Protein AF-A0A2P6U390-F1 (afdb_monomer_lite)

Secondary structure (DSSP, 8-state):
---------------------------------------------------------------------------------------------PPPPP-PPPPPPP-S-EE-TTSEEEETTTEEEE--TT----SSEEEE-SBTTTEE-TT--SS-SSTT--EESSTTHHHHHHHHHHTTPEEEEEEE-TTSTT-SSSHHHHHHHHHHHHHHHHHTSSSS---EEEEEE-SSSTTSTTSSHHHHHHHHHTSTTPPP-TTT-EEE-S-S--TT--STTTTHHHHHHHHHT-EEE-HHHHH-S--TT-SSTTTTT---TTHHHHHHHHHHHHHTTT-HHHHHHHHHHHHHHHT-SS----GGGGTTSTT--HHHHHHHHHHHHHSS-HHHHHTT---PPPPP---------------------------------STTHHHHHHHHTTSS---

Radius of gyration: 35.54 Å; chains: 1; bounding box: 91×115×116 Å

Organism: Chlorella sorokiniana (NCBI:txid3076)

Structure (mmCIF, N/CA/C/O backbone):
data_AF-A0A2P6U390-F1
#
_entry.id   AF-A0A2P6U390-F1
#
loop_
_atom_site.group_PDB
_atom_site.id
_atom_site.type_symbol
_atom_site.label_atom_id
_atom_site.label_alt_id
_atom_site.label_comp_id
_atom_site.label_asym_id
_atom_site.label_entity_id
_atom_site.label_seq_id
_atom_site.pdbx_PDB_ins_code
_atom_site.Cartn_x
_atom_site.Cartn_y
_atom_site.Cartn_z
_atom_site.occupancy
_atom_site.B_iso_or_equiv
_atom_site.auth_seq_id
_atom_site.auth_comp_id
_atom_site.auth_asym_id
_atom_site.auth_atom_id
_atom_site.pdbx_PDB_model_num
ATOM 1 N N . MET A 1 1 ? 6.407 29.123 63.792 1.00 40.81 1 MET A N 1
ATOM 2 C CA . MET A 1 1 ? 7.876 28.975 63.740 1.00 40.81 1 MET A CA 1
ATOM 3 C C . MET A 1 1 ? 8.265 28.489 62.350 1.00 40.81 1 MET A C 1
ATOM 5 O O . MET A 1 1 ? 7.838 27.414 61.963 1.00 40.81 1 MET A O 1
ATOM 9 N N . ALA A 1 2 ? 8.987 29.310 61.585 1.00 42.31 2 ALA A N 1
ATOM 10 C CA . ALA A 1 2 ? 9.775 28.872 60.423 1.00 42.31 2 ALA A CA 1
ATOM 11 C C . ALA A 1 2 ? 11.168 28.410 60.917 1.00 42.31 2 ALA A C 1
ATOM 13 O O . ALA A 1 2 ? 11.515 28.763 62.048 1.00 42.31 2 ALA A O 1
ATOM 14 N N . PRO A 1 3 ? 11.956 27.641 60.136 1.00 54.16 3 PRO A N 1
ATOM 15 C CA . PRO A 1 3 ? 12.738 28.158 58.987 1.00 54.16 3 PRO A CA 1
ATOM 16 C C . PRO A 1 3 ? 12.681 27.206 57.759 1.00 54.16 3 PRO A C 1
ATOM 18 O O . PRO A 1 3 ? 12.307 26.055 57.904 1.00 54.16 3 PRO A O 1
ATOM 21 N N . LYS A 1 4 ? 12.865 27.561 56.475 1.00 42.72 4 LYS A N 1
ATOM 22 C CA . LYS A 1 4 ? 13.804 28.395 55.684 1.00 42.72 4 LYS A CA 1
ATOM 23 C C . LYS A 1 4 ? 15.236 27.832 55.467 1.00 42.72 4 LYS A C 1
ATOM 25 O O . LYS A 1 4 ? 16.095 28.027 56.316 1.00 42.72 4 LYS A O 1
ATOM 30 N N . ARG A 1 5 ? 15.482 27.440 54.192 1.00 40.75 5 ARG A N 1
ATOM 31 C CA . ARG A 1 5 ? 16.731 27.505 53.367 1.00 40.75 5 ARG A CA 1
ATOM 32 C C . ARG A 1 5 ? 17.769 26.364 53.576 1.00 40.75 5 ARG A C 1
ATOM 34 O O . ARG A 1 5 ? 17.826 25.828 54.664 1.00 40.75 5 ARG A O 1
ATOM 41 N N . LYS A 1 6 ? 18.634 25.933 52.633 1.00 37.72 6 LYS A N 1
ATOM 42 C CA . LYS A 1 6 ? 19.255 26.505 51.409 1.00 37.72 6 LYS A CA 1
ATOM 43 C C . LYS A 1 6 ? 19.644 25.401 50.395 1.00 37.72 6 LYS A C 1
ATOM 45 O O . LYS A 1 6 ? 19.924 24.277 50.788 1.00 37.72 6 LYS A O 1
ATOM 50 N N . ALA A 1 7 ? 19.768 25.798 49.127 1.00 43.41 7 ALA A N 1
ATOM 51 C CA . ALA A 1 7 ? 20.468 25.100 48.045 1.00 43.41 7 ALA A CA 1
ATOM 52 C C . ALA A 1 7 ? 22.007 25.198 48.155 1.00 43.41 7 ALA A C 1
ATOM 54 O O . ALA A 1 7 ? 22.513 26.149 48.760 1.00 43.41 7 ALA A O 1
ATOM 55 N N . LYS A 1 8 ? 22.738 24.305 47.464 1.00 36.03 8 LYS A N 1
ATOM 56 C CA . LYS A 1 8 ? 24.082 24.590 46.924 1.00 36.03 8 LYS A CA 1
ATOM 57 C C . LYS A 1 8 ? 24.431 23.679 45.730 1.00 36.03 8 LYS A C 1
ATOM 59 O O . LYS A 1 8 ? 24.298 22.466 45.826 1.00 36.03 8 LYS A O 1
ATOM 64 N N . ARG A 1 9 ? 24.857 24.318 44.633 1.00 35.41 9 ARG A N 1
ATOM 65 C CA . ARG A 1 9 ? 25.557 23.764 43.459 1.00 35.41 9 ARG A CA 1
ATOM 66 C C . ARG A 1 9 ? 26.953 23.244 43.835 1.00 35.41 9 ARG A C 1
ATOM 68 O O . ARG A 1 9 ? 27.563 23.807 44.747 1.00 35.41 9 ARG A O 1
ATOM 75 N N . ALA A 1 10 ? 27.471 22.309 43.041 1.00 38.00 10 ALA A N 1
ATOM 76 C CA . ALA A 1 10 ? 28.898 22.153 42.765 1.00 38.00 10 ALA A CA 1
ATOM 77 C C . ALA A 1 10 ? 29.073 21.711 41.298 1.00 38.00 10 ALA A C 1
ATOM 79 O O . ALA A 1 10 ? 28.544 20.674 40.907 1.00 38.00 10 ALA A O 1
ATOM 80 N N . ASP A 1 11 ? 29.746 22.561 40.520 1.00 38.00 11 ASP A N 1
ATOM 81 C CA . ASP A 1 11 ? 30.426 22.243 39.261 1.00 38.00 11 ASP A CA 1
ATOM 82 C C . ASP A 1 11 ? 31.773 21.579 39.593 1.00 38.00 11 ASP A C 1
ATOM 84 O O . ASP A 1 11 ? 32.412 21.986 40.568 1.00 38.00 11 ASP A O 1
ATOM 88 N N . SER A 1 12 ? 32.231 20.637 38.766 1.00 39.59 12 SER A N 1
ATOM 89 C CA . SER A 1 12 ? 33.664 20.423 38.520 1.00 39.59 12 SER A CA 1
ATOM 90 C C . SER A 1 12 ? 33.890 19.641 37.225 1.00 39.59 12 SER A C 1
ATOM 92 O O . SER A 1 12 ? 33.262 18.609 36.993 1.00 39.59 12 SER A O 1
ATOM 94 N N . GLU A 1 13 ? 34.782 20.206 36.418 1.00 40.22 13 GLU A N 1
ATOM 95 C CA . GLU A 1 13 ? 35.361 19.757 35.152 1.00 40.22 13 GLU A CA 1
ATOM 96 C C . GLU A 1 13 ? 36.143 18.436 35.266 1.00 40.22 13 GLU A C 1
ATOM 98 O O . GLU A 1 13 ? 36.827 18.234 36.263 1.00 40.22 13 GLU A O 1
ATOM 103 N N . GLU A 1 14 ? 36.125 17.618 34.207 1.00 42.41 14 GLU A N 1
ATOM 104 C CA . GLU A 1 14 ? 37.197 16.681 33.803 1.00 42.41 14 GLU A CA 1
ATOM 105 C C . GLU A 1 14 ? 37.157 16.631 32.261 1.00 42.41 14 GLU A C 1
ATOM 107 O O . GLU A 1 14 ? 36.132 16.287 31.673 1.00 42.41 14 GLU A O 1
ATOM 112 N N . ASP A 1 15 ? 38.036 17.358 31.576 1.00 40.06 15 ASP A N 1
ATOM 113 C CA . ASP A 1 15 ? 39.428 17.050 31.201 1.00 40.06 15 ASP A CA 1
ATOM 114 C C . ASP A 1 15 ? 39.521 16.186 29.929 1.00 40.06 15 ASP A C 1
ATOM 116 O O . ASP A 1 15 ? 39.099 15.030 29.873 1.00 40.06 15 ASP A O 1
ATOM 120 N N . ALA A 1 16 ? 40.029 16.822 28.875 1.00 36.22 16 ALA A N 1
ATOM 121 C CA . ALA A 1 16 ? 40.179 16.294 27.531 1.00 36.22 16 ALA A CA 1
ATOM 122 C C . ALA A 1 16 ? 41.651 15.923 27.320 1.00 36.22 16 ALA A C 1
ATOM 124 O O . ALA A 1 16 ? 42.507 16.792 27.180 1.00 36.22 16 ALA A O 1
ATOM 125 N N . GLY A 1 17 ? 41.932 14.620 27.280 1.00 33.81 17 GLY A N 1
ATOM 126 C CA . GLY A 1 17 ? 43.225 14.075 26.878 1.00 33.81 17 GLY A CA 1
ATOM 127 C C . GLY A 1 17 ? 43.259 13.815 25.375 1.00 33.81 17 GLY A C 1
ATOM 128 O O . GLY A 1 17 ? 42.727 12.814 24.900 1.00 33.81 17 GLY A O 1
ATOM 129 N N . GLU A 1 18 ? 43.885 14.730 24.645 1.00 37.31 18 GLU A N 1
ATOM 130 C CA . GLU A 1 18 ? 44.241 14.631 23.231 1.00 37.31 18 GLU A CA 1
ATOM 131 C C . GLU A 1 18 ? 45.590 13.894 23.115 1.00 37.31 18 GLU A C 1
ATOM 133 O O . GLU A 1 18 ? 46.584 14.319 23.703 1.00 37.31 18 GLU A O 1
ATOM 138 N N . LEU A 1 19 ? 45.633 12.769 22.391 1.00 37.59 19 LEU A N 1
ATOM 139 C CA . LEU A 1 19 ? 46.875 12.092 22.005 1.00 37.59 19 LEU A CA 1
ATOM 140 C C . LEU A 1 19 ? 46.804 11.711 20.524 1.00 37.59 19 LEU A C 1
ATOM 142 O O . LEU A 1 19 ? 46.057 10.826 20.110 1.00 37.59 19 LEU A O 1
ATOM 146 N 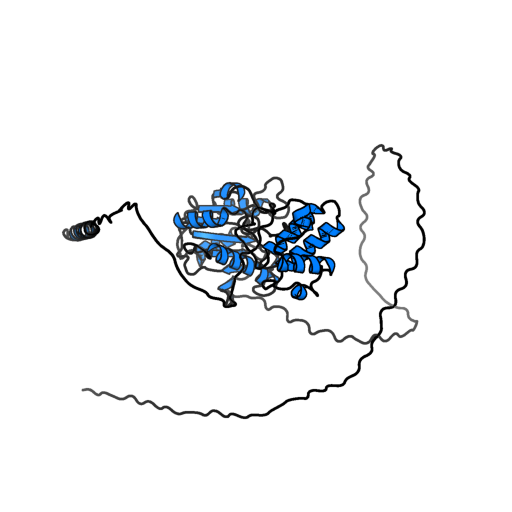N . SER A 1 20 ? 47.593 12.457 19.760 1.00 39.22 20 SER A N 1
ATOM 147 C CA . SER A 1 20 ? 48.039 12.227 18.392 1.00 39.22 20 SER A CA 1
ATOM 148 C C . SER A 1 20 ? 48.826 10.926 18.258 1.00 39.22 20 SER A C 1
ATOM 150 O O . SER A 1 20 ? 49.675 10.660 19.106 1.00 39.22 20 SER A O 1
ATOM 152 N N . GLU A 1 21 ? 48.661 10.212 17.145 1.00 43.34 21 GLU A N 1
ATOM 153 C CA . GLU A 1 21 ? 49.792 9.557 16.482 1.00 43.34 21 GLU A CA 1
ATOM 154 C C . GLU A 1 21 ? 49.472 9.278 15.008 1.00 43.34 21 GLU A C 1
ATOM 156 O O . GLU A 1 21 ? 48.440 8.706 14.649 1.00 43.34 21 GLU A O 1
ATOM 161 N N . ASP A 1 22 ? 50.385 9.769 14.179 1.00 38.44 22 ASP A N 1
ATOM 162 C CA . ASP A 1 22 ? 50.423 9.732 12.729 1.00 38.44 22 ASP A CA 1
ATOM 163 C C . ASP A 1 22 ? 50.649 8.313 12.189 1.00 38.44 22 ASP A C 1
ATOM 165 O O . ASP A 1 22 ? 51.475 7.557 12.703 1.00 38.44 22 ASP A O 1
ATOM 169 N N . TYR A 1 23 ? 49.986 7.972 11.080 1.00 36.19 23 TYR A N 1
ATOM 170 C CA . TYR A 1 23 ? 50.439 6.879 10.219 1.00 36.19 23 TYR A CA 1
ATOM 171 C C . TYR A 1 23 ? 50.059 7.132 8.755 1.00 36.19 23 TYR A C 1
ATOM 173 O O . TYR A 1 23 ? 48.950 6.832 8.310 1.00 36.19 23 TYR A O 1
ATOM 181 N N . GLU A 1 24 ? 51.011 7.683 8.001 1.00 46.44 24 GLU A N 1
ATOM 182 C CA . GLU A 1 24 ? 51.090 7.526 6.546 1.00 46.44 24 GLU A CA 1
ATOM 183 C C . GLU A 1 24 ? 51.537 6.096 6.199 1.00 46.44 24 GLU A C 1
ATOM 185 O O . GLU A 1 24 ? 52.260 5.459 6.971 1.00 46.44 24 GLU A O 1
ATOM 190 N N . PRO A 1 25 ? 51.214 5.611 4.988 1.00 50.31 25 PRO A N 1
ATOM 191 C CA . PRO A 1 25 ? 52.353 5.391 4.103 1.00 50.31 25 PRO A CA 1
ATOM 192 C C . PRO A 1 25 ? 52.111 5.729 2.624 1.00 50.31 25 PRO A C 1
ATOM 194 O O . PRO A 1 25 ? 51.187 5.236 1.982 1.00 50.31 25 PRO A O 1
ATOM 197 N N . SER A 1 26 ? 53.093 6.465 2.100 1.00 35.69 26 SER A N 1
ATOM 198 C CA . SER A 1 26 ? 53.954 6.069 0.977 1.00 35.69 26 SER A CA 1
ATOM 199 C C . SER A 1 26 ? 53.316 5.904 -0.401 1.00 35.69 26 SER A C 1
ATOM 201 O O . SER A 1 26 ? 52.842 4.839 -0.793 1.00 35.69 26 SER A O 1
ATOM 203 N N . VAL A 1 27 ? 53.507 6.959 -1.183 1.00 38.75 27 VAL A N 1
ATOM 204 C CA . VAL A 1 27 ? 53.537 6.976 -2.644 1.00 38.75 27 VAL A CA 1
ATOM 205 C C . VAL A 1 27 ? 54.689 6.093 -3.138 1.00 38.75 27 VAL A C 1
ATOM 207 O O . VAL A 1 27 ? 55.811 6.201 -2.647 1.00 38.75 27 VAL A O 1
ATOM 210 N N . GLY A 1 28 ? 54.399 5.213 -4.091 1.00 34.12 28 GLY A N 1
ATOM 211 C CA . GLY A 1 28 ? 55.385 4.490 -4.885 1.00 34.12 28 GLY A CA 1
ATOM 212 C C . GLY A 1 28 ? 54.986 4.609 -6.346 1.00 34.12 28 GLY A C 1
ATOM 213 O O . GLY A 1 28 ? 54.140 3.849 -6.814 1.00 34.12 28 GLY A O 1
ATOM 214 N N . ASP A 1 29 ? 55.549 5.609 -7.014 1.00 35.19 29 ASP A N 1
ATOM 215 C CA . ASP A 1 29 ? 55.641 5.666 -8.466 1.00 35.19 29 ASP A CA 1
ATOM 216 C C . ASP A 1 29 ? 56.712 4.663 -8.898 1.00 35.19 29 ASP A C 1
ATOM 218 O O . ASP A 1 29 ? 57.846 4.762 -8.442 1.00 35.19 29 ASP A O 1
ATOM 222 N N . ASP A 1 30 ? 56.362 3.731 -9.782 1.00 36.03 30 ASP A N 1
ATOM 223 C CA . ASP A 1 30 ? 57.330 3.119 -10.684 1.00 36.03 30 ASP A CA 1
ATOM 224 C C . ASP A 1 30 ? 56.696 2.927 -12.064 1.00 36.03 30 ASP A C 1
ATOM 226 O O . ASP A 1 30 ? 55.655 2.297 -12.264 1.00 36.03 30 ASP A O 1
ATOM 230 N N . ASP A 1 31 ? 57.385 3.578 -12.985 1.00 37.97 31 ASP A N 1
ATOM 231 C CA . ASP A 1 31 ? 57.238 3.725 -14.416 1.00 37.97 31 ASP A CA 1
ATOM 232 C C . ASP A 1 31 ? 57.497 2.405 -15.167 1.00 37.97 31 ASP A C 1
ATOM 234 O O . ASP A 1 31 ? 58.382 1.627 -14.811 1.00 37.97 31 ASP A O 1
ATOM 238 N N . SER A 1 32 ? 56.734 2.148 -16.230 1.00 36.47 32 SER A N 1
ATOM 239 C CA . SER A 1 32 ? 57.273 1.722 -17.534 1.00 36.47 32 SER A CA 1
ATOM 240 C C . SER A 1 32 ? 56.149 1.336 -18.494 1.00 36.47 32 SER A C 1
ATOM 242 O O . SER A 1 32 ? 55.364 0.410 -18.279 1.00 36.47 32 SER A O 1
ATOM 244 N N . GLY A 1 33 ? 56.090 2.081 -19.594 1.00 30.19 33 GLY A N 1
ATOM 245 C CA . GLY A 1 33 ? 55.252 1.788 -20.742 1.00 30.19 33 GLY A CA 1
ATOM 246 C C . GLY A 1 33 ? 55.744 0.610 -21.587 1.00 30.19 33 GLY A C 1
ATOM 247 O O . GLY A 1 33 ? 56.912 0.235 -21.594 1.00 30.19 33 GLY A O 1
ATOM 248 N N . SER A 1 34 ? 54.804 0.055 -22.340 1.00 31.42 34 SER A N 1
ATOM 249 C CA . SER A 1 34 ? 54.963 -0.494 -23.695 1.00 31.42 34 SER A CA 1
ATOM 250 C C . SER A 1 34 ? 53.531 -0.583 -24.239 1.00 31.42 34 SER A C 1
ATOM 252 O O . SER A 1 34 ? 52.666 -1.207 -23.633 1.00 31.42 34 SER A O 1
ATOM 254 N N . ASP A 1 35 ? 53.101 0.302 -25.134 1.00 31.69 35 ASP A N 1
ATOM 255 C CA . ASP A 1 35 ? 53.429 0.328 -26.563 1.00 31.69 35 ASP A CA 1
ATOM 256 C C . ASP A 1 35 ? 53.288 -1.055 -27.200 1.00 31.69 35 ASP A C 1
ATOM 258 O O . ASP A 1 35 ? 54.213 -1.850 -27.124 1.00 31.69 35 ASP A O 1
ATOM 262 N N . TYR A 1 36 ? 52.118 -1.329 -27.787 1.00 34.59 36 TYR A N 1
ATOM 263 C CA . TYR A 1 36 ? 52.004 -2.163 -28.982 1.00 34.59 36 TYR A CA 1
ATOM 264 C C . TYR A 1 36 ? 50.868 -1.632 -29.857 1.00 34.59 36 TYR A C 1
ATOM 266 O O . TYR A 1 36 ? 49.678 -1.778 -29.569 1.00 34.59 36 TYR A O 1
ATOM 274 N N . ALA A 1 37 ? 51.339 -0.929 -30.880 1.00 31.70 37 ALA A N 1
ATOM 275 C CA . ALA A 1 37 ? 50.816 -0.717 -32.214 1.00 31.70 37 ALA A CA 1
ATOM 276 C C . ALA A 1 37 ? 49.623 -1.574 -32.676 1.00 31.70 37 ALA A C 1
ATOM 278 O O . ALA A 1 37 ? 49.542 -2.786 -32.478 1.00 31.70 37 ALA A O 1
ATOM 279 N N . LEU A 1 38 ? 48.753 -0.864 -33.394 1.00 35.16 38 LEU A N 1
ATOM 280 C CA . LEU A 1 38 ? 47.888 -1.359 -34.454 1.00 35.16 38 LEU A CA 1
ATOM 281 C C . LEU A 1 38 ? 48.729 -2.066 -35.521 1.00 35.16 38 LEU A C 1
ATOM 283 O O . LEU A 1 38 ? 49.658 -1.455 -36.046 1.00 35.16 38 LEU A O 1
ATOM 287 N N . GLU A 1 39 ? 48.338 -3.279 -35.894 1.00 34.66 39 GLU A N 1
ATOM 288 C CA . GLU A 1 39 ? 48.607 -3.805 -37.228 1.00 34.66 39 GLU A CA 1
ATOM 289 C C . GLU A 1 39 ? 47.299 -4.343 -37.807 1.00 34.66 39 GLU A C 1
ATOM 291 O O . GLU A 1 39 ? 46.588 -5.148 -37.197 1.00 34.66 39 GLU A O 1
ATOM 296 N N . ASP A 1 40 ? 46.975 -3.764 -38.957 1.00 34.22 40 ASP A N 1
ATOM 297 C CA . ASP A 1 40 ? 45.947 -4.164 -39.894 1.00 34.22 40 ASP A CA 1
ATOM 298 C C . ASP A 1 40 ? 46.305 -5.526 -40.496 1.00 34.22 40 ASP A C 1
ATOM 300 O O . ASP A 1 40 ? 47.406 -5.694 -41.010 1.00 34.22 40 ASP A O 1
ATOM 304 N N . GLU A 1 41 ? 45.353 -6.456 -40.522 1.00 36.91 41 GLU A N 1
ATOM 305 C CA . GLU A 1 41 ? 45.291 -7.467 -41.579 1.00 36.91 41 GLU A CA 1
ATOM 306 C C . GLU A 1 41 ? 43.835 -7.572 -42.046 1.00 36.91 41 GLU A C 1
ATOM 308 O O . GLU A 1 41 ? 42.960 -8.149 -41.392 1.00 36.91 41 GLU A O 1
ATOM 313 N N . GLU A 1 42 ? 43.579 -6.911 -43.176 1.00 35.06 42 GLU A N 1
ATOM 314 C CA . GLU A 1 42 ? 42.569 -7.327 -44.137 1.00 35.06 42 GLU A CA 1
ATOM 315 C C . GLU A 1 42 ? 43.006 -8.678 -44.705 1.00 35.06 42 GLU A C 1
ATOM 317 O O . GLU A 1 42 ? 44.115 -8.791 -45.214 1.00 35.06 42 GLU A O 1
ATOM 322 N N . ASP A 1 43 ? 42.124 -9.671 -44.667 1.00 33.47 43 ASP A N 1
ATOM 323 C CA . ASP A 1 43 ? 42.118 -10.705 -45.693 1.00 33.47 43 ASP A CA 1
ATOM 324 C C . ASP A 1 43 ? 40.669 -11.097 -46.000 1.00 33.47 43 ASP A C 1
ATOM 326 O O . ASP A 1 43 ? 39.906 -11.595 -45.161 1.00 33.47 43 ASP A O 1
ATOM 330 N N . ASP A 1 44 ? 40.304 -10.773 -47.238 1.00 32.25 44 ASP A N 1
ATOM 331 C CA . ASP A 1 44 ? 39.202 -11.317 -48.013 1.00 32.25 44 ASP A CA 1
ATOM 332 C C . ASP A 1 44 ? 39.198 -12.853 -47.961 1.00 32.25 44 ASP A C 1
ATOM 334 O O . ASP A 1 44 ? 40.248 -13.464 -48.077 1.00 32.25 44 ASP A O 1
ATOM 338 N N . GLU A 1 45 ? 38.020 -13.483 -47.889 1.00 35.25 45 GLU A N 1
ATOM 339 C CA . GLU A 1 45 ? 37.666 -14.594 -48.789 1.00 35.25 45 GLU A CA 1
ATOM 340 C C . GLU A 1 45 ? 36.155 -14.910 -48.723 1.00 35.25 45 GLU A C 1
ATOM 342 O O . GLU A 1 45 ? 35.594 -15.433 -47.760 1.00 35.25 45 GLU A O 1
ATOM 347 N N . ASP A 1 46 ? 35.512 -14.559 -49.832 1.00 32.91 46 ASP A N 1
ATOM 348 C CA . ASP A 1 46 ? 34.585 -15.358 -50.627 1.00 32.91 46 ASP A CA 1
ATOM 349 C C . ASP A 1 46 ? 33.272 -15.944 -50.062 1.00 32.91 46 ASP A C 1
ATOM 351 O O . ASP A 1 46 ? 33.146 -16.979 -49.404 1.00 32.91 46 ASP A O 1
ATOM 355 N N . VAL A 1 47 ? 32.220 -15.328 -50.599 1.00 32.78 47 VAL A N 1
ATOM 356 C CA . VAL A 1 47 ? 30.856 -15.808 -50.793 1.00 32.78 47 VAL A CA 1
ATOM 357 C C . VAL A 1 47 ? 30.816 -17.108 -51.610 1.00 32.78 47 VAL A C 1
ATOM 359 O O . VAL A 1 47 ? 31.263 -17.145 -52.754 1.00 32.78 47 VAL A O 1
ATOM 362 N N . LYS A 1 48 ? 30.055 -18.115 -51.146 1.00 29.20 48 LYS A N 1
ATOM 363 C CA . LYS A 1 48 ? 29.232 -18.942 -52.055 1.00 29.20 48 LYS A CA 1
ATOM 364 C C . LYS A 1 48 ? 27.989 -19.557 -51.391 1.00 29.20 48 LYS A C 1
ATOM 366 O O . LYS A 1 48 ? 28.020 -19.883 -50.208 1.00 29.20 48 LYS A O 1
ATOM 371 N N . PRO A 1 49 ? 26.867 -19.718 -52.129 1.00 32.12 49 PRO A N 1
ATOM 372 C CA . PRO A 1 49 ? 25.540 -19.773 -51.521 1.00 32.12 49 PRO A CA 1
ATOM 373 C C . PRO A 1 49 ? 24.753 -21.077 -51.794 1.00 32.12 49 PRO A C 1
ATOM 375 O O . PRO A 1 49 ? 25.067 -21.854 -52.692 1.00 32.12 49 PRO A O 1
ATOM 378 N N . LYS A 1 50 ? 23.597 -21.179 -51.112 1.00 26.94 50 LYS A N 1
ATOM 379 C CA . LYS A 1 50 ? 22.393 -22.001 -51.401 1.00 26.94 50 LYS A CA 1
ATOM 380 C C . LYS A 1 50 ? 22.424 -23.486 -50.989 1.00 26.94 50 LYS A C 1
ATOM 382 O O . LYS A 1 50 ? 23.096 -24.298 -51.610 1.00 26.94 50 LYS A O 1
ATOM 387 N N . LYS A 1 51 ? 21.419 -23.891 -50.192 1.00 28.86 51 LYS A N 1
ATOM 388 C CA . LYS A 1 51 ? 20.230 -24.594 -50.731 1.00 28.86 51 LYS A CA 1
ATOM 389 C C . LYS A 1 51 ? 19.073 -24.708 -49.728 1.00 28.86 51 LYS A C 1
ATOM 391 O O . LYS A 1 51 ? 19.212 -25.167 -48.604 1.00 28.86 51 LYS A O 1
ATOM 396 N N . LYS A 1 52 ? 17.906 -24.301 -50.232 1.00 29.89 52 LYS A N 1
ATOM 397 C CA . LYS A 1 52 ? 16.550 -24.471 -49.698 1.00 29.89 52 LYS A CA 1
ATOM 398 C C . LYS A 1 52 ? 16.186 -25.956 -49.576 1.00 29.89 52 LYS A C 1
ATOM 400 O O . LYS A 1 52 ? 16.533 -26.715 -50.479 1.00 29.89 52 LYS A O 1
ATOM 405 N N . LYS A 1 53 ? 15.345 -26.310 -48.596 1.00 27.69 53 LYS A N 1
ATOM 406 C CA . LYS A 1 53 ? 14.191 -27.215 -48.789 1.00 27.69 53 LYS A CA 1
ATOM 407 C C . LYS A 1 53 ? 13.258 -27.217 -47.567 1.00 27.69 53 LYS A C 1
ATOM 409 O O . LYS A 1 53 ? 13.629 -27.633 -46.482 1.00 27.69 53 LYS A O 1
ATOM 414 N N . ALA A 1 54 ? 12.020 -26.809 -47.808 1.00 29.17 54 ALA A N 1
ATOM 415 C CA . ALA A 1 54 ? 10.797 -27.273 -47.150 1.00 29.17 54 ALA A CA 1
ATOM 416 C C . ALA A 1 54 ? 9.787 -27.545 -48.297 1.00 29.17 54 ALA A C 1
ATOM 418 O O . ALA A 1 54 ? 10.103 -27.162 -49.432 1.00 29.17 54 ALA A O 1
ATOM 419 N N . PRO A 1 55 ? 8.572 -28.096 -48.094 1.00 41.81 55 PRO A N 1
ATOM 420 C CA . PRO A 1 55 ? 7.980 -28.743 -46.914 1.00 41.81 55 PRO A CA 1
ATOM 421 C C . PRO A 1 55 ? 7.303 -30.103 -47.253 1.00 41.81 55 PRO A C 1
ATOM 423 O O . PRO A 1 55 ? 7.112 -30.436 -48.419 1.00 41.81 55 PRO A O 1
ATOM 426 N N . ALA A 1 56 ? 6.823 -30.857 -46.255 1.00 31.55 56 ALA A N 1
ATOM 427 C CA . ALA A 1 56 ? 5.713 -31.797 -46.469 1.00 31.55 56 ALA A CA 1
ATOM 428 C C . ALA A 1 56 ? 4.877 -32.002 -45.195 1.00 31.55 56 ALA A C 1
ATOM 430 O O . ALA A 1 56 ? 5.377 -32.406 -44.150 1.00 31.55 56 ALA A O 1
ATOM 431 N N . LYS A 1 57 ? 3.581 -31.703 -45.323 1.00 30.41 57 LYS A N 1
ATOM 432 C CA . LYS A 1 57 ? 2.498 -31.946 -44.362 1.00 30.41 57 LYS A CA 1
ATOM 433 C C . LYS A 1 57 ? 2.103 -33.431 -44.364 1.00 30.41 57 LYS A C 1
ATOM 435 O O . LYS A 1 57 ? 1.995 -33.995 -45.450 1.00 30.41 57 LYS A O 1
ATOM 440 N N . LYS A 1 58 ? 1.721 -33.982 -43.203 1.00 30.59 58 LYS A N 1
ATOM 441 C CA . LYS A 1 58 ? 0.429 -34.677 -42.967 1.00 30.59 58 LYS A CA 1
ATOM 442 C C . LYS A 1 58 ? 0.344 -35.250 -41.541 1.00 30.59 58 LYS A C 1
ATOM 444 O O . LYS A 1 58 ? 1.164 -36.066 -41.144 1.00 30.59 58 LYS A O 1
ATOM 449 N N . ALA A 1 59 ? -0.695 -34.838 -40.815 1.00 30.34 59 ALA A N 1
ATOM 450 C CA . ALA A 1 59 ? -1.332 -35.614 -39.743 1.00 30.34 59 ALA A CA 1
ATOM 451 C C . ALA A 1 59 ? -2.166 -36.763 -40.384 1.00 30.34 59 ALA A C 1
ATOM 453 O O . ALA A 1 59 ? -2.395 -36.680 -41.599 1.00 30.34 59 ALA A O 1
ATOM 454 N N . PRO A 1 60 ? -2.651 -37.801 -39.654 1.00 40.06 60 PRO A N 1
ATOM 455 C CA . PRO A 1 60 ? -3.689 -37.610 -38.627 1.00 40.06 60 PRO A CA 1
ATOM 456 C C . PRO A 1 60 ? -3.718 -38.601 -37.429 1.00 40.06 60 PRO A C 1
ATOM 458 O O . PRO A 1 60 ? -3.102 -39.658 -37.432 1.00 40.06 60 PRO A O 1
ATOM 461 N N . ALA A 1 61 ? -4.575 -38.232 -36.466 1.00 31.53 61 ALA A N 1
ATOM 462 C CA . ALA A 1 61 ? -5.451 -39.069 -35.629 1.00 31.53 61 ALA A CA 1
ATOM 463 C C . ALA A 1 61 ? -4.891 -39.923 -34.463 1.00 31.53 61 ALA A C 1
ATOM 465 O O . ALA A 1 61 ? -4.393 -41.029 -34.623 1.00 31.53 61 ALA A O 1
ATOM 466 N N . ALA A 1 62 ? -5.147 -39.397 -33.258 1.00 29.50 62 ALA A N 1
ATOM 467 C CA . ALA A 1 62 ? -5.856 -40.009 -32.125 1.00 29.50 62 ALA A CA 1
ATOM 468 C C . ALA A 1 62 ? -5.896 -41.547 -31.975 1.00 29.50 62 ALA A C 1
ATOM 470 O O . ALA A 1 62 ? -6.531 -42.237 -32.770 1.00 29.50 62 ALA A O 1
ATOM 471 N N . LYS A 1 63 ? -5.399 -42.030 -30.821 1.00 30.41 63 LYS A N 1
ATOM 472 C CA . LYS A 1 63 ? -6.081 -42.971 -29.901 1.00 30.41 63 LYS A CA 1
ATOM 473 C C . LYS A 1 63 ? -5.244 -43.182 -28.623 1.00 30.41 63 LYS A C 1
ATOM 475 O O . LYS A 1 63 ? -4.154 -43.735 -28.667 1.00 30.41 63 LYS A O 1
ATOM 480 N N . ALA A 1 64 ? -5.790 -42.769 -27.484 1.00 33.28 64 ALA A N 1
ATOM 481 C CA . ALA A 1 64 ? -5.530 -43.339 -26.155 1.00 33.28 64 ALA A CA 1
ATOM 482 C C . ALA A 1 64 ? -6.814 -44.110 -25.741 1.00 33.28 64 ALA A C 1
ATOM 484 O O . ALA A 1 64 ? -7.818 -43.944 -26.441 1.00 33.28 64 ALA A O 1
ATOM 485 N N . PRO A 1 65 ? -6.882 -44.891 -24.639 1.00 39.53 65 PRO A N 1
ATOM 486 C CA . PRO A 1 65 ? -5.887 -45.072 -23.578 1.00 39.53 65 PRO A CA 1
ATOM 487 C C . PRO A 1 65 ? -5.664 -46.544 -23.151 1.00 39.53 65 PRO A C 1
ATOM 489 O O . PRO A 1 65 ? -6.530 -47.401 -23.306 1.00 39.53 65 PRO A O 1
ATOM 492 N N . ALA A 1 66 ? -4.534 -46.830 -22.497 1.00 32.22 66 ALA A N 1
ATOM 493 C CA . ALA A 1 66 ? -4.357 -48.065 -21.730 1.00 32.22 66 ALA A CA 1
ATOM 494 C C . ALA A 1 66 ? -3.939 -47.746 -20.289 1.00 32.22 66 ALA A C 1
ATOM 496 O O . ALA A 1 66 ? -2.904 -47.139 -20.026 1.00 32.22 66 ALA A O 1
ATOM 497 N N . LYS A 1 67 ? -4.808 -48.169 -19.368 1.00 30.55 67 LYS A N 1
ATOM 498 C CA . LYS A 1 67 ? -4.676 -48.157 -17.910 1.00 30.55 67 LYS A CA 1
ATOM 499 C C . LYS A 1 67 ? -3.425 -48.914 -17.454 1.00 30.55 67 LYS A C 1
ATOM 501 O O . LYS A 1 67 ? -3.291 -50.080 -17.808 1.00 30.55 67 LYS A O 1
ATOM 506 N N . ARG A 1 68 ? -2.634 -48.338 -16.541 1.00 29.33 68 ARG A N 1
ATOM 507 C CA . ARG A 1 68 ? -1.918 -49.093 -15.492 1.00 29.33 68 ARG A CA 1
ATOM 508 C C . ARG A 1 68 ? -1.842 -48.259 -14.210 1.00 29.33 68 ARG A C 1
ATOM 510 O O . ARG A 1 68 ? -1.285 -47.169 -14.202 1.00 29.33 68 ARG A O 1
ATOM 517 N N . THR A 1 69 ? -2.404 -48.797 -13.136 1.00 30.42 69 THR A N 1
ATOM 518 C CA . THR A 1 69 ? -2.140 -48.428 -11.735 1.00 30.42 69 THR A CA 1
ATOM 519 C C . THR A 1 69 ? -1.437 -49.634 -11.056 1.00 30.42 69 THR A C 1
ATOM 521 O O . THR A 1 69 ? -1.114 -50.601 -11.750 1.00 30.42 69 THR A O 1
ATOM 524 N N . PRO A 1 70 ? -1.072 -49.600 -9.760 1.00 39.47 70 PRO A N 1
ATOM 525 C CA . PRO A 1 70 ? 0.284 -49.270 -9.319 1.00 39.47 70 PRO A CA 1
ATOM 526 C C . PRO A 1 70 ? 0.937 -50.406 -8.502 1.00 39.47 70 PRO A C 1
ATOM 528 O O . PRO A 1 70 ? 0.253 -51.234 -7.907 1.00 39.47 70 PRO A O 1
ATOM 531 N N . ALA A 1 71 ? 2.268 -50.416 -8.382 1.00 32.47 71 ALA A N 1
ATOM 532 C CA . ALA A 1 71 ? 2.971 -51.321 -7.467 1.00 32.47 71 ALA A CA 1
ATOM 533 C C . ALA A 1 71 ? 3.716 -50.536 -6.375 1.00 32.47 71 ALA A C 1
ATOM 535 O O . ALA A 1 71 ? 4.699 -49.849 -6.636 1.00 32.47 71 ALA A O 1
ATOM 536 N N . LYS A 1 72 ? 3.228 -50.667 -5.135 1.00 32.19 72 LYS A N 1
ATOM 537 C CA . LYS A 1 72 ? 3.945 -50.373 -3.884 1.00 32.19 72 LYS A CA 1
ATOM 538 C C . LYS A 1 72 ? 4.821 -51.575 -3.502 1.00 32.19 72 LYS A C 1
ATOM 540 O O . LYS A 1 72 ? 4.310 -52.690 -3.484 1.00 32.19 72 LYS A O 1
ATOM 545 N N . LYS A 1 73 ? 6.055 -51.336 -3.045 1.00 31.28 73 LYS A N 1
ATOM 546 C CA . LYS A 1 73 ? 6.732 -52.034 -1.919 1.00 31.28 73 LYS A CA 1
ATOM 547 C C . LYS A 1 73 ? 8.044 -51.284 -1.631 1.00 31.28 73 LYS A C 1
ATOM 549 O O . LYS A 1 73 ? 8.835 -51.094 -2.537 1.00 31.28 73 LYS A O 1
ATOM 554 N N . LYS A 1 74 ? 8.139 -50.568 -0.508 1.00 30.70 74 LYS A N 1
ATOM 555 C CA . LYS A 1 74 ? 8.529 -50.980 0.862 1.00 30.70 74 LYS A CA 1
ATOM 556 C C . LYS A 1 74 ? 10.049 -51.020 1.058 1.00 30.70 74 LYS A C 1
ATOM 558 O O . LYS A 1 74 ? 10.764 -51.709 0.347 1.00 30.70 74 LYS A O 1
ATOM 563 N N . ALA A 1 75 ? 10.458 -50.276 2.080 1.00 30.83 75 ALA A N 1
ATOM 564 C CA . ALA A 1 75 ? 11.790 -50.154 2.644 1.00 30.83 75 ALA A CA 1
ATOM 565 C C . ALA A 1 75 ? 12.389 -51.483 3.131 1.00 30.83 75 ALA A C 1
ATOM 567 O O . ALA A 1 75 ? 11.651 -52.364 3.582 1.00 30.83 75 ALA A O 1
ATOM 568 N N . LYS A 1 76 ? 13.725 -51.540 3.180 1.00 29.48 76 LYS A N 1
ATOM 569 C CA . LYS A 1 76 ? 14.462 -52.207 4.260 1.00 29.48 76 LYS A CA 1
ATOM 570 C C . LYS A 1 76 ? 15.869 -51.614 4.403 1.00 29.48 76 LYS A C 1
ATOM 572 O O . LYS A 1 76 ? 16.502 -51.284 3.408 1.00 29.48 76 LYS A O 1
ATOM 577 N N . ALA A 1 77 ? 16.283 -51.461 5.654 1.00 30.42 77 ALA A N 1
ATOM 578 C CA . ALA A 1 77 ? 17.585 -51.002 6.118 1.00 30.42 77 ALA A CA 1
ATOM 579 C C . ALA A 1 77 ? 18.489 -52.185 6.524 1.00 30.42 77 ALA A C 1
ATOM 581 O O . ALA A 1 77 ? 17.960 -53.249 6.858 1.00 30.42 77 ALA A O 1
ATOM 582 N N . GLY A 1 78 ? 19.803 -51.905 6.575 1.00 29.06 78 GLY A N 1
ATOM 583 C CA . GLY A 1 78 ? 20.889 -52.644 7.252 1.00 29.06 78 GLY A CA 1
ATOM 584 C C . GLY A 1 78 ? 21.519 -53.784 6.438 1.00 29.06 78 GLY A C 1
ATOM 585 O O . GLY A 1 78 ? 20.802 -54.449 5.698 1.00 29.06 78 GLY A O 1
ATOM 586 N N . SER A 1 79 ? 22.809 -54.109 6.535 1.00 30.41 79 SER A N 1
ATOM 587 C CA . SER A 1 79 ? 24.028 -53.479 7.079 1.00 30.41 79 SER A CA 1
ATOM 588 C C . SER A 1 79 ? 25.208 -54.384 6.665 1.00 30.41 79 SER A C 1
ATOM 590 O O . SER A 1 79 ? 25.023 -55.597 6.606 1.00 30.41 79 SER A O 1
ATOM 592 N N . ASP A 1 80 ? 26.359 -53.754 6.433 1.00 31.77 80 ASP A N 1
ATOM 593 C CA . ASP A 1 80 ? 27.756 -54.190 6.620 1.00 31.77 80 ASP A CA 1
ATOM 594 C C . ASP A 1 80 ? 28.482 -55.245 5.747 1.00 31.77 80 ASP A C 1
ATOM 596 O O . ASP A 1 80 ? 27.992 -56.332 5.451 1.00 31.77 80 ASP A O 1
ATOM 600 N N . ASP A 1 81 ? 29.716 -54.803 5.446 1.00 32.00 81 ASP A N 1
ATOM 601 C CA . ASP A 1 81 ? 31.006 -55.439 5.139 1.00 32.00 81 ASP A CA 1
ATOM 602 C C . ASP A 1 81 ? 31.256 -56.142 3.791 1.00 32.00 81 ASP A C 1
ATOM 604 O O . ASP A 1 81 ? 30.749 -57.220 3.510 1.00 32.00 81 ASP A O 1
ATOM 608 N N . ASP A 1 82 ? 32.109 -55.523 2.956 1.00 31.53 82 ASP A N 1
ATOM 609 C CA . ASP A 1 82 ? 33.480 -56.023 2.752 1.00 31.53 82 ASP A CA 1
ATOM 610 C C . ASP A 1 82 ? 34.386 -55.034 1.981 1.00 31.53 82 ASP A C 1
ATOM 612 O O . ASP A 1 82 ? 33.952 -54.136 1.257 1.00 31.53 82 ASP A O 1
ATOM 616 N N . GLU A 1 83 ? 35.678 -55.207 2.234 1.00 30.06 83 GLU A N 1
ATOM 617 C CA . GLU A 1 83 ? 36.816 -54.296 2.133 1.00 30.06 83 GLU A CA 1
ATOM 618 C C . GLU A 1 83 ? 37.485 -54.188 0.737 1.00 30.06 83 GLU A C 1
ATOM 620 O O . GLU A 1 83 ? 37.360 -55.063 -0.116 1.00 30.06 83 GLU A O 1
ATOM 625 N N . ALA A 1 84 ? 38.299 -53.126 0.595 1.00 30.80 84 ALA A N 1
ATOM 626 C CA . ALA A 1 84 ? 39.523 -52.988 -0.221 1.00 30.80 84 ALA A CA 1
ATOM 627 C C . ALA A 1 84 ? 39.485 -52.075 -1.470 1.00 30.80 84 ALA A C 1
ATOM 629 O O . ALA A 1 84 ? 38.767 -52.309 -2.438 1.00 30.80 84 ALA A O 1
ATOM 630 N N . GLY A 1 85 ? 40.398 -51.084 -1.490 1.00 31.11 85 GLY A N 1
ATOM 631 C CA . GLY A 1 85 ? 40.946 -50.537 -2.744 1.00 31.11 85 GLY A CA 1
ATOM 632 C C . GLY A 1 85 ? 41.170 -49.020 -2.844 1.00 31.11 85 GLY A C 1
ATOM 633 O O . GLY A 1 85 ? 40.451 -48.336 -3.557 1.00 31.11 85 GLY A O 1
ATOM 634 N N . SER A 1 86 ? 42.207 -48.518 -2.167 1.00 29.12 86 SER A N 1
ATOM 635 C CA . SER A 1 86 ? 43.115 -47.406 -2.539 1.00 29.12 86 SER A CA 1
ATOM 636 C C . SER A 1 86 ? 42.737 -46.425 -3.677 1.00 29.12 86 SER A C 1
ATOM 638 O O . SER A 1 86 ? 42.681 -46.785 -4.850 1.00 29.12 86 SER A O 1
ATOM 640 N N . SER A 1 87 ? 42.682 -45.123 -3.367 1.00 34.72 87 SER A N 1
ATOM 641 C CA . SER A 1 87 ? 43.650 -44.131 -3.892 1.00 34.72 87 SER A CA 1
ATOM 642 C C . SER A 1 87 ? 43.314 -42.711 -3.414 1.00 34.72 87 SER A C 1
ATOM 644 O O . SER A 1 87 ? 42.201 -42.205 -3.550 1.00 34.72 87 SER A O 1
ATOM 646 N N . GLY A 1 88 ? 44.306 -42.061 -2.804 1.00 34.91 88 GLY A N 1
ATOM 647 C CA . GLY A 1 88 ? 44.189 -40.722 -2.246 1.00 34.91 88 GLY A CA 1
ATOM 648 C C . GLY A 1 88 ? 44.096 -39.626 -3.309 1.00 34.91 88 GLY A C 1
ATOM 649 O O . GLY A 1 88 ? 44.890 -39.565 -4.244 1.00 34.91 88 GLY A O 1
ATOM 650 N N . LYS A 1 89 ? 43.173 -38.685 -3.093 1.00 35.78 89 LYS A N 1
ATOM 651 C CA . LYS A 1 89 ? 43.270 -37.306 -3.584 1.00 35.78 89 LYS A CA 1
ATOM 652 C C . LYS A 1 89 ? 42.912 -36.367 -2.438 1.00 35.78 89 LYS A C 1
ATOM 654 O O . LYS A 1 89 ? 41.746 -36.237 -2.068 1.00 35.78 89 LYS A O 1
ATOM 659 N N . GLY A 1 90 ? 43.931 -35.735 -1.861 1.00 36.78 90 GLY A N 1
ATOM 660 C CA . GLY A 1 90 ? 43.767 -34.696 -0.851 1.00 36.78 90 GLY A CA 1
ATOM 661 C C . GLY A 1 90 ? 42.992 -33.515 -1.431 1.00 36.78 90 GLY A C 1
ATOM 662 O O . GLY A 1 90 ? 43.498 -32.791 -2.283 1.00 36.78 90 GLY A O 1
ATOM 663 N N . LYS A 1 91 ? 41.753 -33.318 -0.974 1.00 39.06 91 LYS A N 1
ATOM 664 C CA . LYS A 1 91 ? 41.030 -32.058 -1.151 1.00 39.06 91 LYS A CA 1
ATOM 665 C C . LYS A 1 91 ? 41.327 -31.180 0.056 1.00 39.06 91 LYS A C 1
ATOM 667 O O . LYS A 1 91 ? 40.931 -31.506 1.175 1.00 39.06 91 LYS A O 1
ATOM 672 N N . ALA A 1 92 ? 42.020 -30.070 -0.182 1.00 42.38 92 ALA A N 1
ATOM 673 C CA . ALA A 1 92 ? 42.157 -28.994 0.786 1.00 42.38 92 ALA A CA 1
ATOM 674 C C . ALA A 1 92 ? 40.758 -28.586 1.282 1.00 42.38 92 ALA A C 1
ATOM 676 O O . ALA A 1 92 ? 39.878 -28.242 0.490 1.00 42.38 92 ALA A O 1
ATOM 677 N N . LYS A 1 93 ? 40.531 -28.679 2.598 1.00 42.03 93 LYS A N 1
ATOM 678 C CA . LYS A 1 93 ? 39.302 -28.208 3.243 1.00 42.03 93 LYS A CA 1
ATOM 679 C C . LYS A 1 93 ? 39.233 -26.689 3.080 1.00 42.03 93 LYS A C 1
ATOM 681 O O . LYS A 1 93 ? 39.919 -25.961 3.793 1.00 42.03 93 LYS A O 1
ATOM 686 N N . ALA A 1 94 ? 38.390 -26.217 2.164 1.00 48.31 94 ALA A N 1
ATOM 687 C CA . ALA A 1 94 ? 37.945 -24.832 2.165 1.00 48.31 94 ALA A CA 1
ATOM 688 C C . ALA A 1 94 ? 37.328 -24.538 3.541 1.00 48.31 94 ALA A C 1
ATOM 690 O O . ALA A 1 94 ? 36.405 -25.234 3.977 1.00 48.31 94 ALA A O 1
ATOM 691 N N . LYS A 1 95 ? 37.885 -23.555 4.257 1.00 49.34 95 LYS A N 1
ATOM 692 C CA . LYS A 1 95 ? 37.340 -23.087 5.533 1.00 49.34 95 LYS A CA 1
ATOM 693 C C . LYS A 1 95 ? 35.891 -22.660 5.290 1.00 49.34 95 LYS A C 1
ATOM 695 O O . LYS A 1 95 ? 35.630 -21.816 4.437 1.00 49.34 95 LYS A O 1
ATOM 700 N N . ALA A 1 96 ? 34.955 -23.282 6.005 1.00 55.97 96 ALA A N 1
ATOM 701 C CA . ALA A 1 96 ? 33.551 -22.910 5.949 1.00 55.97 96 ALA A CA 1
ATOM 702 C C . ALA A 1 96 ? 33.419 -21.430 6.330 1.00 55.97 96 ALA A C 1
ATOM 704 O O . ALA A 1 96 ? 33.880 -21.028 7.400 1.00 55.97 96 ALA A O 1
ATOM 705 N N . ALA A 1 97 ? 32.809 -20.632 5.451 1.00 60.12 97 ALA A N 1
ATOM 706 C CA . ALA A 1 97 ? 32.450 -19.257 5.763 1.00 60.12 97 ALA A CA 1
ATOM 707 C C . ALA A 1 97 ? 31.628 -19.227 7.068 1.00 60.12 97 ALA A C 1
ATOM 709 O O . ALA A 1 97 ? 30.816 -20.137 7.290 1.00 60.12 97 ALA A O 1
ATOM 710 N N . PRO A 1 98 ? 31.824 -18.224 7.943 1.00 58.69 98 PRO A N 1
ATOM 711 C CA . PRO A 1 98 ? 31.072 -18.128 9.185 1.00 58.69 98 PRO A CA 1
ATOM 712 C C . PRO A 1 98 ? 29.575 -18.130 8.865 1.00 58.69 98 PRO A C 1
ATOM 714 O O . PRO A 1 98 ? 29.095 -17.348 8.040 1.00 58.69 98 PRO A O 1
ATOM 717 N N . LYS A 1 99 ? 28.829 -19.053 9.486 1.00 54.34 99 LYS A N 1
ATOM 718 C CA . LYS A 1 99 ? 27.372 -19.113 9.348 1.00 54.34 99 LYS A CA 1
ATOM 719 C C . LYS A 1 99 ? 26.818 -17.768 9.807 1.00 54.34 99 LYS A C 1
ATOM 721 O O . LYS A 1 99 ? 26.953 -17.434 10.982 1.00 54.34 99 LYS A O 1
ATOM 726 N N . ARG A 1 100 ? 26.202 -17.017 8.885 1.00 61.97 100 ARG A N 1
ATOM 727 C CA . ARG A 1 100 ? 25.446 -15.803 9.216 1.00 61.97 100 ARG A CA 1
ATOM 728 C C . ARG A 1 100 ? 24.534 -16.121 10.411 1.00 61.97 100 ARG A C 1
ATOM 730 O O . ARG A 1 100 ? 23.845 -17.149 10.354 1.00 61.97 100 ARG A O 1
ATOM 737 N N . PRO A 1 101 ? 24.549 -15.309 11.483 1.00 57.50 101 PRO A N 1
ATOM 738 C CA . PRO A 1 101 ? 23.676 -15.533 12.625 1.00 57.50 101 PRO A CA 1
ATOM 739 C C . PRO A 1 101 ? 22.237 -15.631 12.122 1.00 57.50 101 PRO A C 1
ATOM 741 O O . PRO A 1 101 ? 21.807 -14.841 11.277 1.00 57.50 101 PRO A O 1
ATOM 744 N N . LYS A 1 102 ? 21.512 -16.659 12.577 1.00 59.47 102 LYS A N 1
ATOM 745 C CA . LYS A 1 102 ? 20.096 -16.796 12.233 1.00 59.47 102 LYS A CA 1
ATOM 746 C C . LYS A 1 102 ? 19.385 -15.542 12.753 1.00 59.47 102 LYS A C 1
ATOM 748 O O . LYS A 1 102 ? 19.614 -15.204 13.916 1.00 59.47 102 LYS A O 1
ATOM 753 N N . PRO A 1 103 ? 18.567 -14.861 11.932 1.00 63.50 103 PRO A N 1
ATOM 754 C CA . PRO A 1 103 ? 17.831 -13.696 12.395 1.00 63.50 103 PRO A CA 1
ATOM 755 C C . PRO A 1 103 ? 17.020 -14.090 13.630 1.00 63.50 103 PRO A C 1
ATOM 757 O O . PRO A 1 103 ? 16.324 -15.111 13.625 1.00 63.50 103 PRO A O 1
ATOM 760 N N . GLN A 1 104 ? 17.191 -13.328 14.708 1.00 70.12 104 GLN A N 1
ATOM 761 C CA . GLN A 1 104 ? 16.446 -13.543 15.940 1.00 70.12 104 GLN A CA 1
ATOM 762 C C . GLN A 1 104 ? 14.960 -13.332 15.650 1.00 70.12 104 GLN A C 1
ATOM 764 O O . GLN A 1 104 ? 14.575 -12.403 14.941 1.00 70.12 104 GLN A O 1
ATOM 769 N N . LYS A 1 105 ? 14.125 -14.238 16.160 1.00 84.00 105 LYS A N 1
ATOM 770 C CA . LYS A 1 105 ? 12.679 -14.149 15.987 1.00 84.00 105 LYS A CA 1
ATOM 771 C C . LYS A 1 105 ? 12.174 -12.998 16.855 1.00 84.00 105 LYS A C 1
ATOM 773 O O . LYS A 1 105 ? 12.360 -13.035 18.066 1.00 84.00 105 LYS A O 1
ATOM 778 N N . ILE A 1 106 ? 11.559 -12.001 16.233 1.00 88.81 106 ILE A N 1
ATOM 779 C CA . ILE A 1 106 ? 10.927 -10.887 16.940 1.00 88.81 106 ILE A CA 1
ATOM 780 C C . ILE A 1 106 ? 9.657 -11.422 17.616 1.00 88.81 106 ILE A C 1
ATOM 782 O O . ILE A 1 106 ? 8.807 -12.017 16.950 1.00 88.81 106 ILE A O 1
ATOM 786 N N . THR A 1 107 ? 9.565 -11.275 18.938 1.00 92.75 107 THR A N 1
ATOM 787 C CA . THR A 1 107 ? 8.450 -11.786 19.758 1.00 92.75 107 THR A CA 1
ATOM 788 C C . THR A 1 107 ? 7.565 -10.694 20.336 1.00 92.75 107 THR A C 1
ATOM 790 O O . THR A 1 107 ? 6.466 -11.005 20.767 1.00 92.75 107 THR A O 1
ATOM 793 N N . GLU A 1 108 ? 8.013 -9.440 20.293 1.00 95.19 108 GLU A N 1
ATOM 794 C CA . GLU A 1 108 ? 7.272 -8.262 20.750 1.00 95.19 108 GLU A CA 1
ATOM 795 C C . GLU A 1 108 ? 7.197 -7.220 19.625 1.00 95.19 108 GLU A C 1
ATOM 797 O O . GLU A 1 108 ? 8.086 -7.206 18.761 1.00 95.19 108 GLU A O 1
ATOM 802 N N . PRO A 1 109 ? 6.178 -6.340 19.611 1.00 97.38 109 PRO A N 1
ATOM 803 C CA . PRO A 1 109 ? 6.108 -5.235 18.663 1.00 97.38 109 PRO A CA 1
ATOM 804 C C . PRO A 1 109 ? 7.418 -4.444 18.623 1.00 97.38 109 PRO A C 1
ATOM 806 O O . PRO A 1 109 ? 7.890 -3.951 19.645 1.00 97.38 109 PRO A O 1
ATOM 809 N N . THR A 1 110 ? 8.029 -4.352 17.443 1.00 97.75 110 THR A N 1
ATOM 810 C CA . THR A 1 110 ? 9.347 -3.722 17.264 1.00 97.75 110 THR A CA 1
ATOM 811 C C . THR A 1 110 ? 9.288 -2.709 16.132 1.00 97.75 110 THR A C 1
ATOM 813 O O . THR A 1 110 ? 8.904 -3.067 15.019 1.00 97.75 110 THR A O 1
ATOM 816 N N . THR A 1 111 ? 9.687 -1.468 16.411 1.00 97.62 111 THR A N 1
ATOM 817 C CA . THR A 1 111 ? 9.648 -0.335 15.475 1.00 97.62 111 THR A CA 1
ATOM 818 C C . THR A 1 111 ? 11.058 0.072 15.060 1.00 97.62 111 THR A C 1
ATOM 820 O O . THR A 1 111 ? 11.949 0.143 15.902 1.00 97.62 111 THR A O 1
ATOM 823 N N . LEU A 1 112 ? 11.254 0.328 13.769 1.00 96.69 112 LEU A N 1
ATOM 824 C CA . LEU A 1 112 ? 12.481 0.893 13.209 1.00 96.69 112 LEU A CA 1
ATOM 825 C C . LEU A 1 112 ? 12.425 2.427 13.186 1.00 96.69 112 LEU A C 1
ATOM 827 O O . LEU A 1 112 ? 11.347 3.019 13.228 1.00 96.69 112 LEU A O 1
ATOM 831 N N . ASP A 1 113 ? 13.581 3.068 13.017 1.00 95.25 113 ASP A N 1
ATOM 832 C CA . ASP A 1 113 ? 13.696 4.534 12.934 1.00 95.25 113 ASP A CA 1
ATOM 833 C C . ASP A 1 113 ? 12.926 5.139 11.748 1.00 95.25 113 ASP A C 1
ATOM 835 O O . ASP A 1 113 ? 12.493 6.288 11.792 1.00 95.25 113 ASP A O 1
ATOM 839 N N . ASP A 1 114 ? 12.704 4.355 10.690 1.00 93.44 114 ASP A N 1
ATOM 840 C CA . ASP A 1 114 ? 11.896 4.750 9.531 1.00 93.44 114 ASP A CA 1
ATOM 841 C C . ASP A 1 114 ? 10.374 4.662 9.779 1.00 93.44 114 ASP A C 1
ATOM 843 O O . ASP A 1 114 ? 9.575 4.882 8.862 1.00 93.44 114 ASP A O 1
ATOM 847 N N . GLY A 1 115 ? 9.962 4.358 11.015 1.00 96.88 115 GLY A N 1
ATOM 848 C CA . GLY A 1 115 ? 8.575 4.336 11.474 1.00 96.88 115 GLY A CA 1
ATOM 849 C C . GLY A 1 115 ? 7.813 3.050 11.161 1.00 96.88 115 GLY A C 1
ATOM 850 O O . GLY A 1 115 ? 6.629 2.963 11.484 1.00 96.88 115 GLY A O 1
ATOM 851 N N . TRP A 1 116 ? 8.447 2.054 10.538 1.00 98.31 116 TRP A N 1
ATOM 852 C CA . TRP A 1 116 ? 7.819 0.753 10.330 1.00 98.31 116 TRP A CA 1
ATOM 853 C C . TRP A 1 116 ? 7.911 -0.126 11.569 1.00 98.31 116 TRP A C 1
ATOM 855 O O . TRP A 1 116 ? 8.978 -0.285 12.161 1.00 98.31 116 TRP A O 1
ATOM 865 N N . THR A 1 117 ? 6.801 -0.777 11.895 1.00 98.50 117 THR A N 1
ATOM 866 C CA . THR A 1 117 ? 6.692 -1.699 13.022 1.00 98.50 117 THR A CA 1
ATOM 867 C C . THR A 1 117 ? 6.360 -3.100 12.533 1.00 98.50 117 THR A C 1
ATOM 869 O O . THR A 1 117 ? 5.494 -3.275 11.677 1.00 98.50 117 THR A O 1
ATOM 872 N N . LEU A 1 118 ? 7.015 -4.114 13.102 1.00 98.31 118 LEU A N 1
ATOM 873 C CA . LEU A 1 118 ? 6.543 -5.496 13.045 1.00 98.31 118 LEU A CA 1
ATOM 874 C C . LEU A 1 118 ? 5.750 -5.792 14.312 1.00 98.31 118 LEU A C 1
ATOM 876 O O . LEU A 1 118 ? 6.330 -5.848 15.394 1.00 98.31 118 LEU A O 1
ATOM 880 N N . HIS A 1 119 ? 4.453 -6.036 14.159 1.00 98.12 119 HIS A N 1
ATOM 881 C CA . HIS A 1 119 ? 3.637 -6.713 15.152 1.00 98.12 119 HIS A CA 1
ATOM 882 C C . HIS A 1 119 ? 3.741 -8.235 14.937 1.00 98.12 119 HIS A C 1
ATOM 884 O O . HIS A 1 119 ? 3.371 -8.744 13.869 1.00 98.12 119 HIS A O 1
ATOM 890 N N . PRO A 1 120 ? 4.262 -8.991 15.916 1.00 95.56 120 PRO A N 1
ATOM 891 C CA . PRO A 1 120 ? 4.391 -10.434 15.802 1.00 95.56 120 PRO A CA 1
ATOM 892 C C . PRO A 1 120 ? 3.038 -11.129 15.564 1.00 95.56 120 PRO A C 1
ATOM 894 O O . PRO A 1 120 ? 2.011 -10.683 16.068 1.00 95.56 120 PRO A O 1
ATOM 897 N N . PRO A 1 121 ? 3.021 -12.251 14.828 1.00 95.25 121 PRO A N 1
ATOM 898 C CA . PRO A 1 121 ? 4.179 -12.896 14.219 1.00 95.25 121 PRO A CA 1
ATOM 899 C C . PRO A 1 121 ? 4.555 -12.346 12.833 1.00 95.25 121 PRO A C 1
ATOM 901 O O . PRO A 1 121 ? 5.603 -12.739 12.322 1.00 95.25 121 PRO A O 1
ATOM 904 N N . SER A 1 122 ? 3.726 -11.531 12.175 1.00 97.19 122 SER A N 1
ATOM 905 C CA . SER A 1 122 ? 3.848 -11.329 10.719 1.00 97.19 122 SER A CA 1
ATOM 906 C C . SER A 1 122 ? 3.273 -10.022 10.163 1.00 97.19 122 SER A C 1
ATOM 908 O O . SER A 1 122 ? 3.324 -9.827 8.944 1.00 97.19 122 SER A O 1
ATOM 910 N N . LEU A 1 123 ? 2.736 -9.131 10.993 1.00 98.62 123 LEU A N 1
ATOM 911 C CA . LEU A 1 123 ? 2.087 -7.916 10.518 1.00 98.62 123 LEU A CA 1
ATOM 912 C C . LEU A 1 123 ? 3.082 -6.756 10.511 1.00 98.62 123 LEU A C 1
ATOM 914 O O . LEU A 1 123 ? 3.491 -6.277 11.565 1.00 98.62 123 LEU A O 1
ATOM 918 N N . LEU A 1 124 ? 3.455 -6.284 9.324 1.00 98.69 124 LEU A N 1
ATOM 919 C CA . LEU A 1 124 ? 4.155 -5.011 9.186 1.00 98.69 124 LEU A CA 1
ATOM 920 C C . LEU A 1 124 ? 3.136 -3.888 9.069 1.00 98.69 124 LEU A C 1
ATOM 922 O O . LEU A 1 124 ? 2.162 -4.018 8.333 1.00 98.69 124 LEU A O 1
ATOM 926 N N . TYR A 1 125 ? 3.367 -2.773 9.744 1.00 98.75 125 TYR A N 1
ATOM 927 C CA . TYR A 1 125 ? 2.541 -1.589 9.570 1.00 98.75 125 TYR A CA 1
ATOM 928 C C . TYR A 1 125 ? 3.353 -0.313 9.748 1.00 98.75 125 TYR A C 1
ATOM 930 O O . TYR A 1 125 ? 4.430 -0.314 10.346 1.00 98.75 125 TYR A O 1
ATOM 938 N N . LYS A 1 126 ? 2.815 0.783 9.223 1.00 98.44 126 LYS A N 1
ATOM 939 C CA . LYS A 1 126 ? 3.333 2.127 9.444 1.00 98.44 126 LYS A CA 1
ATOM 940 C C . LYS A 1 126 ? 2.174 3.069 9.681 1.00 98.44 126 LYS A C 1
ATOM 942 O O . LYS A 1 126 ? 1.209 3.080 8.911 1.00 98.44 126 LYS A O 1
ATOM 947 N N . THR A 1 127 ? 2.275 3.833 10.765 1.00 96.81 127 THR A N 1
ATOM 948 C CA . THR A 1 127 ? 1.281 4.844 11.092 1.00 96.81 127 THR A CA 1
ATOM 949 C C . THR A 1 127 ? 1.651 6.200 10.497 1.00 96.81 127 THR A C 1
ATOM 951 O O . THR A 1 127 ? 2.817 6.591 10.497 1.00 96.81 127 THR A O 1
ATOM 954 N N . ASN A 1 128 ? 0.659 6.952 10.024 1.00 95.81 128 ASN A N 1
ATOM 955 C CA . ASN A 1 128 ? 0.797 8.384 9.796 1.00 95.81 128 ASN A CA 1
ATOM 956 C C . ASN A 1 128 ? 0.305 9.134 11.054 1.00 95.81 128 ASN A C 1
ATOM 958 O O . ASN A 1 128 ? -0.877 9.030 11.387 1.00 95.81 128 ASN A O 1
ATOM 962 N N . PRO A 1 129 ? 1.159 9.914 11.745 1.00 92.38 129 PRO A N 1
ATOM 963 C CA . PRO A 1 129 ? 0.782 10.639 12.964 1.00 92.38 129 PRO A CA 1
ATOM 964 C C . PRO A 1 129 ? -0.348 11.665 12.792 1.00 92.38 129 PRO A C 1
ATOM 966 O O . PRO A 1 129 ? -0.949 12.079 13.780 1.00 92.38 129 PRO A O 1
ATOM 969 N N . LYS A 1 130 ? -0.636 12.102 11.558 1.00 93.94 130 LYS A N 1
ATOM 970 C CA . LYS A 1 130 ? -1.740 13.020 11.250 1.00 93.94 130 LYS A CA 1
ATOM 971 C C . LYS A 1 130 ? -3.076 12.308 11.029 1.00 93.94 130 LYS A C 1
ATOM 973 O O . LYS A 1 130 ? -4.090 12.984 10.881 1.00 93.94 130 LYS A O 1
ATOM 978 N N . ALA A 1 131 ? -3.108 10.975 11.015 1.00 94.06 131 ALA A N 1
ATOM 979 C CA . ALA A 1 131 ? -4.357 10.224 10.988 1.00 94.06 131 ALA A CA 1
ATOM 980 C C . ALA A 1 131 ? -5.033 10.293 12.370 1.00 94.06 131 ALA A C 1
ATOM 982 O O . ALA A 1 131 ? -4.511 9.775 13.354 1.00 94.06 131 ALA A O 1
ATOM 983 N N . GLN A 1 132 ? -6.194 10.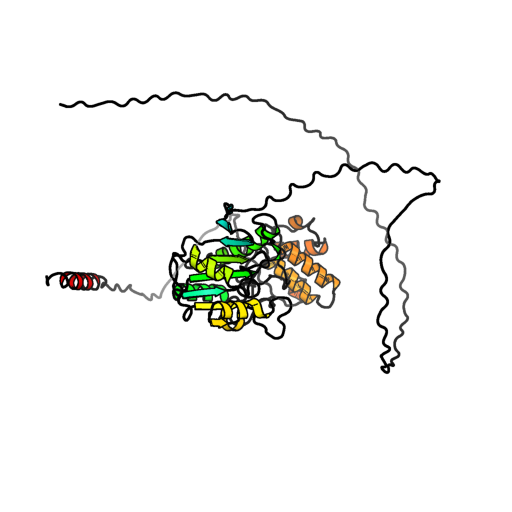947 12.443 1.00 91.31 132 GLN A N 1
ATOM 984 C CA . GLN A 1 132 ? -6.910 11.218 13.701 1.00 91.31 132 GLN A CA 1
ATOM 985 C C . GLN A 1 132 ? -8.028 10.209 14.010 1.00 91.31 132 GLN A C 1
ATOM 987 O O . GLN A 1 132 ? -8.773 10.395 14.969 1.00 91.31 132 GLN A O 1
ATOM 992 N N . GLY A 1 133 ? -8.146 9.143 13.218 1.00 95.19 133 GLY A N 1
ATOM 993 C CA . GLY A 1 133 ? -9.299 8.251 13.249 1.00 95.19 133 GLY A CA 1
ATOM 994 C C . GLY A 1 133 ? -10.437 8.774 12.372 1.00 95.19 133 GLY A C 1
ATOM 995 O O . GLY A 1 133 ? -10.614 9.980 12.192 1.00 95.19 133 GLY A O 1
ATOM 996 N N . GLY A 1 134 ? -11.230 7.858 11.824 1.00 96.62 134 GLY A N 1
ATOM 997 C CA . GLY A 1 134 ? -12.376 8.202 10.989 1.00 96.62 134 GLY A CA 1
ATOM 998 C C . GLY A 1 134 ? -13.483 7.162 11.067 1.00 96.62 134 GLY A C 1
ATOM 999 O O . GLY A 1 134 ? -13.227 5.972 11.250 1.00 96.62 134 GLY A O 1
ATOM 1000 N N . THR A 1 135 ? -14.730 7.611 10.917 1.00 98.44 135 THR A N 1
ATOM 1001 C CA . THR A 1 135 ? -15.879 6.708 10.751 1.00 98.44 135 THR A CA 1
ATOM 1002 C C . THR A 1 135 ? -15.976 6.198 9.313 1.00 98.44 135 THR A C 1
ATOM 1004 O O . THR A 1 135 ? -16.394 5.069 9.092 1.00 98.44 135 THR A O 1
ATOM 1007 N N . LYS A 1 136 ? -15.551 6.994 8.325 1.00 98.62 136 LYS A N 1
ATOM 1008 C CA . LYS A 1 136 ? -15.501 6.604 6.913 1.00 98.62 136 LYS A CA 1
ATOM 1009 C C . LYS A 1 136 ? -14.100 6.115 6.559 1.00 98.62 136 LYS A C 1
ATOM 1011 O O . LYS A 1 136 ? -13.154 6.900 6.601 1.00 98.62 136 LYS A O 1
ATOM 1016 N N . ILE A 1 137 ? -13.964 4.847 6.178 1.00 98.81 137 ILE A N 1
ATOM 1017 C CA . ILE A 1 137 ? -12.679 4.261 5.780 1.00 98.81 137 ILE A CA 1
ATOM 1018 C C . ILE A 1 137 ? -12.697 3.941 4.288 1.00 98.81 137 ILE A C 1
ATOM 1020 O O . ILE A 1 137 ? -13.548 3.191 3.807 1.00 98.81 137 ILE A O 1
ATOM 1024 N N . ALA A 1 138 ? -11.743 4.517 3.564 1.00 98.88 138 ALA A N 1
ATOM 1025 C CA . ALA A 1 138 ? -11.452 4.161 2.186 1.00 98.88 138 ALA A CA 1
ATOM 1026 C C . ALA A 1 138 ? -10.232 3.237 2.210 1.00 98.88 138 ALA A C 1
ATOM 1028 O O . ALA A 1 138 ? -9.101 3.683 2.427 1.00 98.88 138 ALA A O 1
ATOM 1029 N N . CYS A 1 139 ? -10.488 1.936 2.087 1.00 98.88 139 CYS A N 1
ATOM 1030 C CA . CYS A 1 139 ? -9.468 0.910 2.205 1.00 98.88 139 CYS A CA 1
ATOM 1031 C C . CYS A 1 139 ? -9.093 0.352 0.828 1.00 98.88 139 CYS A C 1
ATOM 1033 O O . CYS A 1 139 ? -9.959 0.125 -0.013 1.00 98.88 139 CYS A O 1
ATOM 1035 N N . PHE A 1 140 ? -7.803 0.143 0.594 1.00 98.94 140 PHE A N 1
ATOM 1036 C CA . PHE A 1 140 ? -7.268 -0.260 -0.701 1.00 98.94 140 PHE A CA 1
ATOM 1037 C C . PHE A 1 140 ? -6.281 -1.416 -0.548 1.00 98.94 140 PHE A C 1
ATOM 1039 O O . PHE A 1 140 ? -5.491 -1.444 0.400 1.00 98.94 140 PHE A O 1
ATOM 1046 N N . ASP A 1 141 ? -6.277 -2.337 -1.510 1.00 98.75 141 ASP A N 1
ATOM 1047 C CA . ASP A 1 141 ? -5.078 -3.117 -1.802 1.00 98.75 141 ASP A CA 1
ATOM 1048 C C . ASP A 1 141 ? -3.958 -2.214 -2.369 1.00 98.75 141 ASP A C 1
ATOM 1050 O O . ASP A 1 141 ? -4.170 -1.045 -2.699 1.00 98.75 141 ASP A O 1
ATOM 1054 N N . PHE A 1 142 ? -2.733 -2.734 -2.431 1.00 98.19 142 PHE A N 1
ATOM 1055 C CA . PHE A 1 142 ? -1.572 -2.026 -2.945 1.00 98.19 142 PHE A CA 1
ATOM 1056 C C . PHE A 1 142 ? -1.193 -2.442 -4.375 1.00 98.19 142 PHE A C 1
ATOM 1058 O O . PHE A 1 142 ? -1.248 -1.608 -5.283 1.00 98.19 142 PHE A O 1
ATOM 1065 N N . ASP A 1 143 ? -0.790 -3.701 -4.569 1.00 95.62 143 ASP A N 1
ATOM 1066 C CA . ASP A 1 143 ? -0.142 -4.200 -5.785 1.00 95.62 143 ASP A CA 1
ATOM 1067 C C . ASP A 1 143 ? -1.189 -4.672 -6.794 1.00 95.62 143 ASP A C 1
ATOM 1069 O O . ASP A 1 143 ? -1.848 -5.668 -6.560 1.00 95.62 143 ASP A O 1
ATOM 1073 N N . GLY A 1 144 ? -1.300 -3.989 -7.932 1.00 94.50 144 GLY A N 1
ATOM 1074 C CA . GLY A 1 144 ? -2.373 -4.195 -8.911 1.00 94.50 144 GLY A CA 1
ATOM 1075 C C . GLY A 1 144 ? -3.546 -3.227 -8.728 1.00 94.50 144 GLY A C 1
ATOM 1076 O O . GLY A 1 144 ? -4.340 -3.058 -9.651 1.00 94.50 144 GLY A O 1
ATOM 1077 N N . THR A 1 145 ? -3.596 -2.519 -7.593 1.00 97.56 145 THR A N 1
ATOM 1078 C CA . THR A 1 145 ? -4.706 -1.632 -7.217 1.00 97.56 145 THR A CA 1
ATOM 1079 C C . THR A 1 145 ? -4.335 -0.155 -7.179 1.00 97.56 145 THR A C 1
ATOM 1081 O O . THR A 1 145 ? -4.869 0.637 -7.953 1.00 97.56 145 THR A O 1
ATOM 1084 N N . LEU A 1 146 ? -3.426 0.245 -6.286 1.00 98.31 146 LEU A N 1
ATOM 1085 C CA . LEU A 1 146 ? -2.927 1.625 -6.237 1.00 98.31 146 LEU A CA 1
ATOM 1086 C C . LEU A 1 146 ? -1.710 1.789 -7.136 1.00 98.31 146 LEU A C 1
ATOM 1088 O O . LEU A 1 146 ? -1.530 2.829 -7.776 1.00 98.31 146 LEU A O 1
ATOM 1092 N N . VAL A 1 147 ? -0.874 0.754 -7.183 1.00 96.38 147 VAL A N 1
ATOM 1093 C CA . VAL A 1 147 ? 0.380 0.745 -7.925 1.00 96.38 147 VAL A CA 1
ATOM 1094 C C . VAL A 1 147 ? 0.541 -0.548 -8.711 1.00 96.38 147 VAL A C 1
ATOM 1096 O O . VAL A 1 147 ? -0.059 -1.565 -8.396 1.00 96.38 147 VAL A O 1
ATOM 1099 N N . GLY A 1 148 ? 1.416 -0.539 -9.706 1.00 93.38 148 GLY A N 1
ATOM 1100 C CA . GLY A 1 148 ? 1.944 -1.744 -10.344 1.00 93.38 148 GLY A CA 1
ATOM 1101 C C . GLY A 1 148 ? 3.427 -1.573 -10.635 1.00 93.38 148 GLY A C 1
ATOM 1102 O O . GLY A 1 148 ? 4.012 -0.551 -10.279 1.00 93.38 148 GLY A O 1
ATOM 1103 N N . THR A 1 149 ? 4.064 -2.557 -11.263 1.00 88.75 149 THR A N 1
ATOM 1104 C CA . THR A 1 149 ? 5.483 -2.448 -11.643 1.00 88.75 149 THR A CA 1
ATOM 1105 C C . THR A 1 149 ? 5.652 -1.566 -12.881 1.00 88.75 149 THR A C 1
ATOM 1107 O O . THR A 1 149 ? 4.790 -1.535 -13.769 1.00 88.75 149 THR A O 1
ATOM 1110 N N . LYS A 1 150 ? 6.775 -0.844 -12.978 1.00 79.56 150 LYS A N 1
ATOM 1111 C CA . LYS A 1 150 ? 7.072 0.017 -14.140 1.00 79.56 150 LYS A CA 1
ATOM 1112 C C . LYS A 1 150 ? 7.217 -0.798 -15.421 1.00 79.56 150 LYS A C 1
ATOM 1114 O O . LYS A 1 150 ? 6.850 -0.337 -16.494 1.00 79.56 150 LYS A O 1
ATOM 1119 N N . PHE A 1 151 ? 7.713 -2.027 -15.299 1.00 68.81 151 PHE A N 1
ATOM 1120 C CA . PHE A 1 151 ? 8.089 -2.869 -16.438 1.00 68.81 151 PHE A CA 1
ATOM 1121 C C . PHE A 1 151 ? 7.114 -4.021 -16.716 1.00 68.81 151 PHE A C 1
ATOM 1123 O O . PHE A 1 151 ? 7.455 -4.935 -17.466 1.00 68.81 151 PHE A O 1
ATOM 1130 N N . GLY A 1 152 ? 5.927 -4.012 -16.099 1.00 70.88 152 GLY A N 1
ATOM 1131 C CA . GLY A 1 152 ? 4.896 -5.037 -16.310 1.00 70.88 152 GLY A CA 1
ATOM 1132 C C . GLY A 1 152 ? 5.281 -6.432 -15.799 1.00 70.88 152 GLY A C 1
ATOM 1133 O O . GLY A 1 152 ? 4.676 -7.426 -16.190 1.00 70.88 152 GLY A O 1
ATOM 1134 N N . GLY A 1 153 ? 6.312 -6.525 -14.954 1.00 74.44 153 GLY A N 1
ATOM 1135 C CA . GLY A 1 153 ? 6.647 -7.755 -14.243 1.00 74.44 153 GLY A CA 1
ATOM 1136 C C . GLY A 1 153 ? 5.670 -8.012 -13.096 1.00 74.44 153 GLY A C 1
ATOM 1137 O O . GLY A 1 153 ? 5.177 -7.072 -12.480 1.00 74.44 153 GLY A O 1
ATOM 1138 N N . GLU A 1 154 ? 5.432 -9.282 -12.773 1.00 79.31 154 GLU A N 1
ATOM 1139 C CA . GLU A 1 154 ? 4.572 -9.672 -11.643 1.00 79.31 154 GLU A CA 1
ATOM 1140 C C . GLU A 1 154 ? 5.151 -9.218 -10.292 1.00 79.31 154 GLU A C 1
ATOM 1142 O O . GLU A 1 154 ? 4.416 -8.814 -9.398 1.00 79.31 154 GLU A O 1
ATOM 1147 N N . PHE A 1 155 ? 6.482 -9.224 -10.156 1.00 83.19 155 PHE A N 1
ATOM 1148 C CA . PHE A 1 155 ? 7.171 -8.810 -8.934 1.00 83.19 155 PHE A CA 1
ATOM 1149 C C . PHE A 1 155 ? 8.088 -7.610 -9.186 1.00 83.19 155 PHE A C 1
ATOM 1151 O O . PHE A 1 155 ? 8.825 -7.609 -10.179 1.00 83.19 155 PHE A O 1
ATOM 1158 N N . PRO A 1 156 ? 8.125 -6.628 -8.266 1.00 85.94 156 PRO A N 1
ATOM 1159 C CA . PRO A 1 156 ? 9.001 -5.471 -8.387 1.00 85.94 156 PRO A CA 1
ATOM 1160 C C . PRO A 1 156 ? 10.471 -5.867 -8.221 1.00 85.94 156 PRO A C 1
ATOM 1162 O O . PRO A 1 156 ? 10.839 -6.656 -7.336 1.00 85.94 156 PRO A O 1
ATOM 1165 N N . ARG A 1 157 ? 11.337 -5.269 -9.038 1.00 84.88 157 ARG A N 1
ATOM 1166 C CA . ARG A 1 157 ? 12.793 -5.483 -9.014 1.00 84.88 157 ARG A CA 1
ATOM 1167 C C . ARG A 1 157 ? 13.470 -4.716 -7.879 1.00 84.88 157 ARG A C 1
ATOM 1169 O O . ARG A 1 157 ? 14.390 -5.241 -7.255 1.00 84.88 157 ARG A O 1
ATOM 1176 N N . SER A 1 158 ? 12.967 -3.528 -7.561 1.00 83.69 158 SER A N 1
ATOM 1177 C CA . SER A 1 158 ? 13.532 -2.596 -6.579 1.00 83.69 158 SER A CA 1
ATOM 1178 C C . SER A 1 158 ? 12.435 -1.774 -5.888 1.00 83.69 158 SER A C 1
ATOM 1180 O O . SER A 1 158 ? 11.247 -1.948 -6.168 1.00 83.69 158 SER A O 1
ATOM 1182 N N . ALA A 1 159 ? 12.825 -0.914 -4.940 1.00 86.06 159 ALA A N 1
ATOM 1183 C CA . ALA A 1 159 ? 11.886 -0.069 -4.201 1.00 86.06 159 ALA A CA 1
ATOM 1184 C C . ALA A 1 159 ? 11.242 1.018 -5.083 1.00 86.06 159 ALA A C 1
ATOM 1186 O O . ALA A 1 159 ? 10.158 1.494 -4.784 1.00 86.06 159 ALA A O 1
ATOM 1187 N N . ASP A 1 160 ? 11.910 1.392 -6.171 1.00 85.06 160 ASP A N 1
ATOM 1188 C CA . ASP A 1 160 ? 11.490 2.382 -7.162 1.00 85.06 160 ASP A CA 1
ATOM 1189 C C . ASP A 1 160 ? 10.841 1.757 -8.409 1.00 85.06 160 ASP A C 1
ATOM 1191 O O . ASP A 1 160 ? 10.382 2.485 -9.289 1.00 85.06 160 ASP A O 1
ATOM 1195 N N . ASP A 1 161 ? 10.757 0.423 -8.490 1.00 84.75 161 ASP A N 1
ATOM 1196 C CA . ASP A 1 161 ? 10.005 -0.292 -9.528 1.00 84.75 161 ASP A CA 1
ATOM 1197 C C . ASP A 1 161 ? 8.509 -0.292 -9.195 1.00 84.75 161 ASP A C 1
ATOM 1199 O O . ASP A 1 161 ? 7.900 -1.302 -8.820 1.00 84.75 161 ASP A O 1
ATOM 1203 N N . TRP A 1 162 ? 7.920 0.894 -9.269 1.00 92.69 162 TRP A N 1
ATOM 1204 C CA . TRP A 1 162 ? 6.488 1.079 -9.161 1.00 92.69 162 TRP A CA 1
ATOM 1205 C C . TRP A 1 162 ? 6.009 2.274 -9.987 1.00 92.69 162 TRP A C 1
ATOM 1207 O O . TRP A 1 162 ? 6.751 3.219 -10.250 1.00 92.69 162 TRP A O 1
ATOM 1217 N N . ARG A 1 163 ? 4.746 2.222 -10.389 1.00 90.56 163 ARG A N 1
ATOM 1218 C CA . ARG A 1 163 ? 3.994 3.318 -11.005 1.00 90.56 163 ARG A CA 1
ATOM 1219 C C . ARG A 1 163 ? 2.568 3.295 -10.485 1.00 90.56 163 ARG A C 1
ATOM 1221 O O . ARG A 1 163 ? 2.115 2.251 -10.017 1.00 90.56 163 ARG A O 1
ATOM 1228 N N . TRP A 1 164 ? 1.866 4.416 -10.588 1.00 94.56 164 TRP A N 1
ATOM 1229 C CA . TRP A 1 164 ? 0.435 4.460 -10.300 1.00 94.56 164 TRP A CA 1
ATOM 1230 C C . TRP A 1 164 ? -0.334 3.497 -11.203 1.00 94.56 164 TRP A C 1
ATOM 1232 O O . TRP A 1 164 ? 0.005 3.335 -12.372 1.00 94.56 164 TRP A O 1
ATOM 1242 N N . PHE A 1 165 ? -1.387 2.882 -10.667 1.00 95.19 165 PHE A N 1
ATOM 1243 C CA . PHE A 1 165 ? -2.316 2.069 -11.453 1.00 95.19 165 PHE A CA 1
ATOM 1244 C C . PHE A 1 165 ? -2.929 2.856 -12.620 1.00 95.19 165 PHE A C 1
ATOM 1246 O O . PHE A 1 165 ? -3.068 2.340 -13.729 1.00 95.19 165 PHE A O 1
ATOM 1253 N N . SER A 1 166 ? -3.265 4.117 -12.356 1.00 92.12 166 SER A N 1
ATOM 1254 C CA . SER A 1 166 ? -3.692 5.124 -13.322 1.00 92.12 166 SER A CA 1
ATOM 1255 C C . SER A 1 166 ? -3.277 6.499 -12.802 1.00 92.12 166 SER A C 1
ATOM 1257 O O . SER A 1 166 ? -3.241 6.720 -11.588 1.00 92.12 166 SER A O 1
ATOM 1259 N N . ARG A 1 167 ? -3.011 7.454 -13.694 1.00 88.06 167 ARG A N 1
ATOM 1260 C CA . ARG A 1 167 ? -2.778 8.872 -13.353 1.00 88.06 167 ARG A CA 1
ATOM 1261 C C . ARG A 1 167 ? -3.891 9.517 -12.520 1.00 88.06 167 ARG A C 1
ATOM 1263 O O . ARG A 1 167 ? -3.670 10.535 -11.875 1.00 88.06 167 ARG A O 1
ATOM 1270 N N . THR A 1 168 ? -5.092 8.942 -12.511 1.00 91.06 168 THR A N 1
ATOM 1271 C CA . THR A 1 168 ? -6.226 9.430 -11.711 1.00 91.06 168 THR A CA 1
ATOM 1272 C C . THR A 1 168 ? -6.088 9.121 -10.217 1.00 91.06 168 THR A C 1
ATOM 1274 O O . THR A 1 168 ? -6.701 9.814 -9.401 1.00 91.06 168 THR A O 1
ATOM 1277 N N . VAL A 1 169 ? -5.276 8.122 -9.841 1.00 96.38 169 VAL A N 1
ATOM 1278 C CA . VAL A 1 169 ? -5.176 7.612 -8.463 1.00 96.38 169 VAL A CA 1
ATOM 1279 C C . VAL A 1 169 ? -4.862 8.723 -7.452 1.00 96.38 169 VAL A C 1
ATOM 1281 O O . VAL A 1 169 ? -5.640 8.870 -6.507 1.00 96.38 169 VAL A O 1
ATOM 1284 N N . PRO A 1 170 ? -3.818 9.565 -7.620 1.00 95.00 170 PRO A N 1
ATOM 1285 C CA . PRO A 1 170 ? -3.483 10.569 -6.610 1.00 95.00 170 PRO A CA 1
ATOM 1286 C C . PRO A 1 170 ? -4.611 11.572 -6.357 1.00 95.00 170 PRO A C 1
ATOM 1288 O O . PRO A 1 170 ? -4.908 11.899 -5.208 1.00 95.00 170 PRO A O 1
ATOM 1291 N N . ASN A 1 171 ? -5.279 12.032 -7.420 1.00 91.94 171 ASN A N 1
ATOM 1292 C CA . ASN A 1 171 ? -6.390 12.974 -7.298 1.00 91.94 171 ASN A CA 1
ATOM 1293 C C . ASN A 1 171 ? -7.587 12.330 -6.599 1.00 91.94 171 ASN A C 1
ATOM 1295 O O . ASN A 1 171 ? -8.145 12.934 -5.687 1.00 91.94 171 ASN A O 1
ATOM 1299 N N . LYS A 1 172 ? -7.913 11.075 -6.930 1.00 96.44 172 LYS A N 1
ATOM 1300 C CA . LYS A 1 172 ? -9.011 10.356 -6.278 1.00 96.44 172 LYS A CA 1
ATOM 1301 C C . LYS A 1 172 ? -8.760 10.128 -4.785 1.00 96.44 172 LYS A C 1
ATOM 1303 O O . LYS A 1 172 ? -9.674 10.293 -3.982 1.00 96.44 172 LYS A O 1
ATOM 1308 N N . LEU A 1 173 ? -7.525 9.807 -4.390 1.00 97.88 173 LEU A N 1
ATOM 1309 C CA . LEU A 1 173 ? -7.163 9.674 -2.973 1.00 97.88 173 LEU A CA 1
ATOM 1310 C C . LEU A 1 173 ? -7.302 11.010 -2.223 1.00 97.88 173 LEU A C 1
ATOM 1312 O O . LEU A 1 173 ? -7.835 11.038 -1.115 1.00 97.88 173 LEU A O 1
ATOM 1316 N N . ARG A 1 174 ? -6.884 12.127 -2.834 1.00 96.62 174 ARG A N 1
ATOM 1317 C CA . ARG A 1 174 ? -7.065 13.471 -2.254 1.00 96.62 174 ARG A CA 1
ATOM 1318 C C . ARG A 1 174 ? -8.540 13.848 -2.118 1.00 96.62 174 ARG A C 1
ATOM 1320 O O . ARG A 1 174 ? -8.925 14.360 -1.072 1.00 96.62 174 ARG A O 1
ATOM 1327 N N . GLU A 1 175 ? -9.358 13.575 -3.134 1.00 96.25 175 GLU A N 1
ATOM 1328 C CA . GLU A 1 175 ? -10.811 13.799 -3.091 1.00 96.25 175 GLU A CA 1
ATOM 1329 C C . GLU A 1 175 ? -11.459 13.022 -1.942 1.00 96.25 175 GLU A C 1
ATOM 1331 O O . GLU A 1 175 ? -12.166 13.604 -1.125 1.00 96.25 175 GLU A O 1
ATOM 1336 N N . LEU A 1 176 ? -11.156 11.727 -1.809 1.00 98.19 176 LEU A N 1
ATOM 1337 C CA . LEU A 1 176 ? -11.670 10.907 -0.710 1.00 98.19 176 LEU A CA 1
ATOM 1338 C C . LEU A 1 176 ? -11.270 11.476 0.655 1.00 98.19 176 LEU A C 1
ATOM 1340 O O . LEU A 1 176 ? -12.096 11.546 1.566 1.00 98.19 176 LEU A O 1
ATOM 1344 N N . HIS A 1 177 ? -10.023 11.924 0.799 1.00 97.44 177 HIS A N 1
ATOM 1345 C CA . HIS A 1 177 ? -9.587 12.563 2.035 1.00 97.44 177 HIS A CA 1
ATOM 1346 C C . HIS A 1 177 ? -10.381 13.848 2.333 1.00 97.44 177 HIS A C 1
ATOM 1348 O O . HIS A 1 177 ? -10.836 14.041 3.460 1.00 97.44 177 HIS A O 1
ATOM 1354 N N . GLN A 1 178 ? -10.625 14.687 1.322 1.00 96.50 178 GLN A N 1
ATOM 1355 C CA . GLN A 1 178 ? -11.452 15.896 1.446 1.00 96.50 178 GLN A CA 1
ATOM 1356 C C . GLN A 1 178 ? -12.916 15.579 1.788 1.00 96.50 178 GLN A C 1
ATOM 1358 O O . GLN A 1 178 ? -13.554 16.321 2.530 1.00 96.50 178 GLN A O 1
ATOM 1363 N N . GLU A 1 179 ? -13.438 14.447 1.313 1.00 97.38 179 GLU A N 1
ATOM 1364 C CA . GLU A 1 179 ? -14.760 13.915 1.668 1.00 97.38 179 GLU A CA 1
ATOM 1365 C C . GLU A 1 179 ? -14.816 13.286 3.077 1.00 97.38 179 GLU A C 1
ATOM 1367 O O . GLU A 1 179 ? -15.840 12.710 3.474 1.00 97.38 179 GLU A O 1
ATOM 1372 N N . GLY A 1 180 ? -13.724 13.371 3.840 1.00 97.56 180 GLY A N 1
ATOM 1373 C CA . GLY A 1 180 ? -13.631 12.905 5.220 1.00 97.56 180 GLY A CA 1
ATOM 1374 C C . GLY A 1 180 ? -13.342 11.413 5.365 1.00 97.56 180 GLY A C 1
ATOM 1375 O O . GLY A 1 180 ? -13.594 10.859 6.435 1.00 97.56 180 GLY A O 1
ATOM 1376 N N . TYR A 1 181 ? -12.846 10.743 4.320 1.00 98.56 181 TYR A N 1
ATOM 1377 C CA . TYR A 1 181 ? -12.355 9.375 4.462 1.00 98.56 181 TYR A CA 1
ATOM 1378 C C . TYR A 1 181 ? -10.962 9.353 5.096 1.00 98.56 181 TYR A C 1
ATOM 1380 O O . TYR A 1 181 ? -10.058 10.096 4.702 1.00 98.56 181 TYR A O 1
ATOM 1388 N N . GLN A 1 182 ? -10.768 8.428 6.034 1.00 98.19 182 GLN A N 1
ATOM 1389 C CA . GLN A 1 182 ? -9.436 7.984 6.420 1.00 98.19 182 GLN A CA 1
ATOM 1390 C C . GLN A 1 182 ? -8.954 6.920 5.432 1.00 98.19 182 GLN A C 1
ATOM 1392 O O . GLN A 1 182 ? -9.685 5.979 5.111 1.00 98.19 182 GLN A O 1
ATOM 1397 N N . LEU A 1 183 ? -7.719 7.076 4.957 1.00 98.69 183 LEU A N 1
ATOM 1398 C CA . LEU A 1 183 ? -7.129 6.200 3.953 1.00 98.69 183 LEU A CA 1
ATOM 1399 C C . LEU A 1 183 ? -6.301 5.093 4.592 1.00 98.69 183 LEU A C 1
ATOM 1401 O O . LEU A 1 183 ? -5.453 5.337 5.456 1.00 98.69 183 LEU A O 1
ATOM 1405 N N . LEU A 1 184 ? -6.554 3.874 4.128 1.00 98.88 184 LEU A N 1
ATOM 1406 C CA . LEU A 1 184 ? -5.971 2.655 4.662 1.00 98.88 184 LEU A CA 1
ATOM 1407 C C . LEU A 1 184 ? -5.499 1.747 3.528 1.00 98.88 184 LEU A C 1
ATOM 1409 O O . LEU A 1 184 ? -6.294 1.354 2.682 1.00 98.88 184 LEU A O 1
ATOM 1413 N N . VAL A 1 185 ? -4.229 1.360 3.537 1.00 98.94 185 VAL A N 1
ATOM 1414 C CA . VAL A 1 185 ? -3.677 0.364 2.609 1.00 98.94 185 VAL A CA 1
ATOM 1415 C C . VAL A 1 185 ? -3.490 -0.960 3.343 1.00 98.94 185 VAL A C 1
ATOM 1417 O O . VAL A 1 185 ? -2.868 -0.991 4.403 1.00 98.94 185 VAL A O 1
ATOM 1420 N N . ILE A 1 186 ? -4.005 -2.053 2.776 1.00 98.81 186 ILE A N 1
ATOM 1421 C CA . ILE A 1 186 ? -3.919 -3.417 3.316 1.00 98.81 186 ILE A CA 1
ATOM 1422 C C . ILE A 1 186 ? -3.425 -4.357 2.214 1.00 98.81 186 ILE A C 1
ATOM 1424 O O . ILE A 1 186 ? -4.127 -4.589 1.231 1.00 98.81 186 ILE A O 1
ATOM 1428 N N . SER A 1 187 ? -2.245 -4.955 2.397 1.00 98.56 187 SER A N 1
ATOM 1429 C CA . SER A 1 187 ? -1.587 -5.753 1.352 1.00 98.56 187 SER A CA 1
ATOM 1430 C C . SER A 1 187 ? -1.052 -7.105 1.843 1.00 98.56 187 SER A C 1
ATOM 1432 O O . SER A 1 187 ? -0.578 -7.252 2.967 1.00 98.56 187 SER A O 1
ATOM 1434 N N . ASN A 1 188 ? -1.092 -8.115 0.973 1.00 97.81 188 ASN A N 1
ATOM 1435 C CA . ASN A 1 188 ? -0.540 -9.448 1.219 1.00 97.81 188 ASN A CA 1
ATOM 1436 C C . ASN A 1 188 ? 0.915 -9.537 0.711 1.00 97.81 188 ASN A C 1
ATOM 1438 O O . ASN A 1 188 ? 1.145 -9.711 -0.479 1.00 97.81 188 ASN A O 1
ATOM 1442 N N . GLN A 1 189 ? 1.912 -9.542 1.600 1.00 96.69 189 GLN A N 1
ATOM 1443 C CA . GLN A 1 189 ? 3.349 -9.470 1.273 1.00 96.69 189 GLN A CA 1
ATOM 1444 C C . GLN A 1 189 ? 4.128 -10.732 1.697 1.00 96.69 189 GLN A C 1
ATOM 1446 O O . GLN A 1 189 ? 5.138 -10.686 2.403 1.00 96.69 189 GLN A O 1
ATOM 1451 N N . GLY A 1 190 ? 3.668 -11.906 1.244 1.00 93.88 190 GLY A N 1
ATOM 1452 C CA . GLY A 1 190 ? 4.184 -13.222 1.673 1.00 93.88 190 GLY A CA 1
ATOM 1453 C C . GLY A 1 190 ? 5.664 -13.495 1.356 1.00 93.88 190 GLY A C 1
ATOM 1454 O O . GLY A 1 190 ? 6.274 -14.389 1.943 1.00 93.88 190 GLY A O 1
ATOM 1455 N N . GLY A 1 191 ? 6.270 -12.718 0.452 1.00 93.44 191 GLY A N 1
ATOM 1456 C CA . GLY A 1 191 ? 7.705 -12.783 0.167 1.00 93.44 191 GLY A CA 1
ATOM 1457 C C . GLY A 1 191 ? 8.588 -12.296 1.323 1.00 93.44 191 GLY A C 1
ATOM 1458 O O . GLY A 1 191 ? 9.745 -12.708 1.408 1.00 93.44 191 GLY A O 1
ATOM 1459 N N . VAL A 1 192 ? 8.045 -11.464 2.221 1.00 95.31 192 VAL A N 1
ATOM 1460 C CA . VAL A 1 192 ? 8.776 -10.847 3.341 1.00 95.31 192 VAL A CA 1
ATOM 1461 C C . VAL A 1 192 ? 8.983 -11.817 4.512 1.00 95.31 192 VAL A C 1
ATOM 1463 O O . VAL A 1 192 ? 10.009 -11.739 5.185 1.00 95.31 192 VAL A O 1
ATOM 1466 N N . LYS A 1 193 ? 8.075 -12.782 4.721 1.00 94.44 193 LYS A N 1
ATOM 1467 C CA . LYS A 1 193 ? 8.222 -13.889 5.690 1.00 94.44 193 LYS A CA 1
ATOM 1468 C C . LYS A 1 193 ? 8.562 -13.430 7.119 1.00 94.44 193 LYS A C 1
ATOM 1470 O O . LYS A 1 193 ? 9.541 -13.901 7.699 1.00 94.44 193 LYS A O 1
ATOM 1475 N N . SER A 1 194 ? 7.771 -12.514 7.680 1.00 93.94 194 SER A N 1
ATOM 1476 C CA . SER A 1 194 ? 7.943 -11.974 9.042 1.00 93.94 194 SER A CA 1
ATOM 1477 C C . SER A 1 194 ? 9.245 -11.204 9.296 1.00 93.94 194 SER A C 1
ATOM 1479 O O . SER A 1 194 ? 9.576 -10.921 10.447 1.00 93.94 194 SER A O 1
ATOM 1481 N N . ALA A 1 195 ? 10.012 -10.862 8.258 1.00 93.19 195 ALA A N 1
ATOM 1482 C CA . ALA A 1 195 ? 11.234 -10.086 8.419 1.00 93.19 195 ALA A CA 1
ATOM 1483 C C . ALA A 1 195 ? 10.923 -8.585 8.537 1.00 93.19 195 ALA A C 1
ATOM 1485 O O . ALA A 1 195 ? 10.348 -7.999 7.625 1.00 93.19 195 ALA A O 1
ATOM 1486 N N . LEU A 1 196 ? 11.358 -7.947 9.628 1.00 93.19 196 LEU A N 1
ATOM 1487 C CA . LEU A 1 196 ? 11.294 -6.486 9.769 1.00 93.19 196 LEU A CA 1
ATOM 1488 C C . LEU A 1 196 ? 12.378 -5.784 8.931 1.00 93.19 196 LEU A C 1
ATOM 1490 O O . LEU A 1 196 ? 12.099 -4.786 8.273 1.00 93.19 196 LEU A O 1
ATOM 1494 N N . ALA A 1 197 ? 13.585 -6.352 8.874 1.00 90.94 197 ALA A N 1
ATOM 1495 C CA . ALA A 1 197 ? 14.728 -5.821 8.128 1.00 90.94 197 ALA A CA 1
ATOM 1496 C C . ALA A 1 197 ? 15.229 -6.798 7.049 1.00 90.94 197 ALA A C 1
ATOM 1498 O O . ALA A 1 197 ? 14.889 -7.986 7.053 1.00 90.94 197 ALA A O 1
ATOM 1499 N N . GLY A 1 198 ? 16.068 -6.305 6.137 1.00 92.38 198 GLY A N 1
ATOM 1500 C CA . GLY A 1 198 ? 16.635 -7.062 5.028 1.00 92.38 198 GLY A CA 1
ATOM 1501 C C . GLY A 1 198 ? 15.989 -6.724 3.688 1.00 92.38 198 GLY A C 1
ATOM 1502 O O . GLY A 1 198 ? 14.848 -6.270 3.617 1.00 92.38 198 GLY A O 1
ATOM 1503 N N . ALA A 1 199 ? 16.721 -7.017 2.610 1.00 92.88 199 ALA A N 1
ATOM 1504 C CA . ALA A 1 199 ? 16.457 -6.496 1.268 1.00 92.88 199 ALA A CA 1
ATOM 1505 C C . ALA A 1 199 ? 15.007 -6.650 0.773 1.00 92.88 199 ALA A C 1
ATOM 1507 O O . ALA A 1 199 ? 14.491 -5.755 0.1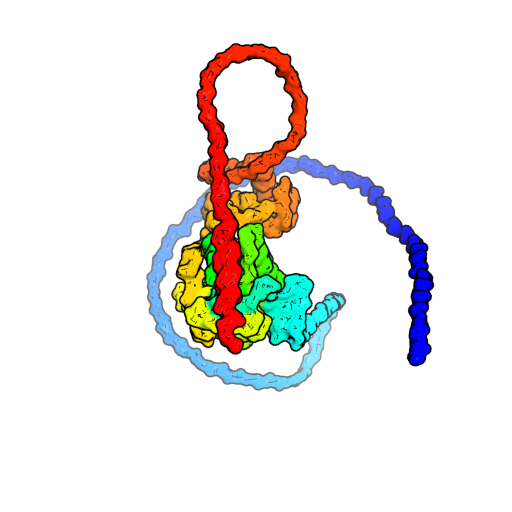14 1.00 92.88 199 ALA A O 1
ATOM 1508 N N . MET A 1 200 ? 14.326 -7.764 1.075 1.00 94.81 200 MET A N 1
ATOM 1509 C CA . MET A 1 200 ? 12.930 -7.940 0.651 1.00 94.81 200 MET A CA 1
ATOM 1510 C C . MET A 1 200 ? 11.960 -7.067 1.459 1.00 94.81 200 MET A C 1
ATOM 1512 O O . MET A 1 200 ? 11.083 -6.449 0.863 1.00 94.81 200 MET A O 1
ATOM 1516 N N . SER A 1 201 ? 12.131 -6.993 2.785 1.00 95.88 201 SER A N 1
ATOM 1517 C CA . SER A 1 201 ? 11.325 -6.111 3.642 1.00 95.88 201 SER A CA 1
ATOM 1518 C C . SER A 1 201 ? 11.551 -4.650 3.262 1.00 95.88 201 SER A C 1
ATOM 1520 O O . SER A 1 201 ? 10.601 -3.936 2.963 1.00 95.88 201 SER A O 1
ATOM 1522 N N . GLU A 1 202 ? 12.813 -4.226 3.170 1.00 96.06 202 GLU A N 1
ATOM 1523 C CA . GLU A 1 202 ? 13.199 -2.863 2.782 1.00 96.06 202 GLU A CA 1
ATOM 1524 C C . GLU A 1 202 ? 12.651 -2.477 1.404 1.00 96.06 202 GLU A C 1
ATOM 1526 O O . GLU A 1 202 ? 12.124 -1.381 1.241 1.00 96.06 202 GLU A O 1
ATOM 1531 N N . LYS A 1 203 ? 12.693 -3.389 0.424 1.00 94.94 203 LYS A N 1
ATOM 1532 C CA . LYS A 1 203 ? 12.114 -3.156 -0.905 1.00 94.94 203 LYS A CA 1
ATOM 1533 C C . LYS A 1 203 ? 10.606 -2.908 -0.842 1.00 94.94 203 LYS A C 1
ATOM 1535 O O . LYS A 1 203 ? 10.117 -1.972 -1.467 1.00 94.94 203 LYS A O 1
ATOM 1540 N N . VAL A 1 204 ? 9.868 -3.757 -0.129 1.00 96.38 204 VAL A N 1
ATOM 1541 C CA . VAL A 1 204 ? 8.402 -3.671 -0.042 1.00 96.38 204 VAL A CA 1
ATOM 1542 C C . VAL A 1 204 ? 7.969 -2.432 0.748 1.00 96.38 204 VAL A C 1
ATOM 1544 O O . VAL A 1 204 ? 7.139 -1.662 0.265 1.00 96.38 204 VAL A O 1
ATOM 1547 N N . ARG A 1 205 ? 8.580 -2.192 1.915 1.00 97.88 205 ARG A N 1
ATOM 1548 C CA . ARG A 1 205 ? 8.336 -1.004 2.751 1.00 97.88 205 ARG A CA 1
ATOM 1549 C C . ARG A 1 205 ? 8.685 0.282 2.000 1.00 97.88 205 ARG A C 1
ATOM 1551 O O . ARG A 1 205 ? 7.876 1.203 1.950 1.00 97.88 205 ARG A O 1
ATOM 1558 N N . GLY A 1 206 ? 9.828 0.289 1.312 1.00 97.19 206 GLY A N 1
ATOM 1559 C CA . GLY A 1 206 ? 10.278 1.405 0.484 1.00 97.19 206 GLY A CA 1
ATOM 1560 C C . GLY A 1 206 ? 9.318 1.753 -0.656 1.00 97.19 206 GLY A C 1
ATOM 1561 O O . GLY A 1 206 ? 9.113 2.935 -0.917 1.00 97.19 206 GLY A O 1
ATOM 1562 N N . ARG A 1 207 ? 8.669 0.766 -1.298 1.00 97.06 207 ARG A N 1
ATOM 1563 C CA . ARG A 1 207 ? 7.631 1.033 -2.319 1.00 97.06 207 ARG A CA 1
ATOM 1564 C C . ARG A 1 207 ? 6.441 1.786 -1.734 1.00 97.06 207 ARG A C 1
ATOM 1566 O O . ARG A 1 207 ? 5.996 2.770 -2.319 1.00 97.06 207 ARG A O 1
ATOM 1573 N N . ALA A 1 208 ? 5.939 1.349 -0.580 1.00 98.12 208 ALA A N 1
ATOM 1574 C CA . ALA A 1 208 ? 4.833 2.028 0.089 1.00 98.12 208 ALA A CA 1
ATOM 1575 C C . ALA A 1 208 ? 5.228 3.437 0.560 1.00 98.12 208 ALA A C 1
ATOM 1577 O O . ALA A 1 208 ? 4.481 4.385 0.323 1.00 98.12 208 ALA A O 1
ATOM 1578 N N . ASP A 1 209 ? 6.423 3.599 1.137 1.00 98.06 209 ASP A N 1
ATOM 1579 C CA . ASP A 1 209 ? 6.935 4.909 1.556 1.00 98.06 209 ASP A CA 1
ATOM 1580 C C . ASP A 1 209 ? 7.070 5.880 0.376 1.00 98.06 209 ASP A C 1
ATOM 1582 O O . ASP A 1 209 ? 6.641 7.030 0.467 1.00 98.06 209 ASP A O 1
ATOM 1586 N N . GLN A 1 210 ? 7.615 5.426 -0.756 1.00 96.75 210 GLN A N 1
ATOM 1587 C CA . GLN A 1 210 ? 7.737 6.251 -1.960 1.00 96.75 210 GLN A CA 1
ATOM 1588 C C . GLN A 1 210 ? 6.380 6.613 -2.564 1.00 96.75 210 GLN A C 1
ATOM 1590 O O . GLN A 1 210 ? 6.215 7.740 -3.035 1.00 96.75 210 GLN A O 1
ATOM 1595 N N . MET A 1 211 ? 5.414 5.693 -2.542 1.00 97.06 211 MET A N 1
ATOM 1596 C CA . MET A 1 211 ? 4.045 5.955 -2.985 1.00 97.06 211 MET A CA 1
ATOM 1597 C C . MET A 1 211 ? 3.398 7.054 -2.134 1.00 97.06 211 MET A C 1
ATOM 1599 O O . MET A 1 211 ? 2.934 8.055 -2.683 1.00 97.06 211 MET A O 1
ATOM 1603 N N . VAL A 1 212 ? 3.460 6.936 -0.802 1.00 97.62 212 VAL A N 1
ATOM 1604 C CA . VAL A 1 212 ? 2.908 7.940 0.125 1.00 97.62 212 VAL A CA 1
ATOM 1605 C C . VAL A 1 212 ? 3.635 9.281 -0.011 1.00 97.62 212 VAL A C 1
ATOM 1607 O O . VAL A 1 212 ? 2.992 10.329 -0.071 1.00 97.62 212 VAL A O 1
ATOM 1610 N N . ALA A 1 213 ? 4.966 9.275 -0.122 1.00 96.06 213 ALA A N 1
ATOM 1611 C CA . ALA A 1 213 ? 5.745 10.493 -0.339 1.00 96.06 213 ALA A CA 1
ATOM 1612 C C . ALA A 1 213 ? 5.419 11.161 -1.686 1.00 96.06 213 ALA A C 1
ATOM 1614 O O . ALA A 1 213 ? 5.389 12.384 -1.778 1.00 96.06 213 ALA A O 1
ATOM 1615 N N . THR A 1 214 ? 5.152 10.375 -2.734 1.00 94.50 214 THR A N 1
ATOM 1616 C CA . THR A 1 214 ? 4.780 10.899 -4.057 1.00 94.50 214 THR A CA 1
ATOM 1617 C C . THR A 1 214 ? 3.369 11.478 -4.054 1.00 94.50 214 THR A C 1
ATOM 1619 O O . THR A 1 214 ? 3.173 12.563 -4.594 1.00 94.50 214 THR A O 1
ATOM 1622 N N . LEU A 1 215 ? 2.408 10.820 -3.395 1.00 94.69 215 LEU A N 1
ATOM 1623 C CA . LEU A 1 215 ? 1.057 11.358 -3.190 1.00 94.69 215 LEU A CA 1
ATOM 1624 C C . LEU A 1 215 ? 1.096 12.736 -2.512 1.00 94.69 215 LEU A C 1
ATOM 1626 O O . LEU A 1 215 ? 0.366 13.645 -2.909 1.00 94.69 215 LEU A O 1
ATOM 1630 N N . ASN A 1 216 ? 1.989 12.886 -1.533 1.00 93.69 216 ASN A N 1
ATOM 1631 C CA . ASN A 1 216 ? 2.117 14.071 -0.686 1.00 93.69 216 ASN A CA 1
ATOM 1632 C C . ASN A 1 216 ? 3.179 15.078 -1.149 1.00 93.69 216 ASN A C 1
ATOM 1634 O O . ASN A 1 216 ? 3.471 16.028 -0.425 1.00 93.69 216 ASN A O 1
ATOM 1638 N N . ARG A 1 217 ? 3.761 14.905 -2.343 1.00 88.69 217 ARG A N 1
ATOM 1639 C CA . ARG A 1 217 ? 4.713 15.880 -2.903 1.00 88.69 217 ARG A CA 1
ATOM 1640 C C . ARG A 1 217 ? 4.036 17.210 -3.234 1.00 88.69 217 ARG A C 1
ATOM 1642 O O . ARG A 1 217 ? 4.660 18.260 -3.132 1.00 88.69 217 ARG A O 1
ATOM 1649 N N . GLU A 1 218 ? 2.771 17.142 -3.635 1.00 76.19 218 GLU A N 1
ATOM 1650 C CA . GLU A 1 218 ? 1.971 18.280 -4.073 1.00 76.19 218 GLU A CA 1
ATOM 1651 C C . GLU A 1 218 ? 0.574 18.231 -3.450 1.00 76.19 218 GLU A C 1
ATOM 1653 O O . GLU A 1 218 ? -0.035 17.164 -3.321 1.00 76.19 218 GLU A O 1
ATOM 1658 N N . GLY A 1 219 ? 0.049 19.412 -3.118 1.00 79.25 219 GLY A N 1
ATOM 1659 C CA . GLY A 1 219 ? -1.265 19.575 -2.503 1.00 79.25 219 GLY A CA 1
ATOM 1660 C C . GLY A 1 219 ? -1.275 19.361 -0.982 1.00 79.25 219 GLY A C 1
ATOM 1661 O O . GLY A 1 219 ? -0.221 19.258 -0.353 1.00 79.25 219 GLY A O 1
ATOM 1662 N N . PRO A 1 220 ? -2.472 19.352 -0.367 1.00 84.81 220 PRO A N 1
ATOM 1663 C CA . PRO A 1 220 ? -2.629 19.054 1.050 1.00 84.81 220 PRO A CA 1
ATOM 1664 C C . PRO A 1 220 ? -2.147 17.640 1.367 1.00 84.81 220 PRO A C 1
ATOM 1666 O O . PRO A 1 220 ? -2.406 16.711 0.601 1.00 84.81 220 PRO A O 1
ATOM 1669 N N . GLU A 1 221 ? -1.485 17.480 2.511 1.00 92.31 221 GLU A N 1
ATOM 1670 C CA . GLU A 1 221 ? -1.059 16.162 2.965 1.00 92.31 221 GLU A CA 1
ATOM 1671 C C . GLU A 1 221 ? -2.268 15.257 3.197 1.00 92.31 221 GLU A C 1
ATOM 1673 O O . GLU A 1 221 ? -3.229 15.625 3.871 1.00 92.31 221 GLU A O 1
ATOM 1678 N N . VAL A 1 222 ? -2.171 14.055 2.652 1.00 96.62 222 VAL A N 1
ATOM 1679 C CA . VAL A 1 222 ? -3.118 12.965 2.773 1.00 96.62 222 VAL A CA 1
ATOM 1680 C C . VAL A 1 222 ? -2.537 11.932 3.746 1.00 96.62 222 VAL A C 1
ATOM 1682 O O . VAL A 1 222 ? -1.566 11.244 3.402 1.00 96.62 222 VAL A O 1
ATOM 1685 N N . PRO A 1 223 ? -3.095 11.797 4.965 1.00 97.44 223 PRO A N 1
ATOM 1686 C CA . PRO A 1 223 ? -2.648 10.799 5.926 1.00 97.44 223 PRO A CA 1
ATOM 1687 C C . PRO A 1 223 ? -3.062 9.394 5.476 1.00 97.44 223 PRO A C 1
ATOM 1689 O O . PRO A 1 223 ? -4.247 9.062 5.453 1.00 97.44 223 PRO A O 1
ATOM 1692 N N . VAL A 1 224 ? -2.077 8.561 5.135 1.00 98.44 224 VAL A N 1
ATOM 1693 C CA . VAL A 1 224 ? -2.283 7.162 4.733 1.00 98.44 224 VAL A CA 1
ATOM 1694 C C . VAL A 1 224 ? -1.700 6.235 5.796 1.00 98.44 224 VAL A C 1
ATOM 1696 O O . VAL A 1 224 ? -0.519 6.335 6.127 1.00 98.44 224 VAL A O 1
ATOM 1699 N N . GLN A 1 225 ? -2.526 5.328 6.314 1.00 98.50 225 GLN A N 1
ATOM 1700 C CA . GLN A 1 225 ? -2.109 4.226 7.184 1.00 98.50 225 GLN A CA 1
ATOM 1701 C C . GLN A 1 225 ? -1.802 2.992 6.321 1.00 98.50 225 GLN A C 1
ATOM 1703 O O . GLN A 1 225 ? -2.555 2.709 5.388 1.00 98.50 225 GLN A O 1
ATOM 1708 N N . VAL A 1 226 ? -0.744 2.231 6.620 1.00 98.88 226 VAL A N 1
ATOM 1709 C CA . VAL A 1 226 ? -0.357 1.054 5.814 1.00 98.88 226 VAL A CA 1
ATOM 1710 C C . VAL A 1 226 ? -0.191 -0.184 6.689 1.00 98.88 226 VAL A C 1
ATOM 1712 O O . VAL A 1 226 ? 0.494 -0.121 7.706 1.00 98.88 226 VAL A O 1
ATOM 1715 N N . LEU A 1 227 ? -0.775 -1.312 6.270 1.00 98.88 227 LEU A N 1
ATOM 1716 C CA . LEU A 1 227 ? -0.623 -2.639 6.869 1.00 98.88 227 LEU A CA 1
ATOM 1717 C C . LEU A 1 227 ? -0.281 -3.686 5.802 1.00 98.88 227 LEU A C 1
ATOM 1719 O O . LEU A 1 227 ? -0.814 -3.677 4.690 1.00 98.88 227 LEU A O 1
ATOM 1723 N N . MET A 1 228 ? 0.607 -4.612 6.150 1.00 98.75 228 MET A N 1
ATOM 1724 C CA . MET A 1 228 ? 1.109 -5.652 5.262 1.00 98.75 228 MET A CA 1
ATOM 1725 C C . MET A 1 228 ? 1.232 -6.992 5.994 1.00 98.75 228 MET A C 1
ATOM 1727 O O . MET A 1 228 ? 2.062 -7.154 6.891 1.00 98.75 228 MET A O 1
ATOM 1731 N N . ALA A 1 229 ? 0.453 -7.985 5.569 1.00 98.50 229 ALA A N 1
ATOM 1732 C CA . ALA A 1 229 ? 0.532 -9.346 6.089 1.00 98.50 229 ALA A CA 1
ATOM 1733 C C . ALA A 1 229 ? 1.663 -10.118 5.406 1.00 98.50 229 ALA A C 1
ATOM 1735 O O . ALA A 1 229 ? 1.627 -10.365 4.198 1.00 98.50 229 ALA A O 1
ATOM 1736 N N . THR A 1 230 ? 2.673 -10.533 6.168 1.00 97.88 230 THR A N 1
ATOM 1737 C CA . THR A 1 230 ? 3.894 -11.138 5.604 1.00 97.88 230 THR A CA 1
ATOM 1738 C C . THR A 1 230 ? 3.925 -12.668 5.642 1.00 97.88 230 THR A C 1
ATOM 1740 O O . THR A 1 230 ? 4.904 -13.271 5.193 1.00 97.88 230 THR A O 1
ATOM 1743 N N . ASN A 1 231 ? 2.867 -13.310 6.146 1.00 96.12 231 ASN A N 1
ATOM 1744 C CA . ASN A 1 231 ? 2.743 -14.765 6.248 1.00 96.12 231 ASN A CA 1
ATOM 1745 C C . ASN A 1 231 ? 1.319 -15.241 5.884 1.00 96.12 231 ASN A C 1
ATOM 1747 O O . ASN A 1 231 ? 0.472 -14.430 5.525 1.00 96.12 231 ASN A O 1
ATOM 1751 N N . LYS A 1 232 ? 1.072 -16.558 5.888 1.00 95.31 232 LYS A N 1
ATOM 1752 C CA . LYS A 1 232 ? -0.259 -17.170 5.727 1.00 95.31 232 LYS A CA 1
ATOM 1753 C C . LYS A 1 232 ? -0.880 -17.422 7.109 1.00 95.31 232 LYS A C 1
ATOM 1755 O O . LYS A 1 232 ? -0.772 -18.526 7.634 1.00 95.31 232 LYS A O 1
ATOM 1760 N N . ASP A 1 233 ? -1.477 -16.390 7.690 1.00 96.19 233 ASP A N 1
ATOM 1761 C CA . ASP A 1 233 ? -2.142 -16.404 9.000 1.00 96.19 233 ASP A CA 1
ATOM 1762 C C . ASP A 1 233 ? -3.355 -15.453 9.012 1.00 96.19 233 ASP A C 1
ATOM 1764 O O . ASP A 1 233 ? -3.791 -15.004 7.954 1.00 96.19 233 ASP A O 1
ATOM 1768 N N . GLU A 1 234 ? -3.902 -15.159 10.194 1.00 97.81 234 GLU A N 1
ATOM 1769 C CA . GLU A 1 234 ? -5.107 -14.335 10.393 1.00 97.81 234 GLU A CA 1
ATOM 1770 C C . GLU A 1 234 ? -5.012 -12.913 9.822 1.00 97.81 234 GLU A C 1
ATOM 1772 O O . GLU A 1 234 ? -6.036 -12.284 9.563 1.00 97.81 234 GLU A O 1
ATOM 1777 N N . TYR A 1 235 ? -3.801 -12.394 9.596 1.00 98.50 235 TYR A N 1
ATOM 1778 C CA . TYR A 1 235 ? -3.619 -11.087 8.971 1.00 98.50 235 TYR A CA 1
ATOM 1779 C C . TYR A 1 235 ? -3.767 -11.157 7.451 1.00 98.50 235 TYR A C 1
ATOM 1781 O O . TYR A 1 235 ? -4.065 -10.148 6.819 1.00 98.50 235 TYR A O 1
ATOM 1789 N N . ARG A 1 236 ? -3.548 -12.321 6.834 1.00 98.06 236 ARG A N 1
ATOM 1790 C CA . ARG A 1 236 ? -3.527 -12.459 5.378 1.00 98.06 236 ARG A CA 1
ATOM 1791 C C . ARG A 1 236 ? -4.940 -12.458 4.804 1.00 98.06 236 ARG A C 1
ATOM 1793 O O . ARG A 1 236 ? -5.712 -13.372 5.071 1.00 98.06 236 ARG A O 1
ATOM 1800 N N . LYS A 1 237 ? -5.228 -11.530 3.885 1.00 98.06 237 LYS A N 1
ATOM 1801 C CA . LYS A 1 237 ? -6.482 -11.545 3.112 1.00 98.06 237 LYS A CA 1
ATOM 1802 C C . LYS A 1 237 ? -6.672 -12.920 2.447 1.00 98.06 237 LYS A C 1
ATOM 1804 O O . LYS A 1 237 ? -5.701 -13.418 1.858 1.00 98.06 237 LYS A O 1
ATOM 1809 N N . PRO A 1 238 ? -7.872 -13.523 2.505 1.00 97.94 238 PRO A N 1
ATOM 1810 C CA . PRO A 1 238 ? -9.162 -12.895 2.821 1.00 97.94 238 PRO A CA 1
ATOM 1811 C C . PRO A 1 238 ? -9.521 -12.774 4.314 1.00 97.94 238 PRO A C 1
ATOM 1813 O O . PRO A 1 238 ? -10.611 -12.303 4.637 1.00 97.94 238 PRO A O 1
ATOM 1816 N N . GLU A 1 239 ? -8.641 -13.175 5.232 1.00 98.12 239 GLU A N 1
ATOM 1817 C CA . GLU A 1 239 ? -8.888 -13.036 6.669 1.00 98.12 239 GLU A CA 1
ATOM 1818 C C . GLU A 1 239 ? -8.949 -11.565 7.106 1.00 98.12 239 GLU A C 1
ATOM 1820 O O . GLU A 1 239 ? -8.341 -10.679 6.501 1.00 98.12 239 GLU A O 1
ATOM 1825 N N . ARG A 1 240 ? -9.687 -11.299 8.186 1.00 98.25 240 ARG A N 1
ATOM 1826 C CA . ARG A 1 240 ? -9.991 -9.936 8.653 1.00 98.25 240 ARG A CA 1
ATOM 1827 C C . ARG A 1 240 ? -8.910 -9.307 9.532 1.00 98.25 240 ARG A C 1
ATOM 1829 O O . ARG A 1 240 ? -9.033 -8.128 9.859 1.00 98.25 240 ARG A O 1
ATOM 1836 N N . GLY A 1 241 ? -7.863 -10.036 9.918 1.00 98.75 241 GLY A N 1
ATOM 1837 C CA . GLY A 1 241 ? -6.962 -9.622 10.999 1.00 98.75 241 GLY A CA 1
ATOM 1838 C C . GLY A 1 241 ? -6.313 -8.252 10.792 1.00 98.75 241 GLY A C 1
ATOM 1839 O O . GLY A 1 241 ? -6.206 -7.487 11.745 1.00 98.75 241 GLY A O 1
ATOM 1840 N N . MET A 1 242 ? -5.951 -7.875 9.556 1.00 98.81 242 MET A N 1
ATOM 1841 C CA . MET A 1 242 ? -5.441 -6.519 9.278 1.00 98.81 242 MET A CA 1
ATOM 1842 C C . MET A 1 242 ? -6.490 -5.422 9.530 1.00 98.81 242 MET A C 1
ATOM 1844 O O . MET A 1 242 ? -6.148 -4.363 10.053 1.00 98.81 242 MET A O 1
ATOM 1848 N N . TRP A 1 243 ? -7.762 -5.660 9.194 1.00 98.88 243 TRP A N 1
ATOM 1849 C CA . TRP A 1 243 ? -8.846 -4.716 9.483 1.00 98.88 243 TRP A CA 1
ATOM 1850 C C . TRP A 1 243 ? -9.096 -4.600 10.984 1.00 98.88 243 TRP A C 1
ATOM 1852 O O . TRP A 1 243 ? -9.138 -3.495 11.523 1.00 98.88 243 TRP A O 1
ATOM 1862 N N . ASP A 1 244 ? -9.233 -5.737 11.664 1.00 98.81 244 ASP A N 1
ATOM 1863 C CA . ASP A 1 244 ? -9.538 -5.752 13.092 1.00 98.81 244 ASP A CA 1
ATOM 1864 C C . ASP A 1 244 ? -8.388 -5.102 13.895 1.00 98.81 244 ASP A C 1
ATOM 1866 O O . ASP A 1 244 ? -8.648 -4.297 14.791 1.00 98.81 244 ASP A O 1
ATOM 1870 N N . PHE A 1 245 ? -7.126 -5.332 13.499 1.00 98.81 245 PHE A N 1
ATOM 1871 C CA . PHE A 1 245 ? -5.957 -4.638 14.052 1.00 98.81 245 PHE A CA 1
ATOM 1872 C C . PHE A 1 245 ? -6.017 -3.124 13.823 1.00 98.81 245 PHE A C 1
ATOM 1874 O O . PHE A 1 245 ? -5.797 -2.342 14.750 1.00 98.81 245 PHE A O 1
ATOM 1881 N N . PHE A 1 246 ? -6.338 -2.689 12.600 1.00 98.75 246 PHE A N 1
ATOM 1882 C CA . PHE A 1 246 ? -6.473 -1.270 12.280 1.00 98.75 246 PHE A CA 1
ATOM 1883 C C . PHE A 1 246 ? -7.511 -0.582 13.180 1.00 98.75 246 PHE A C 1
ATOM 1885 O O . PHE A 1 246 ? -7.224 0.467 13.759 1.00 98.75 246 PHE A O 1
ATOM 1892 N N . VAL A 1 247 ? -8.694 -1.181 13.344 1.00 98.56 247 VAL A N 1
ATOM 1893 C CA . VAL A 1 247 ? -9.763 -0.617 14.181 1.00 98.56 247 VAL A CA 1
ATOM 1894 C C . VAL A 1 247 ? -9.329 -0.514 15.642 1.00 98.56 247 VAL A C 1
ATOM 1896 O O . VAL A 1 247 ? -9.563 0.513 16.279 1.00 98.56 247 VAL A O 1
ATOM 1899 N N . GLN A 1 248 ? -8.669 -1.549 16.164 1.00 98.12 248 GLN A N 1
ATOM 1900 C CA . GLN A 1 248 ? -8.253 -1.610 17.566 1.00 98.12 248 GLN A CA 1
ATOM 1901 C C . GLN A 1 248 ? -7.081 -0.676 17.889 1.00 98.12 248 GLN A C 1
ATOM 1903 O O . GLN A 1 248 ? -7.037 -0.109 18.980 1.00 98.12 248 GLN A O 1
ATOM 1908 N N . HIS A 1 249 ? -6.136 -0.504 16.960 1.00 97.56 249 HIS A N 1
ATOM 1909 C CA . HIS A 1 249 ? -4.835 0.096 17.273 1.00 97.56 249 HIS A CA 1
ATOM 1910 C C . HIS A 1 249 ? -4.483 1.342 16.455 1.00 97.56 249 HIS A C 1
ATOM 1912 O O . HIS A 1 249 ? -3.617 2.109 16.870 1.00 97.56 249 HIS A O 1
ATOM 1918 N N . MET A 1 250 ? -5.125 1.572 15.306 1.00 97.62 250 MET A N 1
ATOM 1919 C CA . MET A 1 250 ? -4.712 2.603 14.339 1.00 97.62 250 MET A CA 1
ATOM 1920 C C . MET A 1 250 ? -5.826 3.589 13.950 1.00 97.62 250 MET A C 1
ATOM 1922 O O . MET A 1 250 ? -5.568 4.514 13.176 1.00 97.62 250 MET A O 1
ATOM 1926 N N . ASN A 1 251 ? -7.042 3.434 14.489 1.00 97.75 251 ASN A N 1
ATOM 1927 C CA . ASN A 1 251 ? -8.179 4.322 14.206 1.00 97.75 251 ASN A CA 1
ATOM 1928 C C . ASN A 1 251 ? -8.551 5.260 15.371 1.00 97.75 251 ASN A C 1
ATOM 1930 O O . ASN A 1 251 ? -9.689 5.711 15.460 1.00 97.75 251 ASN A O 1
ATOM 1934 N N . ALA A 1 252 ? -7.611 5.530 16.284 1.00 96.31 252 ALA A N 1
ATOM 1935 C CA . ALA A 1 252 ? -7.777 6.462 17.410 1.00 96.31 252 ALA A CA 1
ATOM 1936 C C . ALA A 1 252 ? -9.023 6.204 18.293 1.00 96.31 252 ALA A C 1
ATOM 1938 O O . ALA A 1 252 ? -9.607 7.130 18.851 1.00 96.31 252 ALA A O 1
ATOM 1939 N N . GLY A 1 253 ? -9.454 4.942 18.408 1.00 96.62 253 GLY A N 1
ATOM 1940 C CA . GLY A 1 253 ? -10.653 4.557 19.163 1.00 96.62 253 GLY A CA 1
ATOM 1941 C C . GLY A 1 253 ? -11.983 4.919 18.489 1.00 96.62 253 GLY A C 1
ATOM 1942 O O . GLY A 1 253 ? -13.040 4.707 19.081 1.00 96.62 253 GLY A O 1
ATOM 1943 N N . VAL A 1 254 ? -11.960 5.441 17.259 1.00 98.00 254 VAL A N 1
ATOM 1944 C CA . VAL A 1 254 ? -13.160 5.723 16.466 1.00 98.00 254 VAL A CA 1
ATOM 1945 C C . VAL A 1 254 ? -13.654 4.424 15.829 1.00 98.00 254 VAL A C 1
ATOM 1947 O O . VAL A 1 254 ? -12.898 3.714 15.169 1.00 98.00 254 VAL A O 1
ATOM 1950 N N . ALA A 1 255 ? -14.934 4.101 16.005 1.00 98.00 255 ALA A N 1
ATOM 1951 C CA . ALA A 1 255 ? -15.548 2.950 15.349 1.00 98.00 255 ALA A CA 1
ATOM 1952 C C . ALA A 1 255 ? -15.895 3.285 13.881 1.00 98.00 255 ALA A C 1
ATOM 1954 O O . ALA A 1 255 ? -16.585 4.282 13.647 1.00 98.00 255 ALA A O 1
ATOM 1955 N N . PRO A 1 256 ? -15.464 2.477 12.891 1.00 98.44 256 PRO A N 1
ATOM 1956 C CA . PRO A 1 256 ? -15.877 2.667 11.504 1.00 98.44 256 PRO A CA 1
ATOM 1957 C C . PRO A 1 256 ? -17.375 2.430 11.287 1.00 98.44 256 PRO A C 1
ATOM 1959 O O . PRO A 1 256 ? -17.947 1.464 11.792 1.00 98.44 256 PRO A O 1
ATOM 1962 N N . ASP A 1 257 ? -17.987 3.257 10.445 1.00 98.62 257 ASP A N 1
ATOM 1963 C CA . ASP A 1 257 ? -19.261 2.972 9.797 1.00 98.62 257 ASP A CA 1
ATOM 1964 C C . ASP A 1 257 ? -18.991 2.085 8.575 1.00 98.62 257 ASP A C 1
ATOM 1966 O O . ASP A 1 257 ? -18.495 2.536 7.537 1.00 98.62 257 ASP A O 1
ATOM 1970 N N . ILE A 1 258 ? -19.307 0.797 8.710 1.00 98.44 258 ILE A N 1
ATOM 1971 C CA . ILE A 1 258 ? -19.090 -0.211 7.668 1.00 98.44 258 ILE A CA 1
ATOM 1972 C C . ILE A 1 258 ? -19.888 0.100 6.393 1.00 98.44 258 ILE A C 1
ATOM 1974 O O . ILE A 1 258 ? -19.380 -0.115 5.295 1.00 98.44 258 ILE A O 1
ATOM 1978 N N . GLY A 1 259 ? -21.098 0.659 6.510 1.00 98.19 259 GLY A N 1
ATOM 1979 C CA . GLY A 1 259 ? -21.948 0.973 5.357 1.00 98.19 259 GLY A CA 1
ATOM 1980 C C . GLY A 1 259 ? -21.426 2.153 4.534 1.00 98.19 259 GLY A C 1
ATOM 1981 O O . GLY A 1 259 ? -21.613 2.199 3.314 1.00 98.19 259 GLY A O 1
ATOM 1982 N N . GLN A 1 260 ? -20.739 3.092 5.189 1.00 98.44 260 GLN A N 1
ATOM 1983 C CA . GLN A 1 260 ? -20.081 4.226 4.535 1.00 98.44 260 GLN A CA 1
ATOM 1984 C C . GLN A 1 260 ? -18.634 3.933 4.117 1.00 98.44 260 GLN A C 1
ATOM 1986 O O . GLN A 1 260 ? -18.065 4.695 3.338 1.00 98.44 260 GLN A O 1
ATOM 1991 N N . SER A 1 261 ? -18.048 2.835 4.587 1.00 98.81 261 SER A N 1
ATOM 1992 C CA . SER A 1 261 ? -16.685 2.417 4.252 1.00 98.81 261 SER A CA 1
ATOM 1993 C C . SER A 1 261 ? -16.657 1.472 3.045 1.00 98.81 261 SER A C 1
ATOM 1995 O O . SER A 1 261 ? -17.678 0.904 2.645 1.00 98.81 261 SER A O 1
ATOM 1997 N N . PHE A 1 262 ? -15.489 1.314 2.424 1.00 98.88 262 PHE A N 1
ATOM 1998 C CA . PHE A 1 262 ? -15.318 0.399 1.294 1.00 98.88 262 PHE A CA 1
ATOM 1999 C C . PHE A 1 262 ? -13.903 -0.181 1.220 1.00 98.88 262 PHE A C 1
ATOM 2001 O O . PHE A 1 262 ? -12.963 0.365 1.801 1.00 98.88 262 PHE A O 1
ATOM 2008 N N . PHE A 1 263 ? -13.774 -1.280 0.478 1.00 98.94 263 PHE A N 1
ATOM 2009 C CA . PHE A 1 263 ? -12.510 -1.875 0.067 1.00 98.94 263 PHE A CA 1
ATOM 2010 C C . PHE A 1 263 ? -12.395 -1.876 -1.462 1.00 98.94 263 PHE A C 1
ATOM 2012 O O . PHE A 1 263 ? -13.325 -2.290 -2.154 1.00 98.94 263 PHE A O 1
ATOM 2019 N N . CYS A 1 264 ? -11.260 -1.433 -1.990 1.00 98.88 264 CYS A N 1
ATOM 2020 C CA . CYS A 1 264 ? -10.939 -1.496 -3.410 1.00 98.88 264 CYS A CA 1
ATOM 2021 C C . CYS A 1 264 ? -9.733 -2.417 -3.628 1.00 98.88 264 CYS A C 1
ATOM 2023 O O . CYS A 1 264 ? -8.718 -2.247 -2.955 1.00 98.88 264 CYS A O 1
ATOM 2025 N N . GLY A 1 265 ? -9.846 -3.394 -4.531 1.00 98.44 265 GLY A N 1
ATOM 2026 C CA . GLY A 1 265 ? -8.789 -4.381 -4.777 1.00 98.44 265 GLY A CA 1
ATOM 2027 C C . GLY A 1 265 ? -8.946 -5.122 -6.106 1.00 98.44 265 GLY A C 1
ATOM 2028 O O . GLY A 1 265 ? -10.062 -5.261 -6.611 1.00 98.44 265 GLY A O 1
ATOM 2029 N N . ASP A 1 266 ? -7.845 -5.581 -6.696 1.00 96.12 266 ASP A N 1
ATOM 2030 C CA . ASP A 1 266 ? -7.809 -6.226 -8.011 1.00 96.12 266 ASP A CA 1
ATOM 2031 C C . ASP A 1 266 ? -8.061 -7.737 -7.963 1.00 96.12 266 ASP A C 1
ATOM 2033 O O . ASP A 1 266 ? -8.573 -8.288 -8.943 1.00 96.12 266 ASP A O 1
ATOM 2037 N N . MET A 1 267 ? -7.798 -8.403 -6.835 1.00 96.00 267 MET A N 1
ATOM 2038 C CA . MET A 1 267 ? -8.021 -9.845 -6.680 1.00 96.00 267 MET A CA 1
ATOM 2039 C C . MET A 1 267 ? -9.496 -10.130 -6.384 1.00 96.00 267 MET A C 1
ATOM 2041 O O . MET A 1 267 ? -9.906 -10.422 -5.254 1.00 96.00 267 MET A O 1
ATOM 2045 N N . ALA A 1 268 ? -10.316 -9.994 -7.424 1.00 95.75 268 ALA A N 1
ATOM 2046 C CA . ALA A 1 268 ? -11.770 -9.963 -7.358 1.00 95.75 268 ALA A CA 1
ATOM 2047 C C . ALA A 1 268 ? -12.440 -11.270 -7.823 1.00 95.75 268 ALA A C 1
ATOM 2049 O O . ALA A 1 268 ? -13.666 -11.366 -7.816 1.00 95.75 268 ALA A O 1
ATOM 2050 N N . GLY A 1 269 ? -11.684 -12.287 -8.229 1.00 93.31 269 GLY A N 1
ATOM 2051 C CA . GLY A 1 269 ? -12.212 -13.537 -8.779 1.00 93.31 269 GLY A CA 1
ATOM 2052 C C . GLY A 1 269 ? -12.732 -13.376 -10.207 1.00 93.31 269 GLY A C 1
ATOM 2053 O O . GLY A 1 269 ? -13.718 -14.010 -10.584 1.00 93.31 269 GLY A O 1
ATOM 2054 N N . ARG A 1 270 ? -12.118 -12.477 -10.980 1.00 91.44 270 ARG A N 1
ATOM 2055 C CA . ARG A 1 270 ? -12.417 -12.223 -12.393 1.00 91.44 270 ARG A CA 1
ATOM 2056 C C . ARG A 1 270 ? -11.795 -13.294 -13.280 1.00 91.44 270 ARG A C 1
ATOM 2058 O O . ARG A 1 270 ? -10.856 -13.992 -12.898 1.00 91.44 270 ARG A O 1
ATOM 2065 N N . GLU A 1 271 ? -12.298 -13.400 -14.506 1.00 84.88 271 GLU A N 1
ATOM 2066 C CA . GLU A 1 271 ? -11.658 -14.223 -15.529 1.00 84.88 271 GLU A CA 1
ATOM 2067 C C . GLU A 1 271 ? -10.252 -13.672 -15.821 1.00 84.88 271 GLU A C 1
ATOM 2069 O O . GLU A 1 271 ? -10.103 -12.570 -16.340 1.00 84.88 271 GLU A O 1
ATOM 2074 N N . GLY A 1 272 ? -9.218 -14.427 -15.443 1.00 78.06 272 GLY A N 1
ATOM 2075 C CA . GLY A 1 272 ? -7.818 -14.003 -15.547 1.00 78.06 272 GLY A CA 1
ATOM 2076 C C . GLY A 1 272 ? -7.092 -13.899 -14.207 1.00 78.06 272 GLY A C 1
ATOM 2077 O O . GLY A 1 272 ? -5.867 -14.033 -14.204 1.00 78.06 272 GLY A O 1
ATOM 2078 N N . ASP A 1 273 ? -7.820 -13.777 -13.092 1.00 82.56 273 ASP A N 1
ATOM 2079 C CA . ASP A 1 273 ? -7.241 -13.840 -11.749 1.00 82.56 273 ASP A CA 1
ATOM 2080 C C . ASP A 1 273 ? -6.757 -15.282 -11.500 1.00 82.56 273 ASP A C 1
ATOM 2082 O O . ASP A 1 273 ? -7.510 -16.249 -11.649 1.00 82.56 273 ASP A O 1
ATOM 2086 N N . LYS A 1 274 ? -5.469 -15.454 -11.186 1.00 74.81 274 LYS A N 1
ATOM 2087 C CA . LYS A 1 274 ? -4.814 -16.769 -11.061 1.00 74.81 274 LYS A CA 1
ATOM 2088 C C . LYS A 1 274 ? -4.149 -16.928 -9.696 1.00 74.81 274 LYS A C 1
ATOM 2090 O O . LYS A 1 274 ? -3.682 -15.962 -9.108 1.00 74.81 274 LYS A O 1
ATOM 2095 N N . GLY A 1 275 ? -4.018 -18.181 -9.258 1.00 65.06 275 GLY A N 1
ATOM 2096 C CA . GLY A 1 275 ? -3.256 -18.561 -8.064 1.00 65.06 275 GLY A CA 1
ATOM 2097 C C . GLY A 1 275 ? -4.076 -18.621 -6.771 1.00 65.06 275 GLY A C 1
ATOM 2098 O O . GLY A 1 275 ? -5.290 -18.419 -6.761 1.00 65.06 275 GLY A O 1
ATOM 2099 N N . ASP A 1 276 ? -3.389 -18.935 -5.668 1.00 62.62 276 ASP A N 1
ATOM 2100 C CA . ASP A 1 276 ? -3.967 -18.950 -4.320 1.00 62.62 276 ASP A CA 1
ATOM 2101 C C . ASP A 1 276 ? -4.425 -17.528 -3.943 1.00 62.62 276 ASP A C 1
ATOM 2103 O O . ASP A 1 276 ? -3.589 -16.646 -3.735 1.00 62.62 276 ASP A O 1
ATOM 2107 N N . GLY A 1 277 ? -5.736 -17.310 -3.805 1.00 75.75 277 GLY A N 1
ATOM 2108 C CA . GLY A 1 277 ? -6.295 -15.999 -3.454 1.00 75.75 277 GLY A CA 1
ATOM 2109 C C . GLY A 1 277 ? -6.834 -15.191 -4.635 1.00 75.75 277 GLY A C 1
ATOM 2110 O O . GLY A 1 277 ? -6.928 -13.978 -4.525 1.00 75.75 277 GLY A O 1
ATOM 2111 N N . GLN A 1 278 ? -7.233 -15.843 -5.731 1.00 85.06 278 GLN A N 1
ATOM 2112 C CA . GLN A 1 278 ? -7.877 -15.222 -6.904 1.00 85.06 278 GLN A CA 1
ATOM 2113 C C . GLN A 1 278 ? -8.995 -14.208 -6.581 1.00 85.06 278 GLN A C 1
ATOM 2115 O O . GLN A 1 278 ? -9.207 -13.282 -7.349 1.00 85.06 278 GLN A O 1
ATOM 2120 N N . ALA A 1 279 ? -9.695 -14.371 -5.452 1.00 94.00 279 ALA A N 1
ATOM 2121 C CA . ALA A 1 279 ? -10.746 -13.471 -4.979 1.00 94.00 279 ALA A CA 1
ATOM 2122 C C . ALA A 1 279 ? -10.445 -12.870 -3.591 1.00 94.00 279 ALA A C 1
ATOM 2124 O O . ALA A 1 279 ? -11.371 -12.445 -2.902 1.00 94.00 279 ALA A O 1
ATOM 2125 N N . SER A 1 280 ? -9.178 -12.854 -3.150 1.00 96.62 280 SER A N 1
ATOM 2126 C CA . SER A 1 280 ? -8.828 -12.519 -1.762 1.00 96.62 280 SER A CA 1
ATOM 2127 C C . SER A 1 280 ? -9.278 -11.127 -1.337 1.00 96.62 280 SER A C 1
ATOM 2129 O O . SER A 1 280 ? -9.596 -10.933 -0.169 1.00 96.62 280 SER A O 1
ATOM 2131 N N . ASP A 1 281 ? -9.318 -10.169 -2.263 1.00 98.38 281 ASP A N 1
ATOM 2132 C CA . ASP A 1 281 ? -9.747 -8.799 -1.980 1.00 98.38 281 ASP A CA 1
ATOM 2133 C C . ASP A 1 281 ? -11.262 -8.698 -1.840 1.00 98.38 281 ASP A C 1
ATOM 2135 O O . ASP A 1 281 ? -11.771 -8.106 -0.885 1.00 98.38 281 ASP A O 1
ATOM 2139 N N . ARG A 1 282 ? -11.994 -9.337 -2.758 1.00 98.12 282 ARG A N 1
ATOM 2140 C CA . ARG A 1 282 ? -13.458 -9.409 -2.694 1.00 98.12 282 ARG A CA 1
ATOM 2141 C C . ARG A 1 282 ? -13.919 -10.164 -1.449 1.00 98.12 282 ARG A C 1
ATOM 2143 O O . ARG A 1 282 ? -14.851 -9.738 -0.773 1.00 98.12 282 ARG A O 1
ATOM 2150 N N . GLU A 1 283 ? -13.275 -11.282 -1.142 1.00 98.19 283 GLU A N 1
ATOM 2151 C CA . GLU A 1 283 ? -13.584 -12.090 0.035 1.00 98.19 283 GLU A CA 1
ATOM 2152 C C . GLU A 1 283 ? -13.205 -11.372 1.333 1.00 98.19 283 GLU A C 1
ATOM 2154 O O . GLU A 1 283 ? -13.994 -11.396 2.271 1.00 98.19 283 GLU A O 1
ATOM 2159 N N . PHE A 1 284 ? -12.076 -10.654 1.376 1.00 98.75 284 PHE A N 1
ATOM 2160 C CA . PHE A 1 284 ? -11.736 -9.782 2.504 1.00 98.75 284 PHE A CA 1
ATOM 2161 C C . PHE A 1 284 ? -12.831 -8.743 2.764 1.00 98.75 284 PHE A C 1
ATOM 2163 O O . PHE A 1 284 ? -13.321 -8.626 3.889 1.00 98.75 284 PHE A O 1
ATOM 2170 N N . ALA A 1 285 ? -13.258 -8.028 1.719 1.00 98.75 285 ALA A N 1
ATOM 2171 C CA . ALA A 1 285 ? -14.322 -7.037 1.823 1.00 98.75 285 ALA A CA 1
ATOM 2172 C C . ALA A 1 285 ? -15.618 -7.661 2.362 1.00 98.75 285 ALA A C 1
ATOM 2174 O O . ALA A 1 285 ? -16.191 -7.143 3.320 1.00 98.75 285 ALA A O 1
ATOM 2175 N N . ASN A 1 286 ? -16.024 -8.816 1.823 1.00 98.50 286 ASN A N 1
ATOM 2176 C CA . ASN A 1 286 ? -17.194 -9.562 2.290 1.00 98.50 286 ASN A CA 1
ATOM 2177 C C . ASN A 1 286 ? -17.069 -9.999 3.754 1.00 98.50 286 ASN A C 1
ATOM 2179 O O . ASN A 1 286 ? -18.021 -9.851 4.518 1.00 98.50 286 ASN A O 1
ATOM 2183 N N . ASN A 1 287 ? -15.904 -10.509 4.155 1.00 98.62 287 ASN A N 1
ATOM 2184 C CA . ASN A 1 287 ? -15.665 -10.978 5.515 1.00 98.62 287 ASN A CA 1
ATOM 2185 C C . ASN A 1 287 ? -15.755 -9.829 6.522 1.00 98.62 287 ASN A C 1
ATOM 2187 O O . ASN A 1 287 ? -16.308 -10.010 7.607 1.00 98.62 287 ASN A O 1
ATOM 2191 N N . VAL A 1 288 ? -15.254 -8.640 6.174 1.00 98.75 288 VAL A N 1
ATOM 2192 C CA . VAL A 1 288 ? -15.396 -7.434 7.004 1.00 98.75 288 VAL A CA 1
ATOM 2193 C C . VAL A 1 288 ? -16.824 -6.867 6.951 1.00 98.75 288 VAL A C 1
ATOM 2195 O O . VAL A 1 288 ? -17.314 -6.352 7.956 1.00 98.75 288 VAL A O 1
ATOM 2198 N N . GLY A 1 289 ? -17.501 -6.996 5.807 1.00 98.56 289 GLY A N 1
ATOM 2199 C CA . GLY A 1 289 ? -18.803 -6.390 5.507 1.00 98.56 289 GLY A CA 1
ATOM 2200 C C . GLY A 1 289 ? -18.713 -5.079 4.714 1.00 98.56 289 GLY A C 1
ATOM 2201 O O . GLY A 1 289 ? -19.685 -4.332 4.657 1.00 98.56 289 GLY A O 1
ATOM 2202 N N . LEU A 1 290 ? -17.556 -4.774 4.122 1.00 98.69 290 LEU A N 1
ATOM 2203 C CA . LEU A 1 290 ? -17.316 -3.555 3.349 1.00 98.69 290 LEU A CA 1
ATOM 2204 C C . LEU A 1 290 ? -17.906 -3.659 1.943 1.00 98.69 290 LEU A C 1
ATOM 2206 O O . LEU A 1 290 ? -17.883 -4.718 1.314 1.00 98.69 290 LEU A O 1
ATOM 2210 N N . ARG A 1 291 ? -18.347 -2.520 1.397 1.00 98.56 291 ARG A N 1
ATOM 2211 C CA . ARG A 1 291 ? -18.617 -2.423 -0.044 1.00 98.56 291 ARG A CA 1
ATOM 2212 C C . ARG A 1 291 ? -17.323 -2.676 -0.816 1.00 98.56 291 ARG A C 1
ATOM 2214 O O . ARG A 1 291 ? -16.282 -2.146 -0.439 1.00 98.56 291 ARG A O 1
ATOM 2221 N N . PHE A 1 292 ? -17.398 -3.449 -1.895 1.00 98.69 292 PHE A N 1
ATOM 2222 C CA . PHE A 1 292 ? -16.248 -3.790 -2.730 1.00 98.69 292 PHE A CA 1
ATOM 2223 C C . PHE A 1 292 ? -16.325 -3.112 -4.101 1.00 98.69 292 PHE A C 1
ATOM 2225 O O . PHE A 1 292 ? -17.409 -3.036 -4.680 1.00 98.69 292 PHE A O 1
ATOM 2232 N N . SER A 1 293 ? -15.184 -2.671 -4.627 1.00 98.06 293 SER A N 1
ATOM 2233 C CA . SER A 1 293 ? -15.020 -2.254 -6.027 1.00 98.06 293 SER A CA 1
ATOM 2234 C C . SER A 1 293 ? -13.661 -2.694 -6.569 1.00 98.06 293 SER A C 1
ATOM 2236 O O . SER A 1 293 ? -12.702 -2.797 -5.806 1.00 98.06 293 SER A O 1
ATOM 2238 N N . THR A 1 294 ? -13.538 -2.898 -7.878 1.00 98.25 294 THR A N 1
ATOM 2239 C CA . THR A 1 294 ? -12.222 -3.092 -8.508 1.00 98.25 294 THR A CA 1
ATOM 2240 C C . THR A 1 294 ? -11.521 -1.749 -8.755 1.00 98.25 294 THR A C 1
ATOM 2242 O O . THR A 1 294 ? -12.174 -0.698 -8.757 1.00 98.25 294 THR A O 1
ATOM 2245 N N . PRO A 1 295 ? -10.200 -1.740 -9.009 1.00 97.81 295 PRO A N 1
ATOM 2246 C CA . PRO A 1 295 ? -9.475 -0.512 -9.314 1.00 97.81 295 PRO A CA 1
ATOM 2247 C C . PRO A 1 295 ? -9.987 0.149 -10.593 1.00 97.81 295 PRO A C 1
ATOM 2249 O O . PRO A 1 295 ? -10.032 1.370 -10.670 1.00 97.81 295 PRO A O 1
ATOM 2252 N N . GLU A 1 296 ? -10.438 -0.631 -11.578 1.00 96.56 296 GLU A N 1
ATOM 2253 C CA . GLU A 1 296 ? -11.004 -0.097 -12.817 1.00 96.56 296 GLU A CA 1
ATOM 2254 C C . GLU A 1 296 ? -12.335 0.619 -12.597 1.00 96.56 296 GLU A C 1
ATOM 2256 O O . GLU A 1 296 ? -12.582 1.665 -13.196 1.00 96.56 296 GLU A O 1
ATOM 2261 N N . GLU A 1 297 ? -13.185 0.073 -11.727 1.00 96.56 297 GLU A N 1
ATOM 2262 C CA . GLU A 1 297 ? -14.443 0.708 -11.332 1.00 96.56 297 GLU A CA 1
ATOM 2263 C C . GLU A 1 297 ? -14.188 1.996 -10.537 1.00 96.56 297 GLU A C 1
ATOM 2265 O O . GLU A 1 297 ? -14.947 2.957 -10.653 1.00 96.56 297 GLU A O 1
ATOM 2270 N N . HIS A 1 298 ? -13.115 2.023 -9.740 1.00 96.81 298 HIS A N 1
ATOM 2271 C CA . HIS A 1 298 ? -12.828 3.117 -8.816 1.00 96.81 298 HIS A CA 1
ATOM 2272 C C . HIS A 1 298 ? -11.995 4.256 -9.428 1.00 96.81 298 HIS A C 1
ATOM 2274 O O . HIS A 1 298 ? -12.258 5.432 -9.175 1.00 96.81 298 HIS A O 1
ATOM 2280 N N . PHE A 1 299 ? -10.983 3.916 -10.226 1.00 95.88 299 PHE A N 1
ATOM 2281 C CA . PHE A 1 299 ? -9.991 4.840 -10.784 1.00 95.88 299 PHE A CA 1
ATOM 2282 C C . PHE A 1 299 ? -10.075 4.966 -12.312 1.00 95.88 299 PHE A C 1
ATOM 2284 O O . PHE A 1 299 ? -9.468 5.871 -12.887 1.00 95.88 299 PHE A O 1
ATOM 2291 N N . GLY A 1 300 ? -10.837 4.100 -12.983 1.00 93.88 300 GLY A N 1
ATOM 2292 C CA . GLY A 1 300 ? -10.898 4.024 -14.441 1.00 93.88 300 GLY A CA 1
ATOM 2293 C C . GLY A 1 300 ? -9.868 3.058 -15.030 1.00 93.88 300 GLY A C 1
ATOM 2294 O O . GLY A 1 300 ? -9.287 2.227 -14.343 1.00 93.88 300 GLY A O 1
ATOM 2295 N N . LYS A 1 301 ? -9.651 3.128 -16.346 1.00 92.06 301 LYS A N 1
ATOM 2296 C CA . LYS A 1 301 ? -8.817 2.156 -17.070 1.00 92.06 301 LYS A CA 1
ATOM 2297 C C . LYS A 1 301 ? -7.388 2.085 -16.503 1.00 92.06 301 LYS A C 1
ATOM 2299 O O . LYS A 1 301 ? -6.734 3.113 -16.347 1.00 92.06 301 LYS A O 1
ATOM 2304 N N . SER A 1 302 ? -6.896 0.861 -16.296 1.00 90.38 302 SER A N 1
ATOM 2305 C CA . SER A 1 302 ? -5.501 0.610 -15.921 1.00 90.38 302 SER A CA 1
ATOM 2306 C C . SER A 1 302 ? -4.521 1.139 -16.972 1.00 90.38 302 SER A C 1
ATOM 2308 O O . SER A 1 302 ? -4.671 0.886 -18.172 1.00 90.38 302 SER A O 1
ATOM 2310 N N . GLU A 1 303 ? -3.480 1.811 -16.497 1.00 87.19 303 GLU A N 1
ATOM 2311 C CA . GLU A 1 303 ? -2.343 2.315 -17.271 1.00 87.19 303 GLU A CA 1
ATOM 2312 C C . GLU A 1 303 ? -1.073 1.469 -17.023 1.00 87.19 303 GLU A C 1
ATOM 2314 O O . GLU A 1 303 ? -0.010 1.722 -17.590 1.00 87.19 303 GLU A O 1
ATOM 2319 N N . LEU A 1 304 ? -1.186 0.379 -16.249 1.00 84.88 304 LEU A N 1
ATOM 2320 C CA . LEU A 1 304 ? -0.073 -0.513 -15.898 1.00 84.88 304 LEU A CA 1
ATOM 2321 C C . LEU A 1 304 ? 0.524 -1.296 -17.071 1.00 84.88 304 LEU A C 1
ATOM 2323 O O . LEU A 1 304 ? 1.585 -1.889 -16.919 1.00 84.88 304 LEU A O 1
ATOM 2327 N N . ASN A 1 305 ? -0.131 -1.323 -18.228 1.00 76.12 305 ASN A N 1
ATOM 2328 C CA . ASN A 1 305 ? 0.398 -1.950 -19.444 1.00 76.12 305 ASN A CA 1
ATOM 2329 C C . ASN A 1 305 ? 0.654 -0.933 -20.561 1.00 76.12 305 ASN A C 1
ATOM 2331 O O . ASN A 1 305 ? 1.041 -1.322 -21.660 1.00 76.12 305 ASN A O 1
ATOM 2335 N N . ASP A 1 306 ? 0.441 0.354 -20.288 1.00 67.44 306 ASP A N 1
ATOM 2336 C CA . ASP A 1 306 ? 0.649 1.421 -21.255 1.00 67.44 306 ASP A CA 1
ATOM 2337 C C . ASP A 1 306 ? 2.065 2.004 -21.069 1.00 67.44 306 ASP A C 1
ATOM 2339 O O . ASP A 1 306 ? 2.377 2.538 -19.998 1.00 67.44 306 ASP A O 1
ATOM 2343 N N . PRO A 1 307 ? 2.969 1.857 -22.055 1.00 53.38 307 PRO A N 1
ATOM 2344 C CA . PRO A 1 307 ? 4.313 2.426 -21.988 1.00 53.38 307 PRO A CA 1
ATOM 2345 C C . PRO A 1 307 ? 4.332 3.958 -22.138 1.00 53.38 307 PRO A C 1
ATOM 2347 O O . PRO A 1 307 ? 5.344 4.573 -21.813 1.00 53.38 307 PRO A O 1
ATOM 2350 N N . LEU A 1 308 ? 3.240 4.580 -22.602 1.00 47.72 308 LEU A N 1
ATOM 2351 C CA . LEU A 1 308 ? 3.121 6.024 -22.839 1.00 47.72 308 LEU A CA 1
ATOM 2352 C C . LEU A 1 308 ? 2.362 6.761 -21.725 1.00 47.72 308 LEU A C 1
ATOM 2354 O O . LEU A 1 308 ? 2.514 7.972 -21.588 1.00 47.72 308 LEU A O 1
ATOM 2358 N N . ALA A 1 309 ? 1.571 6.057 -20.910 1.00 53.34 309 ALA A N 1
ATOM 2359 C CA . ALA A 1 309 ? 0.691 6.679 -19.914 1.00 53.34 309 ALA A CA 1
ATOM 2360 C C . ALA A 1 309 ? 1.407 7.420 -18.767 1.00 53.34 309 ALA A C 1
ATOM 2362 O O . ALA A 1 309 ? 0.777 8.208 -18.067 1.00 53.34 309 ALA A O 1
ATOM 2363 N N . HIS A 1 310 ? 2.715 7.217 -18.581 1.00 50.91 310 HIS A N 1
ATOM 2364 C CA . HIS A 1 310 ? 3.477 7.854 -17.499 1.00 50.91 310 HIS A CA 1
ATOM 2365 C C . HIS A 1 310 ? 4.550 8.836 -17.968 1.00 50.91 310 HIS A C 1
ATOM 2367 O O . HIS A 1 310 ? 5.416 9.195 -17.175 1.00 50.91 310 HIS A O 1
ATOM 2373 N N . SER A 1 311 ? 4.463 9.344 -19.203 1.00 44.81 311 SER A N 1
ATOM 2374 C CA . SER A 1 311 ? 5.423 10.326 -19.726 1.00 44.81 311 SER A CA 1
ATOM 2375 C C . SER A 1 311 ? 5.389 11.701 -19.035 1.00 44.81 311 SER A C 1
ATOM 2377 O O . SER A 1 311 ? 6.067 12.609 -19.508 1.00 44.81 311 SER A O 1
ATOM 2379 N N . THR A 1 312 ? 4.586 11.911 -17.981 1.00 40.84 312 THR A N 1
ATOM 2380 C CA . THR A 1 312 ? 4.436 13.240 -17.354 1.00 40.84 312 THR A CA 1
ATOM 2381 C C . THR A 1 312 ? 4.576 13.290 -15.831 1.00 40.84 312 THR A C 1
ATOM 2383 O O . THR A 1 312 ? 4.996 14.327 -15.330 1.00 40.84 312 THR A O 1
ATOM 2386 N N . ASP A 1 313 ? 4.318 12.213 -15.074 1.00 41.25 313 ASP A N 1
ATOM 2387 C CA . ASP A 1 313 ? 4.093 12.363 -13.614 1.00 41.25 313 ASP A CA 1
ATOM 2388 C C . ASP A 1 313 ? 5.062 11.552 -12.734 1.00 41.25 313 ASP A C 1
ATOM 2390 O O . ASP A 1 313 ? 4.976 11.531 -11.504 1.00 41.25 313 ASP A O 1
ATOM 2394 N N . SER A 1 314 ? 6.029 10.865 -13.339 1.00 44.66 314 SER A N 1
ATOM 2395 C CA . SER A 1 314 ? 7.133 10.226 -12.620 1.00 44.66 314 SER A CA 1
ATOM 2396 C C . SER A 1 314 ? 8.402 10.322 -13.445 1.00 44.66 314 SER A C 1
ATOM 2398 O O . SER A 1 314 ? 8.950 9.310 -13.871 1.00 44.66 314 SER A O 1
ATOM 2400 N N . ALA A 1 315 ? 8.882 11.554 -13.634 1.00 47.53 315 ALA A N 1
ATOM 2401 C CA . ALA A 1 315 ? 10.229 11.812 -14.117 1.00 47.53 315 ALA A CA 1
ATOM 2402 C C . ALA A 1 315 ? 11.235 11.224 -13.111 1.00 47.53 315 ALA A C 1
ATOM 2404 O O . ALA A 1 315 ? 11.738 11.895 -12.206 1.00 47.53 315 ALA A O 1
ATOM 2405 N N . GLY A 1 316 ? 11.513 9.925 -13.238 1.00 57.66 316 GLY A N 1
ATOM 2406 C CA . GLY A 1 316 ? 12.742 9.352 -12.721 1.00 57.66 316 GLY A CA 1
ATOM 2407 C C . GLY A 1 316 ? 13.902 10.199 -13.235 1.00 57.66 316 GLY A C 1
ATOM 2408 O O . GLY A 1 316 ? 13.813 10.798 -14.307 1.00 57.66 316 GLY A O 1
ATOM 2409 N N . LYS A 1 317 ? 15.002 10.268 -12.479 1.00 72.12 317 LYS A N 1
ATOM 2410 C CA . LYS A 1 317 ? 16.133 11.159 -12.797 1.00 72.12 317 LYS A CA 1
ATOM 2411 C C . LYS A 1 317 ? 16.564 11.033 -14.269 1.00 72.12 317 LYS A C 1
ATOM 2413 O O . LYS A 1 317 ? 16.936 12.031 -14.877 1.00 72.12 317 LYS A O 1
ATOM 2418 N N . ASN A 1 318 ? 16.430 9.845 -14.861 1.00 83.81 318 ASN A N 1
ATOM 2419 C CA . ASN A 1 318 ? 16.822 9.539 -16.237 1.00 83.81 318 ASN A CA 1
ATOM 2420 C C . ASN A 1 318 ? 15.665 9.103 -17.156 1.00 83.81 318 ASN A C 1
ATOM 2422 O O . ASN A 1 318 ? 15.932 8.484 -18.182 1.00 83.81 318 ASN A O 1
ATOM 2426 N N . ASP A 1 319 ? 14.406 9.394 -16.816 1.00 75.06 319 ASP A N 1
ATOM 2427 C CA . ASP A 1 319 ? 13.242 8.817 -17.514 1.00 75.06 319 ASP A CA 1
ATOM 2428 C C . ASP A 1 319 ? 13.161 9.188 -19.007 1.00 75.06 319 ASP A C 1
ATOM 2430 O O . ASP A 1 319 ? 12.835 8.343 -19.839 1.00 75.06 319 ASP A O 1
ATOM 2434 N N . GLU A 1 320 ? 13.556 10.408 -19.378 1.00 77.56 320 GLU A N 1
ATOM 2435 C CA . GLU A 1 320 ? 13.659 10.838 -20.783 1.00 77.56 320 GLU A CA 1
ATOM 2436 C C . GLU A 1 320 ? 14.626 9.942 -21.575 1.00 77.56 320 GLU A C 1
ATOM 2438 O O . GLU A 1 320 ? 14.282 9.397 -22.625 1.00 77.56 320 GLU A O 1
ATOM 2443 N N . LEU A 1 321 ? 15.824 9.723 -21.023 1.00 83.50 321 LEU A N 1
ATOM 2444 C CA . LEU A 1 321 ? 16.861 8.893 -21.630 1.00 83.50 321 LEU A CA 1
ATOM 2445 C C . LEU A 1 321 ? 16.453 7.408 -21.642 1.00 83.50 321 LEU A C 1
ATOM 2447 O O . LEU A 1 321 ? 16.718 6.701 -22.612 1.00 83.50 321 LEU A O 1
ATOM 2451 N N . ALA A 1 322 ? 15.772 6.917 -20.605 1.00 84.69 322 ALA A N 1
ATOM 2452 C CA . ALA A 1 322 ? 15.246 5.553 -20.597 1.00 84.69 322 ALA A CA 1
ATOM 2453 C C . ALA A 1 322 ? 14.158 5.373 -21.668 1.00 84.69 322 ALA A C 1
ATOM 2455 O O . ALA A 1 322 ? 14.168 4.393 -22.417 1.00 84.69 322 ALA A O 1
ATOM 2456 N N . THR A 1 323 ? 13.260 6.351 -21.801 1.00 80.06 323 THR A N 1
ATOM 2457 C CA . THR A 1 323 ? 12.177 6.373 -22.795 1.00 80.06 323 THR A CA 1
ATOM 2458 C C . THR A 1 323 ? 12.707 6.336 -24.219 1.00 80.06 323 THR A C 1
ATOM 2460 O O . THR A 1 323 ? 12.180 5.607 -25.058 1.00 80.06 323 THR A O 1
ATOM 2463 N N . VAL A 1 324 ? 13.794 7.047 -24.487 1.00 86.62 324 VAL A N 1
ATOM 2464 C CA . VAL A 1 324 ? 14.506 6.989 -25.764 1.00 86.62 324 VAL A CA 1
ATOM 2465 C C . VAL A 1 324 ? 14.912 5.562 -26.129 1.00 86.62 324 VAL A C 1
ATOM 2467 O O . VAL A 1 324 ? 14.617 5.096 -27.229 1.00 86.62 324 VAL A O 1
ATOM 2470 N N . PHE A 1 325 ? 15.514 4.819 -25.198 1.00 90.31 325 PHE A N 1
ATOM 2471 C CA . PHE A 1 325 ? 15.893 3.427 -25.447 1.00 90.31 325 PHE A CA 1
ATOM 2472 C C . PHE A 1 325 ? 14.684 2.493 -25.576 1.00 90.31 325 PHE A C 1
ATOM 2474 O O . PHE A 1 325 ? 14.730 1.539 -26.355 1.00 90.31 325 PHE A O 1
ATOM 2481 N N . ARG A 1 326 ? 13.572 2.783 -24.891 1.00 84.00 326 ARG A N 1
ATOM 2482 C CA . ARG A 1 326 ? 12.306 2.056 -25.089 1.00 84.00 326 ARG A CA 1
ATOM 2483 C C . ARG A 1 326 ? 11.747 2.285 -26.499 1.00 84.00 326 ARG A C 1
ATOM 2485 O O . ARG A 1 326 ? 11.425 1.310 -27.171 1.00 84.00 326 ARG A O 1
ATOM 2492 N N . LYS A 1 327 ? 11.741 3.528 -26.995 1.00 82.81 327 LYS A N 1
ATOM 2493 C CA . LYS A 1 327 ? 11.331 3.863 -28.373 1.00 82.81 327 LYS A CA 1
ATOM 2494 C C . LYS A 1 327 ? 12.228 3.202 -29.420 1.00 82.81 327 LYS A C 1
ATOM 2496 O O . LYS A 1 327 ? 11.734 2.647 -30.397 1.00 82.81 327 LYS A O 1
ATOM 2501 N N . LEU 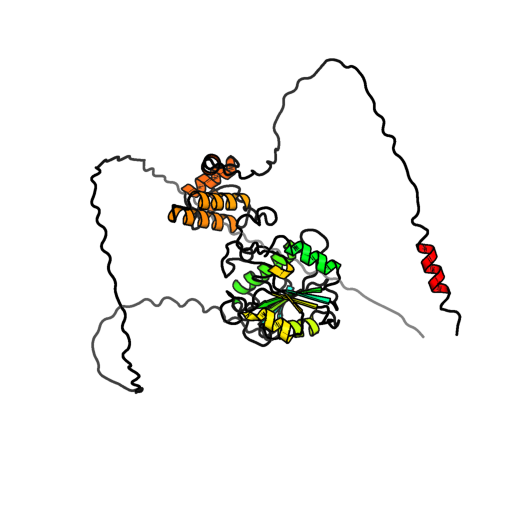A 1 328 ? 13.543 3.171 -29.189 1.00 85.75 328 LEU A N 1
ATOM 2502 C CA . LEU A 1 328 ? 14.462 2.425 -30.053 1.00 85.75 328 LEU A CA 1
ATOM 2503 C C . LEU A 1 328 ? 14.115 0.931 -30.098 1.00 85.75 328 LEU A C 1
ATOM 2505 O O . LEU A 1 328 ? 14.190 0.329 -31.166 1.00 85.75 328 LEU A O 1
ATOM 2509 N N . ALA A 1 329 ? 13.707 0.331 -28.972 1.00 85.69 329 ALA A N 1
ATOM 2510 C CA . ALA A 1 329 ? 13.275 -1.067 -28.918 1.00 85.69 329 ALA A CA 1
ATOM 2511 C C . ALA A 1 329 ? 11.998 -1.331 -29.738 1.00 85.69 329 ALA A C 1
ATOM 2513 O O . ALA A 1 329 ? 11.843 -2.425 -30.277 1.00 85.69 329 ALA A O 1
ATOM 2514 N N . GLU A 1 330 ? 11.102 -0.352 -29.850 1.00 81.44 330 GLU A N 1
ATOM 2515 C CA . GLU A 1 330 ? 9.895 -0.439 -30.680 1.00 81.44 330 GLU A CA 1
ATOM 2516 C C . GLU A 1 330 ? 10.216 -0.304 -32.171 1.00 81.44 330 GLU A C 1
ATOM 2518 O O . GLU A 1 330 ? 9.744 -1.109 -32.972 1.00 81.44 330 GLU A O 1
ATOM 2523 N N . ILE A 1 331 ? 11.083 0.644 -32.542 1.00 83.38 331 ILE A N 1
ATOM 2524 C CA . ILE A 1 331 ? 11.533 0.825 -33.933 1.00 83.38 331 ILE A CA 1
ATOM 2525 C C . ILE A 1 331 ? 12.185 -0.455 -34.462 1.00 83.38 331 ILE A C 1
ATOM 2527 O O . ILE A 1 331 ? 11.966 -0.854 -35.604 1.00 83.38 331 ILE A O 1
ATOM 2531 N N . VAL A 1 332 ? 12.950 -1.143 -33.612 1.00 85.56 332 VAL A N 1
ATOM 2532 C CA . VAL A 1 332 ? 13.621 -2.398 -33.974 1.00 85.56 332 VAL A CA 1
ATOM 2533 C C . VAL A 1 332 ? 12.808 -3.644 -33.622 1.00 85.56 332 VAL A C 1
ATOM 2535 O O . VAL A 1 332 ? 13.394 -4.715 -33.495 1.00 85.56 332 VAL A O 1
ATOM 2538 N N . ALA A 1 333 ? 11.479 -3.561 -33.472 1.00 77.62 333 ALA A N 1
ATOM 2539 C CA . ALA A 1 333 ? 10.632 -4.679 -33.027 1.00 77.62 333 ALA A CA 1
ATOM 2540 C C . ALA A 1 333 ? 10.808 -5.989 -33.831 1.00 77.62 333 ALA A C 1
ATOM 2542 O O . ALA A 1 333 ? 10.579 -7.073 -33.292 1.00 77.62 333 ALA A O 1
ATOM 2543 N N . GLY A 1 334 ? 11.258 -5.911 -35.090 1.00 78.62 334 GLY A N 1
ATOM 2544 C CA . GLY A 1 334 ? 11.593 -7.072 -35.927 1.00 78.62 334 GLY A CA 1
ATOM 2545 C C . GLY A 1 334 ? 12.922 -7.769 -35.588 1.00 78.62 334 GLY A C 1
ATOM 2546 O O . GLY A 1 334 ? 13.195 -8.854 -36.093 1.00 78.62 334 GLY A O 1
ATOM 2547 N N . GLU A 1 335 ? 13.749 -7.182 -34.724 1.00 86.94 335 GLU A N 1
ATOM 2548 C CA . GLU A 1 335 ? 15.086 -7.657 -34.375 1.00 86.94 335 GLU A CA 1
ATOM 2549 C C . GLU A 1 335 ? 15.177 -8.018 -32.888 1.00 86.94 335 GLU A C 1
ATOM 2551 O O . GLU A 1 335 ? 15.670 -7.248 -32.061 1.00 86.94 335 GLU A O 1
ATOM 2556 N N . HIS A 1 336 ? 14.742 -9.231 -32.534 1.00 80.75 336 HIS A N 1
ATOM 2557 C CA . HIS A 1 336 ? 14.637 -9.697 -31.142 1.00 80.75 336 HIS A CA 1
ATOM 2558 C C . HIS A 1 336 ? 15.883 -9.433 -30.274 1.00 80.75 336 HIS A C 1
ATOM 2560 O O . HIS A 1 336 ? 15.752 -9.088 -29.098 1.00 80.75 336 HIS A O 1
ATOM 2566 N N . PHE A 1 337 ? 17.087 -9.550 -30.843 1.00 84.94 337 PHE A N 1
ATOM 2567 C CA . PHE A 1 337 ? 18.337 -9.270 -30.133 1.00 84.94 337 PHE A CA 1
ATOM 2568 C C . PHE A 1 337 ? 18.523 -7.781 -29.810 1.00 84.94 337 PHE A C 1
ATOM 2570 O O . PHE A 1 337 ? 18.923 -7.454 -28.692 1.00 84.94 337 PHE A O 1
ATOM 2577 N N . LYS A 1 338 ? 18.190 -6.875 -30.741 1.00 87.12 338 LYS A N 1
ATOM 2578 C CA . LYS A 1 338 ? 18.263 -5.424 -30.514 1.00 87.12 338 LYS A CA 1
ATOM 2579 C C . LYS A 1 338 ? 17.177 -4.957 -29.551 1.00 87.12 338 LYS A C 1
ATOM 2581 O O . LYS A 1 338 ? 17.477 -4.187 -28.645 1.00 87.12 338 LYS A O 1
ATOM 2586 N N . VAL A 1 339 ? 15.960 -5.497 -29.670 1.00 84.06 339 VAL A N 1
ATOM 2587 C CA . VAL A 1 339 ? 14.865 -5.232 -28.720 1.00 84.06 339 VAL A CA 1
ATOM 2588 C C . VAL A 1 339 ? 15.304 -5.578 -27.298 1.00 84.06 339 VAL A C 1
ATOM 2590 O O . VAL A 1 339 ? 15.177 -4.762 -26.387 1.00 84.06 339 VAL A O 1
ATOM 2593 N N . ALA A 1 340 ? 15.854 -6.779 -27.096 1.00 81.94 340 ALA A N 1
ATOM 2594 C CA . ALA A 1 340 ? 16.323 -7.214 -25.785 1.00 81.94 340 ALA A CA 1
ATOM 2595 C C . ALA A 1 340 ? 17.496 -6.362 -25.272 1.00 81.94 340 ALA A C 1
ATOM 2597 O O . ALA A 1 340 ? 17.557 -6.071 -24.079 1.00 81.94 340 ALA A O 1
ATOM 2598 N N . ALA A 1 341 ? 18.413 -5.950 -26.153 1.00 88.38 341 ALA A N 1
ATOM 2599 C CA . ALA A 1 341 ? 19.529 -5.082 -25.792 1.00 88.38 341 ALA A CA 1
ATOM 2600 C C . ALA A 1 341 ? 19.055 -3.688 -25.353 1.00 88.38 341 ALA A C 1
ATOM 2602 O O . ALA A 1 341 ? 19.448 -3.227 -24.286 1.00 88.38 341 ALA A O 1
ATOM 2603 N N . TYR A 1 342 ? 18.172 -3.037 -26.113 1.00 91.94 342 TYR A N 1
ATOM 2604 C CA . TYR A 1 342 ? 17.669 -1.706 -25.765 1.00 91.94 342 TYR A CA 1
ATOM 2605 C C . TYR A 1 342 ? 16.785 -1.710 -24.521 1.00 91.94 342 TYR A C 1
ATOM 2607 O O . TYR A 1 342 ? 16.915 -0.810 -23.697 1.00 91.94 342 TYR A O 1
ATOM 2615 N N . LYS A 1 343 ? 15.986 -2.762 -24.307 1.00 87.19 343 LYS A N 1
ATOM 2616 C CA . LYS A 1 343 ? 15.260 -2.946 -23.041 1.00 87.19 343 LYS A CA 1
ATOM 2617 C C . LYS A 1 343 ? 16.211 -3.068 -21.849 1.00 87.19 343 LYS A C 1
ATOM 2619 O O . LYS A 1 343 ? 16.010 -2.387 -20.854 1.00 87.19 343 LYS A O 1
ATOM 2624 N N . LYS A 1 344 ? 17.291 -3.853 -21.966 1.00 86.25 344 LYS A N 1
ATOM 2625 C CA . LYS A 1 344 ? 18.316 -3.957 -20.906 1.00 86.25 344 LYS A CA 1
ATOM 2626 C C . LYS A 1 344 ? 19.014 -2.627 -20.622 1.00 86.25 344 LYS A C 1
ATOM 2628 O O . LYS A 1 344 ? 19.353 -2.359 -19.477 1.00 86.25 344 LYS A O 1
ATOM 2633 N N . VAL A 1 345 ? 19.243 -1.810 -21.649 1.00 91.94 345 VAL A N 1
ATOM 2634 C CA . VAL A 1 345 ? 19.853 -0.484 -21.484 1.00 91.94 345 VAL A CA 1
ATOM 2635 C C . VAL A 1 345 ? 18.885 0.477 -20.799 1.00 91.94 345 VAL A C 1
ATOM 2637 O O . VAL A 1 345 ? 19.295 1.152 -19.863 1.00 91.94 345 VAL A O 1
ATOM 2640 N N . ALA A 1 346 ? 17.612 0.503 -21.206 1.00 86.75 346 ALA A N 1
ATOM 2641 C CA . ALA A 1 346 ? 16.580 1.289 -20.529 1.00 86.75 346 ALA A CA 1
ATOM 2642 C C . ALA A 1 346 ? 16.474 0.898 -19.044 1.00 86.75 346 ALA A C 1
ATOM 2644 O O . ALA A 1 346 ? 16.564 1.765 -18.181 1.00 86.75 346 ALA A O 1
ATOM 2645 N N . ASP A 1 347 ? 16.426 -0.407 -18.753 1.00 80.25 347 ASP A N 1
ATOM 2646 C CA . ASP A 1 347 ? 16.403 -0.937 -17.384 1.00 80.25 347 ASP A CA 1
ATOM 2647 C C . ASP A 1 347 ? 17.629 -0.481 -16.565 1.00 80.25 347 ASP A C 1
ATOM 2649 O O . ASP A 1 347 ? 17.511 -0.130 -15.391 1.00 80.25 347 ASP A O 1
ATOM 2653 N N . ALA A 1 348 ? 18.817 -0.472 -17.178 1.00 84.00 348 ALA A N 1
ATOM 2654 C CA . ALA A 1 348 ? 20.051 -0.009 -16.546 1.00 84.00 348 ALA A CA 1
ATOM 2655 C C . ALA A 1 348 ? 20.057 1.508 -16.276 1.00 84.00 348 ALA A C 1
ATOM 2657 O O . ALA A 1 348 ? 20.583 1.942 -15.253 1.00 84.00 348 ALA A O 1
ATOM 2658 N N . ILE A 1 349 ? 19.477 2.307 -17.177 1.00 86.81 349 ILE A N 1
ATOM 2659 C CA . ILE A 1 349 ? 19.340 3.766 -17.048 1.00 86.81 349 ILE A CA 1
ATOM 2660 C C . ILE A 1 349 ? 18.354 4.124 -15.927 1.00 86.81 349 ILE A C 1
ATOM 2662 O O . ILE A 1 349 ? 18.630 5.026 -15.132 1.00 86.81 349 ILE A O 1
ATOM 2666 N N . ASP A 1 350 ? 17.233 3.404 -15.840 1.00 80.38 350 ASP A N 1
ATOM 2667 C CA . ASP A 1 350 ? 16.219 3.599 -14.799 1.00 80.38 350 ASP A CA 1
ATOM 2668 C C . ASP A 1 350 ? 16.753 3.271 -13.406 1.00 80.38 350 ASP A C 1
ATOM 2670 O O . ASP A 1 350 ? 16.542 4.032 -12.465 1.00 80.38 350 ASP A O 1
ATOM 2674 N N . ALA A 1 351 ? 17.477 2.154 -13.286 1.00 76.19 351 ALA A N 1
ATOM 2675 C CA . ALA A 1 351 ? 18.057 1.701 -12.025 1.00 76.19 351 ALA A CA 1
ATOM 2676 C C . ALA A 1 351 ? 19.259 2.549 -11.568 1.00 76.19 351 ALA A C 1
ATOM 2678 O O . ALA A 1 351 ? 19.793 2.330 -10.477 1.00 76.19 351 ALA A O 1
ATOM 2679 N N . PHE A 1 352 ? 19.724 3.494 -12.393 1.00 80.56 352 PHE A N 1
ATOM 2680 C CA . PHE A 1 352 ? 20.886 4.303 -12.064 1.00 80.56 352 PHE A CA 1
ATOM 2681 C C . PHE A 1 352 ? 20.542 5.334 -10.964 1.00 80.56 352 PHE A C 1
ATOM 2683 O O . PHE A 1 352 ? 19.606 6.123 -11.119 1.00 80.56 352 PHE A O 1
ATOM 2690 N N . PRO A 1 353 ? 21.292 5.381 -9.844 1.00 67.31 353 PRO A N 1
ATOM 2691 C CA . PRO A 1 353 ? 20.877 6.105 -8.634 1.00 67.31 353 PRO A CA 1
ATOM 2692 C C . PRO A 1 353 ? 20.870 7.640 -8.767 1.00 67.31 353 PRO A C 1
ATOM 2694 O O . PRO A 1 353 ? 20.192 8.330 -7.991 1.00 67.31 353 PRO A O 1
ATOM 2697 N N . HIS A 1 354 ? 21.591 8.192 -9.747 1.00 78.38 354 HIS A N 1
ATOM 2698 C CA . HIS A 1 354 ? 21.769 9.634 -9.961 1.00 78.38 354 HIS A CA 1
ATOM 2699 C C . HIS A 1 354 ? 21.341 10.064 -11.375 1.00 78.38 354 HIS A C 1
ATOM 2701 O O . HIS A 1 354 ? 21.042 9.224 -12.218 1.00 78.38 354 HIS A O 1
ATOM 2707 N N . LYS A 1 355 ? 21.289 11.375 -11.650 1.00 82.38 355 LYS A N 1
ATOM 2708 C CA . LYS A 1 355 ? 21.130 11.868 -13.027 1.00 82.38 355 LYS A CA 1
ATOM 2709 C C . LYS A 1 355 ? 22.369 11.459 -13.829 1.00 82.38 355 LYS A C 1
ATOM 2711 O O . LYS A 1 355 ? 23.491 11.721 -13.397 1.00 82.38 355 LYS A O 1
ATOM 2716 N N . ILE A 1 356 ? 22.162 10.809 -14.964 1.00 85.31 356 ILE A N 1
ATOM 2717 C CA . ILE A 1 356 ? 23.214 10.477 -15.914 1.00 85.31 356 ILE A CA 1
ATOM 2718 C C . ILE A 1 356 ? 23.522 11.751 -16.690 1.00 85.31 356 ILE A C 1
ATOM 2720 O O . ILE A 1 356 ? 22.671 12.281 -17.400 1.00 85.31 356 ILE A O 1
ATOM 2724 N N . THR A 1 357 ? 24.742 12.240 -16.523 1.00 86.38 357 THR A N 1
ATOM 2725 C CA . THR A 1 357 ? 25.292 13.397 -17.236 1.00 86.38 357 THR A CA 1
ATOM 2726 C C . THR A 1 357 ? 26.371 12.979 -18.229 1.00 86.38 357 THR A C 1
ATOM 2728 O O . THR A 1 357 ? 26.742 13.757 -19.099 1.00 86.38 357 THR A O 1
ATOM 2731 N N . SER A 1 358 ? 26.865 11.739 -18.137 1.00 90.25 358 SER A N 1
ATOM 2732 C CA . SER A 1 358 ? 27.843 11.179 -19.067 1.00 90.25 358 SER A CA 1
ATOM 2733 C C . SER A 1 358 ? 27.645 9.678 -19.246 1.00 90.25 358 SER A C 1
ATOM 2735 O O . SER A 1 358 ? 27.491 8.934 -18.275 1.00 90.25 358 SER A O 1
ATOM 2737 N N . ALA A 1 359 ? 27.753 9.198 -20.489 1.00 90.31 359 ALA A N 1
ATOM 2738 C CA . ALA A 1 359 ? 27.710 7.769 -20.796 1.00 90.31 359 ALA A CA 1
ATOM 2739 C C . ALA A 1 359 ? 28.791 6.965 -20.044 1.00 90.31 359 ALA A C 1
ATOM 2741 O O . ALA A 1 359 ? 28.590 5.787 -19.752 1.00 90.31 359 ALA A O 1
ATOM 2742 N N . ALA A 1 360 ? 29.914 7.589 -19.662 1.00 89.06 360 ALA A N 1
ATOM 2743 C CA . ALA A 1 360 ? 30.981 6.934 -18.901 1.00 89.06 360 ALA A CA 1
ATOM 2744 C C . ALA A 1 360 ? 30.486 6.329 -17.575 1.00 89.06 360 ALA A C 1
ATOM 2746 O O . ALA A 1 360 ? 30.989 5.286 -17.153 1.00 89.06 360 ALA A O 1
ATOM 2747 N N . GLN A 1 361 ? 29.451 6.921 -16.970 1.00 88.81 361 GLN A N 1
ATOM 2748 C CA . GLN A 1 361 ? 28.832 6.439 -15.733 1.00 88.81 361 GLN A CA 1
ATOM 2749 C C . GLN A 1 361 ? 28.205 5.043 -15.884 1.00 88.81 361 GLN A C 1
ATOM 2751 O O . GLN A 1 361 ? 28.048 4.330 -14.896 1.00 88.81 361 GLN A O 1
ATOM 2756 N N . LEU A 1 362 ? 27.891 4.625 -17.116 1.00 90.00 362 LEU A N 1
ATOM 2757 C CA . LEU A 1 362 ? 27.276 3.335 -17.416 1.00 90.00 362 LEU A CA 1
ATOM 2758 C C . LEU A 1 362 ? 28.246 2.308 -18.023 1.00 90.00 362 LEU A C 1
ATOM 2760 O O . LEU A 1 362 ? 27.829 1.182 -18.288 1.00 90.00 362 LEU A O 1
ATOM 2764 N N . LYS A 1 363 ? 29.534 2.641 -18.202 1.00 85.75 363 LYS A N 1
ATOM 2765 C CA . LYS A 1 363 ? 30.519 1.823 -18.944 1.00 85.75 363 LYS A CA 1
ATOM 2766 C C . LYS A 1 363 ? 30.674 0.383 -18.431 1.00 85.75 363 LYS A C 1
ATOM 2768 O O . LYS A 1 363 ? 30.928 -0.514 -19.227 1.00 85.75 363 LYS A O 1
ATOM 2773 N N . ASN A 1 364 ? 30.485 0.166 -17.130 1.00 84.75 364 ASN A N 1
ATOM 2774 C CA . ASN A 1 364 ? 30.597 -1.147 -16.481 1.00 84.75 364 ASN A CA 1
ATOM 2775 C C . ASN A 1 364 ? 29.237 -1.723 -16.052 1.00 84.75 364 ASN A C 1
ATOM 2777 O O . ASN A 1 364 ? 29.181 -2.654 -15.250 1.00 84.75 364 ASN A O 1
ATOM 2781 N N . THR A 1 365 ? 28.133 -1.166 -16.556 1.00 84.62 365 THR A N 1
ATOM 2782 C CA . THR A 1 365 ? 26.789 -1.606 -16.171 1.00 84.62 365 THR A CA 1
ATOM 2783 C C . THR A 1 365 ? 26.388 -2.839 -16.979 1.00 84.62 365 THR A C 1
ATOM 2785 O O . THR A 1 365 ? 26.422 -2.796 -18.215 1.00 84.62 365 THR A O 1
ATOM 2788 N N . PRO A 1 366 ? 25.987 -3.950 -16.330 1.00 81.25 366 PRO A N 1
ATOM 2789 C CA . PRO A 1 366 ? 25.559 -5.152 -17.035 1.00 81.25 366 PRO A CA 1
ATOM 2790 C C . PRO A 1 366 ? 24.452 -4.856 -18.054 1.00 81.25 366 PRO A C 1
ATOM 2792 O O . PRO A 1 366 ? 23.413 -4.301 -17.715 1.00 81.25 366 PRO A O 1
ATOM 2795 N N . GLY A 1 367 ? 24.666 -5.251 -19.312 1.00 81.69 367 GLY A N 1
ATOM 2796 C CA . GLY A 1 367 ? 23.703 -5.032 -20.398 1.00 81.69 367 GLY A CA 1
ATOM 2797 C C . GLY A 1 367 ? 23.881 -3.728 -21.183 1.00 81.69 367 GLY A C 1
ATOM 2798 O O . GLY A 1 367 ? 23.231 -3.579 -22.217 1.00 81.69 367 GLY A O 1
ATOM 2799 N N . VAL A 1 368 ? 24.792 -2.836 -20.774 1.00 89.69 368 VAL A N 1
ATOM 2800 C CA . VAL A 1 368 ? 25.131 -1.613 -21.518 1.00 89.69 368 VAL A CA 1
ATOM 2801 C C . VAL A 1 368 ? 26.422 -1.826 -22.315 1.00 89.69 368 VAL A C 1
ATOM 2803 O O . VAL A 1 368 ? 27.516 -1.888 -21.764 1.00 89.69 368 VAL A O 1
ATOM 2806 N N . GLY A 1 369 ? 26.292 -1.976 -23.636 1.00 89.31 369 GLY A N 1
ATOM 2807 C CA . GLY A 1 369 ? 27.422 -2.171 -24.552 1.00 89.31 369 GLY A CA 1
ATOM 2808 C C . GLY A 1 369 ? 27.929 -0.873 -25.189 1.00 89.31 369 GLY A C 1
ATOM 2809 O O . GLY A 1 369 ? 27.255 0.155 -25.149 1.00 89.31 369 GLY A O 1
ATOM 2810 N N . LYS A 1 370 ? 29.091 -0.937 -25.859 1.00 89.44 370 LYS A N 1
ATOM 2811 C CA . LYS A 1 370 ? 29.732 0.207 -26.549 1.00 89.44 370 LYS A CA 1
ATOM 2812 C C . LYS A 1 370 ? 28.780 0.957 -27.495 1.00 89.44 370 LYS A C 1
ATOM 2814 O O . LYS A 1 370 ? 28.758 2.182 -27.502 1.00 89.44 370 LYS A O 1
ATOM 2819 N N . SER A 1 371 ? 27.955 0.228 -28.248 1.00 89.44 371 SER A N 1
ATOM 2820 C CA . SER A 1 371 ? 26.980 0.808 -29.184 1.00 89.44 371 SER A CA 1
ATOM 2821 C C . SER A 1 371 ? 25.836 1.557 -28.493 1.00 89.44 371 SER A C 1
ATOM 2823 O O . SER A 1 371 ? 25.307 2.517 -29.051 1.00 89.44 371 SER A O 1
ATOM 2825 N N . SER A 1 372 ? 25.454 1.136 -27.288 1.00 92.62 372 SER A N 1
ATOM 2826 C CA . SER A 1 372 ? 24.451 1.814 -26.465 1.00 92.62 372 SER A CA 1
ATOM 2827 C C . SER A 1 372 ? 25.041 3.042 -25.780 1.00 92.62 372 SER A C 1
ATOM 2829 O O . SER A 1 372 ? 24.386 4.076 -25.737 1.00 92.62 372 SER A O 1
ATOM 2831 N N . LEU A 1 373 ? 26.294 2.963 -25.317 1.00 92.25 373 LEU A N 1
ATOM 2832 C CA . LEU A 1 373 ? 27.021 4.112 -24.764 1.00 92.25 373 LEU A CA 1
ATOM 2833 C C . LEU A 1 373 ? 27.138 5.247 -25.784 1.00 92.25 373 LEU A C 1
ATOM 2835 O O . LEU A 1 373 ? 26.907 6.393 -25.425 1.00 92.25 373 LEU A O 1
ATOM 2839 N N . ALA A 1 374 ? 27.412 4.931 -27.053 1.00 91.75 374 ALA A N 1
ATOM 2840 C CA . ALA A 1 374 ? 27.445 5.927 -28.123 1.00 91.75 374 ALA A CA 1
ATOM 2841 C C . ALA A 1 374 ? 26.100 6.661 -28.280 1.00 91.75 374 ALA A C 1
ATOM 2843 O O . ALA A 1 374 ? 26.080 7.884 -28.346 1.00 91.75 374 ALA A O 1
ATOM 2844 N N . LYS A 1 375 ? 24.978 5.929 -28.247 1.00 92.56 375 LYS A N 1
ATOM 2845 C CA . LYS A 1 375 ? 23.623 6.507 -28.323 1.00 92.56 375 LYS A CA 1
ATOM 2846 C C . LYS A 1 375 ? 23.253 7.332 -27.090 1.00 92.56 375 LYS A C 1
ATOM 2848 O O . LYS A 1 375 ? 22.562 8.334 -27.212 1.00 92.56 375 LYS A O 1
ATOM 2853 N N . ILE A 1 376 ? 23.721 6.926 -25.907 1.00 92.12 376 ILE A N 1
ATOM 2854 C CA . ILE A 1 376 ? 23.574 7.723 -24.681 1.00 92.12 376 ILE A CA 1
ATOM 2855 C C . ILE A 1 376 ? 24.352 9.035 -24.823 1.00 92.12 376 ILE A C 1
ATOM 2857 O O . ILE A 1 376 ? 23.805 10.089 -24.528 1.00 92.12 376 ILE A O 1
ATOM 2861 N N . THR A 1 377 ? 25.600 8.990 -25.301 1.00 90.62 377 THR A N 1
ATOM 2862 C CA . THR A 1 377 ? 26.400 10.198 -25.554 1.00 90.62 377 THR A CA 1
ATOM 2863 C C . THR A 1 377 ? 25.729 11.111 -26.574 1.00 90.62 377 THR A C 1
ATOM 2865 O O . THR A 1 377 ? 25.646 12.311 -26.337 1.00 90.62 377 THR A O 1
ATOM 2868 N N . GLU A 1 378 ? 25.228 10.558 -27.679 1.00 88.06 378 GLU A N 1
ATOM 2869 C CA . GLU A 1 378 ? 24.508 11.304 -28.716 1.00 88.06 378 GLU A CA 1
ATOM 2870 C C . GLU A 1 378 ? 23.299 12.033 -28.127 1.00 88.06 378 GLU A C 1
ATOM 2872 O O . GLU A 1 378 ? 23.212 13.255 -28.241 1.00 88.06 378 GLU A O 1
ATOM 2877 N N . TRP A 1 379 ? 22.442 11.318 -27.393 1.00 85.50 379 TRP A N 1
ATOM 2878 C CA . TRP A 1 379 ? 21.278 11.903 -26.732 1.00 85.50 379 TRP A CA 1
ATOM 2879 C C . TRP A 1 379 ? 21.651 12.995 -25.724 1.00 85.50 379 TRP A C 1
ATOM 2881 O O . TRP A 1 379 ? 21.046 14.061 -25.713 1.00 85.50 379 TRP A O 1
ATOM 2891 N N . LEU A 1 380 ? 22.664 12.758 -24.885 1.00 82.69 380 LEU A N 1
ATOM 2892 C CA . LEU A 1 380 ? 23.106 13.730 -23.878 1.00 82.69 380 LEU A CA 1
ATOM 2893 C C . LEU A 1 380 ? 23.754 14.979 -24.491 1.00 82.69 380 LEU A C 1
ATOM 2895 O O . LEU A 1 380 ? 23.760 16.024 -23.852 1.00 82.69 380 LEU A O 1
ATOM 2899 N N . THR A 1 381 ? 24.308 14.867 -25.700 1.00 81.94 381 THR A N 1
ATOM 2900 C CA . THR A 1 381 ? 25.000 15.971 -26.385 1.00 81.94 381 THR A CA 1
ATOM 2901 C C . THR A 1 381 ? 24.055 16.779 -27.267 1.00 81.94 381 THR A C 1
ATOM 2903 O O . THR A 1 381 ? 24.197 17.990 -27.378 1.00 81.94 381 THR A O 1
ATOM 2906 N N . THR A 1 382 ? 23.117 16.107 -27.931 1.00 78.38 382 THR A N 1
ATOM 2907 C CA . THR A 1 382 ? 22.288 16.706 -28.988 1.00 78.38 382 THR A CA 1
ATOM 2908 C C . THR A 1 382 ? 20.824 16.867 -28.587 1.00 78.38 382 THR A C 1
ATOM 2910 O O . THR A 1 382 ? 20.072 17.545 -29.282 1.00 78.38 382 THR A O 1
ATOM 2913 N N . GLY A 1 383 ? 20.391 16.213 -27.504 1.00 74.00 383 GLY A N 1
ATOM 2914 C CA . GLY A 1 383 ? 18.983 16.134 -27.108 1.00 74.00 383 GLY A CA 1
ATOM 2915 C C . GLY A 1 383 ? 18.105 15.328 -28.072 1.00 74.00 383 GLY A C 1
ATOM 2916 O O . GLY A 1 383 ? 16.889 15.305 -27.902 1.00 74.00 383 GLY A O 1
ATOM 2917 N N . THR A 1 384 ? 18.697 14.687 -29.084 1.00 75.62 384 THR A N 1
ATOM 2918 C CA . THR A 1 384 ? 18.017 13.925 -30.138 1.00 75.62 384 THR A CA 1
ATOM 2919 C C . THR A 1 384 ? 18.803 12.648 -30.458 1.00 75.62 384 THR A C 1
ATOM 2921 O O . THR A 1 384 ? 19.829 12.348 -29.846 1.00 75.62 384 THR A O 1
ATOM 2924 N N . LEU A 1 385 ? 18.271 11.818 -31.353 1.00 80.12 385 LEU A N 1
ATOM 2925 C CA . LEU A 1 385 ? 18.929 10.605 -31.836 1.00 80.12 385 LEU A CA 1
ATOM 2926 C C . LEU A 1 385 ? 18.571 10.439 -33.304 1.00 80.12 385 LEU A C 1
ATOM 2928 O O . LEU A 1 385 ? 17.384 10.347 -33.622 1.00 80.12 385 LEU A O 1
ATOM 2932 N N . ALA A 1 386 ? 19.572 10.325 -34.173 1.00 74.62 386 ALA A N 1
ATOM 2933 C CA . ALA A 1 386 ? 19.371 10.247 -35.621 1.00 74.62 386 ALA A CA 1
ATOM 2934 C C . ALA A 1 386 ? 18.387 9.128 -36.005 1.00 74.62 386 ALA A C 1
ATOM 2936 O O . ALA A 1 386 ? 17.492 9.310 -36.821 1.00 74.62 386 ALA A O 1
ATOM 2937 N N . MET A 1 387 ? 18.468 7.986 -35.316 1.00 71.62 387 MET A N 1
ATOM 2938 C CA . MET A 1 387 ? 17.579 6.840 -35.538 1.00 71.62 387 MET A CA 1
ATOM 2939 C C . MET A 1 387 ? 16.112 7.104 -35.140 1.00 71.62 387 MET A C 1
ATOM 2941 O O . MET A 1 387 ? 15.207 6.457 -35.663 1.00 71.62 387 MET A O 1
ATOM 2945 N N . LEU A 1 388 ? 15.862 8.021 -34.201 1.00 69.81 388 LEU A N 1
ATOM 2946 C CA . LEU A 1 388 ? 14.51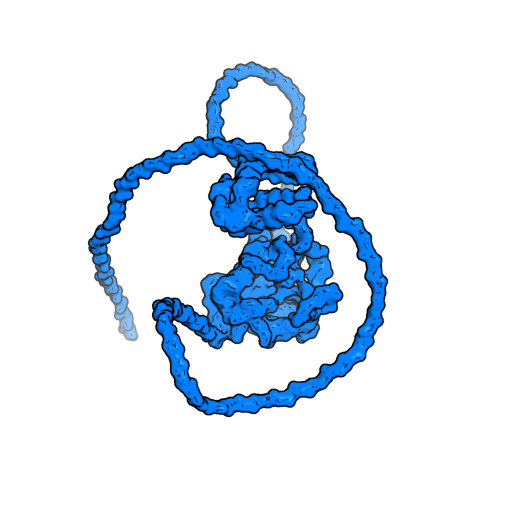1 8.449 -33.823 1.00 69.81 388 LEU A CA 1
ATOM 2947 C C . LEU A 1 388 ? 13.975 9.514 -34.788 1.00 69.81 388 LEU A C 1
ATOM 2949 O O . LEU A 1 388 ? 12.793 9.479 -35.130 1.00 69.81 388 LEU A O 1
ATOM 2953 N N . GLU A 1 389 ? 14.843 10.404 -35.272 1.00 74.75 389 GLU A N 1
ATOM 2954 C CA . GLU A 1 389 ? 14.500 11.413 -36.279 1.00 74.75 389 GLU A CA 1
ATOM 2955 C C . GLU A 1 389 ? 14.163 10.780 -37.634 1.00 74.75 389 GLU A C 1
ATOM 2957 O O . GLU A 1 389 ? 13.125 11.091 -38.216 1.00 74.75 389 GLU A O 1
ATOM 2962 N N . GLU A 1 390 ? 14.967 9.818 -38.094 1.00 71.56 390 GLU A N 1
ATOM 2963 C CA . GLU A 1 390 ? 14.712 9.050 -39.321 1.00 71.56 390 GLU A CA 1
ATOM 2964 C C . GLU A 1 390 ? 13.395 8.260 -39.258 1.00 71.56 390 GLU A C 1
ATOM 2966 O O . GLU A 1 390 ? 12.726 8.068 -40.274 1.00 71.56 390 GLU A O 1
ATOM 2971 N N . ALA A 1 391 ? 12.991 7.830 -38.060 1.00 66.69 391 ALA A N 1
ATOM 2972 C CA . ALA A 1 391 ? 11.726 7.141 -37.826 1.00 66.69 391 ALA A CA 1
ATOM 2973 C C . ALA A 1 391 ? 10.527 8.097 -37.642 1.00 66.69 391 ALA A C 1
ATOM 2975 O O . ALA A 1 391 ? 9.401 7.630 -37.461 1.00 66.69 391 ALA A O 1
ATOM 2976 N N . GLY A 1 392 ? 10.743 9.419 -37.663 1.00 59.47 392 GLY A N 1
ATOM 2977 C CA . GLY A 1 392 ? 9.702 10.427 -37.440 1.00 59.47 392 GLY A CA 1
ATOM 2978 C C . GLY A 1 392 ? 9.151 10.452 -36.008 1.00 59.47 392 GLY A C 1
ATOM 2979 O O . GLY A 1 392 ? 8.033 10.918 -35.782 1.00 59.47 392 GLY A O 1
ATOM 2980 N N . VAL A 1 393 ? 9.901 9.931 -35.032 1.00 61.16 393 VAL A N 1
ATOM 2981 C CA . VAL A 1 393 ? 9.463 9.806 -33.638 1.00 61.16 393 VAL A CA 1
ATOM 2982 C C . VAL A 1 393 ? 10.013 10.969 -32.815 1.00 61.16 393 VAL A C 1
ATOM 2984 O O . VAL A 1 393 ? 11.136 10.927 -32.320 1.00 61.16 393 VAL A O 1
ATOM 2987 N N . GLY A 1 394 ? 9.190 12.000 -32.609 1.00 53.19 394 GLY A N 1
ATOM 2988 C CA . GLY A 1 394 ? 9.532 13.124 -31.736 1.00 53.19 394 GLY A CA 1
ATOM 2989 C C . GLY A 1 394 ? 9.690 12.698 -30.272 1.00 53.19 394 GLY A C 1
ATOM 2990 O O . GLY A 1 394 ? 8.846 11.990 -29.707 1.00 53.19 394 GLY A O 1
ATOM 2991 N N . VAL A 1 395 ? 10.775 13.132 -29.637 1.00 51.06 395 VAL A N 1
ATOM 2992 C CA . VAL A 1 395 ? 10.996 13.034 -28.190 1.00 51.06 395 VAL A CA 1
ATOM 2993 C C . VAL A 1 395 ? 11.505 14.410 -27.756 1.00 51.06 395 VAL A C 1
ATOM 2995 O O . VAL A 1 395 ? 12.512 14.866 -28.282 1.00 51.06 395 VAL A O 1
ATOM 2998 N N . ASN A 1 396 ? 10.764 15.121 -26.902 1.00 45.03 396 ASN A N 1
ATOM 2999 C CA . ASN A 1 396 ? 11.126 16.492 -26.521 1.00 45.03 396 ASN A CA 1
ATOM 3000 C C . ASN A 1 396 ? 12.393 16.500 -25.649 1.00 45.03 396 ASN A C 1
ATOM 3002 O O . ASN A 1 396 ? 12.506 15.701 -24.721 1.00 45.03 396 ASN A O 1
ATOM 3006 N N . ALA A 1 397 ? 13.312 17.414 -25.967 1.00 46.69 397 ALA A N 1
ATOM 3007 C CA . ALA A 1 397 ? 14.573 17.650 -25.267 1.00 46.69 397 ALA A CA 1
ATOM 3008 C C . ALA A 1 397 ? 14.380 18.438 -23.947 1.00 46.69 397 ALA A C 1
ATOM 3010 O O . ALA A 1 397 ? 13.388 19.164 -23.813 1.00 46.69 397 ALA A O 1
ATOM 3011 N N . PRO A 1 398 ? 15.321 18.346 -22.986 1.00 36.25 398 PRO A N 1
ATOM 3012 C CA . PRO A 1 398 ? 15.291 19.141 -21.759 1.00 36.25 398 PRO A CA 1
ATOM 3013 C C . PRO A 1 398 ? 15.555 20.641 -22.021 1.00 36.25 398 PRO A C 1
ATOM 3015 O O . PRO A 1 398 ? 16.281 20.986 -22.956 1.00 36.25 398 PRO A O 1
ATOM 3018 N N . PRO A 1 399 ? 15.017 21.559 -21.193 1.00 35.28 399 PRO A N 1
ATOM 3019 C CA . PRO A 1 399 ? 15.401 22.969 -21.225 1.00 35.28 399 PRO A CA 1
ATOM 3020 C C . PRO A 1 399 ? 16.833 23.147 -20.687 1.00 35.28 399 PRO A C 1
ATOM 3022 O O . PRO A 1 399 ? 17.136 22.725 -19.573 1.00 35.28 399 PRO A O 1
ATOM 3025 N N . GLU A 1 400 ? 17.718 23.775 -21.467 1.00 40.16 400 GLU A N 1
ATOM 3026 C CA . GLU A 1 400 ? 19.096 24.071 -21.051 1.00 40.16 400 GLU A CA 1
ATOM 3027 C C . GLU A 1 400 ? 19.192 25.280 -20.102 1.00 40.16 400 GLU A C 1
ATOM 3029 O O . GLU A 1 400 ? 18.718 26.379 -20.409 1.00 40.16 400 GLU A O 1
ATOM 3034 N N . ASP A 1 401 ? 19.920 25.093 -18.997 1.00 38.19 401 ASP A N 1
ATOM 3035 C CA . ASP A 1 401 ? 20.510 26.154 -18.179 1.00 38.19 401 ASP A CA 1
ATOM 3036 C C . ASP A 1 401 ? 21.623 26.871 -18.964 1.00 38.19 401 ASP A C 1
ATOM 3038 O O . ASP A 1 401 ? 22.761 26.405 -19.045 1.00 38.19 401 ASP A O 1
ATOM 3042 N N . LYS A 1 402 ? 21.333 28.053 -19.516 1.00 31.27 402 LYS A N 1
ATOM 3043 C CA . LYS A 1 402 ? 22.375 28.946 -20.044 1.00 31.27 402 LYS A CA 1
ATOM 3044 C C . LYS A 1 402 ? 23.002 29.759 -18.911 1.00 31.27 402 LYS A C 1
ATOM 3046 O O . LYS A 1 402 ? 22.383 30.692 -18.400 1.00 31.27 402 LYS A O 1
ATOM 3051 N N . LYS A 1 403 ? 24.270 29.484 -18.582 1.00 29.02 403 LYS A N 1
ATOM 3052 C CA . LYS A 1 403 ? 25.142 30.415 -17.844 1.00 29.02 403 LYS A CA 1
ATOM 3053 C C . LYS A 1 403 ? 26.379 30.803 -18.668 1.00 29.02 403 LYS A C 1
ATOM 3055 O O . LYS A 1 403 ? 27.264 29.991 -18.875 1.00 29.02 403 LYS A O 1
ATOM 3060 N N . ALA A 1 404 ? 26.357 32.078 -19.070 1.00 31.83 404 ALA A N 1
ATOM 3061 C CA . ALA A 1 404 ? 27.428 33.083 -19.167 1.00 31.83 404 ALA A CA 1
ATOM 3062 C C . ALA A 1 404 ? 28.751 32.802 -19.915 1.00 31.83 404 ALA A C 1
ATOM 3064 O O . ALA A 1 404 ? 29.563 32.015 -19.457 1.00 31.83 404 ALA A O 1
ATOM 3065 N N . GLU A 1 405 ? 28.998 33.615 -20.957 1.00 29.36 405 GLU A N 1
ATOM 3066 C CA . GLU A 1 405 ? 30.180 34.477 -21.245 1.00 29.36 405 GLU A CA 1
ATOM 3067 C C . GLU A 1 405 ? 30.006 35.045 -22.681 1.00 29.36 405 GLU A C 1
ATOM 3069 O O . GLU A 1 405 ? 29.396 34.382 -23.508 1.00 29.36 405 GLU A O 1
ATOM 3074 N N . SER A 1 406 ? 30.450 36.223 -23.137 1.00 27.66 406 SER A N 1
ATOM 3075 C CA . SER A 1 406 ? 31.046 37.447 -22.589 1.00 27.66 406 SER A CA 1
ATOM 3076 C C . SER A 1 406 ? 30.936 38.562 -23.672 1.00 27.66 406 SER A C 1
ATOM 3078 O O . SER A 1 406 ? 30.756 38.271 -24.851 1.00 27.66 406 SER A O 1
ATOM 3080 N N . SER A 1 407 ? 30.964 39.829 -23.232 1.00 30.41 407 SER A N 1
ATOM 3081 C CA . SER A 1 407 ? 31.346 41.084 -23.929 1.00 30.41 407 SER A CA 1
ATOM 3082 C C . SER A 1 407 ? 31.241 41.233 -25.467 1.00 30.41 407 SER A C 1
ATOM 3084 O O . SER A 1 407 ? 32.043 40.687 -26.213 1.00 30.41 407 SER A O 1
ATOM 3086 N N . HIS A 1 408 ? 30.421 42.193 -25.923 1.00 29.75 408 HIS A N 1
ATOM 3087 C CA . HIS A 1 408 ? 30.876 43.377 -26.687 1.00 29.75 408 HIS A CA 1
ATOM 3088 C C . HIS A 1 408 ? 29.733 44.397 -26.863 1.00 29.75 408 HIS A C 1
ATOM 3090 O O . HIS A 1 408 ? 28.642 44.070 -27.321 1.00 29.75 408 HIS A O 1
ATOM 3096 N N . SER A 1 409 ? 30.002 45.644 -26.479 1.00 29.17 409 SER A N 1
ATOM 3097 C CA . SER A 1 409 ? 29.214 46.844 -26.792 1.00 29.17 409 SER A CA 1
ATOM 3098 C C . SER A 1 409 ? 29.463 47.270 -28.256 1.00 29.17 409 SER A C 1
ATOM 3100 O O . SER A 1 409 ? 30.512 46.921 -28.804 1.00 29.17 409 SER A O 1
ATOM 3102 N N . PRO A 1 410 ? 28.528 47.981 -28.927 1.00 32.91 410 PRO A N 1
ATOM 3103 C CA . PRO A 1 410 ? 28.409 49.433 -28.736 1.00 32.91 410 PRO A CA 1
ATOM 3104 C C . PRO A 1 410 ? 26.967 50.004 -28.783 1.00 32.91 410 PRO A C 1
ATOM 3106 O O . PRO A 1 410 ? 26.035 49.409 -29.313 1.00 32.91 410 PRO A O 1
ATOM 3109 N N . SER A 1 411 ? 26.825 51.217 -28.244 1.00 27.66 411 SER A N 1
ATOM 3110 C CA . SER A 1 411 ? 25.684 52.157 -28.356 1.00 27.66 411 SER A CA 1
ATOM 3111 C C . SER A 1 411 ? 26.074 53.334 -29.289 1.00 27.66 411 SER A C 1
ATOM 3113 O O . SER A 1 411 ? 27.265 53.424 -29.596 1.00 27.66 411 SER A O 1
ATOM 3115 N N . PRO A 1 412 ? 25.229 54.357 -29.601 1.00 53.53 412 PRO A N 1
ATOM 3116 C CA . PRO A 1 412 ? 23.754 54.494 -29.621 1.00 53.53 412 PRO A CA 1
ATOM 3117 C C . PRO A 1 412 ? 23.196 55.225 -30.892 1.00 53.53 412 PRO A C 1
ATOM 3119 O O . PRO A 1 412 ? 23.946 55.622 -31.778 1.00 53.53 412 PRO A O 1
ATOM 3122 N N . SER A 1 413 ? 21.877 55.505 -30.872 1.00 28.77 413 SER A N 1
ATOM 3123 C CA . SER A 1 413 ? 21.113 56.581 -31.565 1.00 28.77 413 SER A CA 1
ATOM 3124 C C . SER A 1 413 ? 20.354 56.234 -32.852 1.00 28.77 413 SER A C 1
ATOM 3126 O O . SER A 1 413 ? 20.946 56.126 -33.915 1.00 28.77 413 SER A O 1
ATOM 3128 N N . THR A 1 414 ? 19.011 56.265 -32.819 1.00 31.80 414 THR A N 1
ATOM 3129 C CA . THR A 1 414 ? 18.204 57.461 -33.178 1.00 31.80 414 THR A CA 1
ATOM 3130 C C . THR A 1 414 ? 16.681 57.242 -33.023 1.00 31.80 414 THR A C 1
ATOM 3132 O O . THR A 1 414 ? 16.130 56.252 -33.476 1.00 31.80 414 THR A O 1
ATOM 3135 N N . MET A 1 415 ? 16.041 58.240 -32.399 1.00 31.30 415 MET A N 1
ATOM 3136 C CA . MET A 1 415 ? 14.708 58.832 -32.646 1.00 31.30 415 MET A CA 1
ATOM 3137 C C . MET A 1 415 ? 13.379 58.034 -32.547 1.00 31.30 415 MET A C 1
ATOM 3139 O O . MET A 1 415 ? 13.049 57.165 -33.341 1.00 31.30 415 MET A O 1
ATOM 3143 N N . LEU A 1 416 ? 12.561 58.516 -31.597 1.00 30.81 416 LEU A N 1
ATOM 3144 C CA . LEU A 1 416 ? 11.082 58.586 -31.537 1.00 30.81 416 LEU A CA 1
ATOM 3145 C C . LEU A 1 416 ? 10.475 59.330 -32.770 1.00 30.81 416 LEU A C 1
ATOM 3147 O O . LEU A 1 416 ? 11.247 60.051 -33.404 1.00 30.81 416 LEU A O 1
ATOM 3151 N N . PRO A 1 417 ? 9.139 59.295 -33.074 1.00 46.41 417 PRO A N 1
ATOM 3152 C CA . PRO A 1 417 ? 8.059 59.375 -32.072 1.00 46.41 417 PRO A CA 1
ATOM 3153 C C . PRO A 1 417 ? 6.668 58.724 -32.334 1.00 46.41 417 PRO A C 1
ATOM 3155 O O . PRO A 1 417 ? 6.265 58.428 -33.449 1.00 46.41 417 PRO A O 1
ATOM 3158 N N . ALA A 1 418 ? 5.918 58.683 -31.219 1.00 30.23 418 ALA A N 1
ATOM 3159 C CA . ALA A 1 418 ? 4.490 58.999 -31.017 1.00 30.23 418 ALA A CA 1
ATOM 3160 C C . ALA A 1 418 ? 3.339 57.992 -31.291 1.00 30.23 418 ALA A C 1
ATOM 3162 O O . ALA A 1 418 ? 3.073 57.575 -32.409 1.00 30.23 418 ALA A O 1
ATOM 3163 N N . ALA A 1 419 ? 2.542 57.860 -30.212 1.00 31.58 419 ALA A N 1
ATOM 3164 C CA . ALA A 1 419 ? 1.076 57.770 -30.113 1.00 31.58 419 ALA A CA 1
ATOM 3165 C C . ALA A 1 419 ? 0.369 56.409 -30.292 1.00 31.58 419 ALA A C 1
ATOM 3167 O O . ALA A 1 419 ? 0.096 55.972 -31.400 1.00 31.58 419 ALA A O 1
ATOM 3168 N N . ALA A 1 420 ? -0.093 55.826 -29.177 1.00 33.44 420 ALA A N 1
ATOM 3169 C CA . ALA A 1 420 ? -1.502 55.894 -28.752 1.00 33.44 420 ALA A CA 1
ATOM 3170 C C . ALA A 1 420 ? -1.676 55.199 -27.387 1.00 33.44 420 ALA A C 1
ATOM 3172 O O . ALA A 1 420 ? -1.333 54.034 -27.210 1.00 33.44 420 ALA A O 1
ATOM 3173 N N . ALA A 1 421 ? -2.193 55.946 -26.412 1.00 31.48 421 ALA A N 1
ATOM 3174 C CA . ALA A 1 421 ? -2.486 55.483 -25.064 1.00 31.48 421 ALA A CA 1
ATOM 3175 C C . ALA A 1 421 ? -3.900 54.887 -24.988 1.00 31.48 421 ALA A C 1
ATOM 3177 O O . ALA A 1 421 ? -4.854 55.505 -25.457 1.00 31.48 421 ALA A O 1
ATOM 3178 N N . VAL A 1 422 ? -4.043 53.745 -24.313 1.00 34.59 422 VAL A N 1
ATOM 3179 C CA . VAL A 1 422 ? -5.306 53.319 -23.697 1.00 34.59 422 VAL A CA 1
ATOM 3180 C C . VAL A 1 422 ? -5.028 53.106 -22.216 1.00 34.59 422 VAL A C 1
ATOM 3182 O O . VAL A 1 422 ? -4.238 52.250 -21.825 1.00 34.59 422 VAL A O 1
ATOM 3185 N N . ALA A 1 423 ? -5.643 53.962 -21.406 1.00 33.31 423 ALA A N 1
ATOM 3186 C CA . ALA A 1 423 ? -5.595 53.933 -19.957 1.00 33.31 423 ALA A CA 1
ATOM 3187 C C . ALA A 1 423 ? -6.536 52.849 -19.413 1.00 33.31 423 ALA A C 1
ATOM 3189 O O . ALA A 1 423 ? -7.675 52.735 -19.862 1.00 33.31 423 ALA A O 1
ATOM 3190 N N . VAL A 1 424 ? -6.091 52.120 -18.388 1.00 36.69 424 VAL A N 1
ATOM 3191 C CA . VAL A 1 424 ? -6.974 51.358 -17.499 1.00 36.69 424 VAL A CA 1
ATOM 3192 C C . VAL A 1 424 ? -6.688 51.819 -16.073 1.00 36.69 424 VAL A C 1
ATOM 3194 O O . VAL A 1 424 ? -5.573 51.683 -15.573 1.00 36.69 424 VAL A O 1
ATOM 3197 N N . ALA A 1 425 ? -7.691 52.440 -15.457 1.00 36.19 425 ALA A N 1
ATOM 3198 C CA . ALA A 1 425 ? -7.678 52.886 -14.069 1.00 36.19 425 ALA A CA 1
ATOM 3199 C C . ALA A 1 425 ? -7.885 51.699 -13.102 1.00 36.19 425 ALA A C 1
ATOM 3201 O O . ALA A 1 425 ? -8.566 50.738 -13.467 1.00 36.19 425 ALA A O 1
ATOM 3202 N N . PRO A 1 426 ? -7.370 51.761 -11.858 1.00 36.16 426 PRO A N 1
ATOM 3203 C CA . PRO A 1 426 ? -7.649 50.757 -10.841 1.00 36.16 426 PRO A CA 1
ATOM 3204 C C . PRO A 1 426 ? -8.965 51.086 -10.121 1.00 36.16 426 PRO A C 1
ATOM 3206 O O . PRO A 1 426 ? -9.119 52.169 -9.554 1.00 36.16 426 PRO A O 1
ATOM 3209 N N . LEU A 1 427 ? -9.915 50.147 -10.119 1.00 32.75 427 LEU A N 1
ATOM 3210 C CA . LEU A 1 427 ? -11.118 50.246 -9.294 1.00 32.75 427 LEU A CA 1
ATOM 3211 C C . LEU A 1 427 ? -10.860 49.577 -7.939 1.00 32.75 427 LEU A C 1
ATOM 3213 O O . LEU A 1 427 ? -10.707 48.361 -7.844 1.00 32.75 427 LEU A O 1
ATOM 3217 N N . ALA A 1 428 ? -10.819 50.395 -6.893 1.00 37.50 428 ALA A N 1
ATOM 3218 C CA . ALA A 1 428 ? -10.943 49.958 -5.514 1.00 37.50 428 ALA A CA 1
ATOM 3219 C C . ALA A 1 428 ? -12.396 49.540 -5.233 1.00 37.50 428 ALA A C 1
ATOM 3221 O O . ALA A 1 428 ? -13.328 50.264 -5.583 1.00 37.50 428 ALA A O 1
ATOM 3222 N N . ALA A 1 429 ? -12.590 48.412 -4.548 1.00 37.00 429 ALA A N 1
ATOM 3223 C CA . ALA A 1 429 ? -13.850 48.079 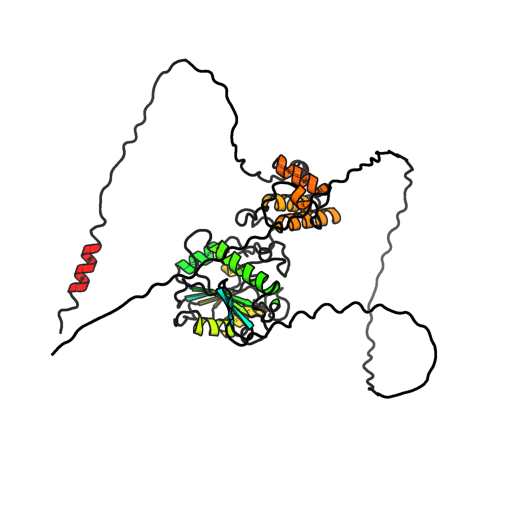-3.892 1.00 37.00 429 ALA A CA 1
ATOM 3224 C C . ALA A 1 429 ? -13.574 47.513 -2.494 1.00 37.00 429 ALA A C 1
ATOM 3226 O O . ALA A 1 429 ? -12.738 46.636 -2.291 1.00 37.00 429 ALA A O 1
ATOM 3227 N N . SER A 1 430 ? -14.275 48.117 -1.544 1.00 36.41 430 SER A N 1
ATOM 3228 C CA . SER A 1 430 ? -14.161 48.038 -0.096 1.00 36.41 430 SER A CA 1
ATOM 3229 C C . SER A 1 430 ? -15.096 46.974 0.501 1.00 36.41 430 SER A C 1
ATOM 3231 O O . SER A 1 430 ? -16.192 46.760 -0.003 1.00 36.41 430 SER A O 1
ATOM 3233 N N . ALA A 1 431 ? -14.640 46.383 1.609 1.00 35.28 431 ALA A N 1
ATOM 3234 C CA . ALA A 1 431 ? -15.374 45.912 2.791 1.00 35.28 431 ALA A CA 1
ATOM 3235 C C . ALA A 1 431 ? -16.678 45.093 2.663 1.00 35.28 431 ALA A C 1
ATOM 3237 O O . ALA A 1 431 ? -17.747 45.617 2.363 1.00 35.28 431 ALA A O 1
ATOM 3238 N N . SER A 1 432 ? -16.639 43.869 3.208 1.00 35.56 432 SER A N 1
ATOM 3239 C CA . SER A 1 432 ? -17.473 43.495 4.369 1.00 35.56 432 SER A CA 1
ATOM 3240 C C . SER A 1 432 ? -17.099 42.105 4.898 1.00 35.56 432 SER A C 1
ATOM 3242 O O . SER A 1 432 ? -17.600 41.095 4.423 1.00 35.56 432 SER A O 1
ATOM 3244 N N . PHE A 1 433 ? -16.231 42.058 5.913 1.00 39.41 433 PHE A N 1
ATOM 3245 C CA . PHE A 1 433 ? -15.922 40.838 6.683 1.00 39.41 433 PHE A CA 1
ATOM 3246 C C . PHE A 1 433 ? -16.240 40.970 8.186 1.00 39.41 433 PHE A C 1
ATOM 3248 O O . PHE A 1 433 ? -15.828 40.141 8.989 1.00 39.41 433 PHE A O 1
ATOM 3255 N N . VAL A 1 434 ? -17.016 41.985 8.587 1.00 43.59 434 VAL A N 1
ATOM 3256 C CA . VAL A 1 434 ? -17.332 42.248 10.010 1.00 43.59 434 VAL A CA 1
ATOM 3257 C C . VAL A 1 434 ? -18.745 41.786 10.417 1.00 43.59 434 VAL A C 1
ATOM 3259 O O . VAL A 1 434 ? -19.032 41.653 11.600 1.00 43.59 434 VAL A O 1
ATOM 3262 N N . ALA A 1 435 ? -19.619 41.406 9.479 1.00 43.09 435 ALA A N 1
ATOM 3263 C CA . ALA A 1 435 ? -21.016 41.077 9.802 1.00 43.09 435 ALA A CA 1
ATOM 3264 C C . ALA A 1 435 ? -21.278 39.630 10.287 1.00 43.09 435 ALA A C 1
ATOM 3266 O O . ALA A 1 435 ? -22.377 39.338 10.752 1.00 43.09 435 ALA A O 1
ATOM 3267 N N . VAL A 1 436 ? -20.302 38.714 10.219 1.00 42.69 436 VAL A N 1
ATOM 3268 C CA . VAL A 1 436 ? -20.502 37.307 10.645 1.00 42.69 436 VAL A CA 1
ATOM 3269 C C . VAL A 1 436 ? -20.016 37.056 12.082 1.00 42.69 436 VAL A C 1
ATOM 3271 O O . VAL A 1 436 ? -20.545 36.184 12.772 1.00 42.69 436 VAL A O 1
ATOM 3274 N N . ALA A 1 437 ? -19.091 37.875 12.593 1.00 43.34 437 ALA A N 1
ATOM 3275 C CA . ALA A 1 437 ? -18.556 37.728 13.950 1.00 43.34 437 ALA A CA 1
ATOM 3276 C C . ALA A 1 437 ? -19.522 38.223 15.052 1.00 43.34 437 ALA A C 1
ATOM 3278 O O . ALA A 1 437 ? -19.543 37.659 16.145 1.00 43.34 437 ALA A O 1
ATOM 3279 N N . GLU A 1 438 ? -20.395 39.200 14.773 1.00 44.66 438 GLU A N 1
ATOM 3280 C CA . GLU A 1 438 ? -21.408 39.665 15.742 1.00 44.66 438 GLU A CA 1
ATOM 3281 C C . GLU A 1 438 ? -22.662 38.772 15.819 1.00 44.66 438 GLU A C 1
ATOM 3283 O O . GLU A 1 438 ? -23.390 38.801 16.818 1.00 44.66 438 GLU A O 1
ATOM 3288 N N . ALA A 1 439 ? -22.907 37.921 14.816 1.00 44.81 439 ALA A N 1
ATOM 3289 C CA . ALA A 1 439 ? -24.057 37.015 14.802 1.00 44.81 439 ALA A CA 1
ATOM 3290 C C . ALA A 1 439 ? -23.856 35.774 15.696 1.00 44.81 439 ALA A C 1
ATOM 3292 O O . ALA A 1 439 ? -24.819 35.260 16.268 1.00 44.81 439 ALA A O 1
ATOM 3293 N N . LEU A 1 440 ? -22.610 35.328 15.898 1.00 45.47 440 LEU A N 1
ATOM 3294 C CA . LEU A 1 440 ? -22.304 34.149 16.720 1.00 45.47 440 LEU A CA 1
ATOM 3295 C C . LEU A 1 440 ? -22.199 34.461 18.223 1.00 45.47 440 LEU A C 1
ATOM 3297 O O . LEU A 1 440 ? -22.501 33.599 19.049 1.00 45.47 440 LEU A O 1
ATOM 3301 N N . HIS A 1 441 ? -21.910 35.709 18.608 1.00 49.78 441 HIS A N 1
ATOM 3302 C CA . HIS A 1 441 ? -21.855 36.096 20.024 1.00 49.78 441 HIS A CA 1
ATOM 3303 C C . HIS A 1 441 ? -23.249 36.331 20.652 1.00 49.78 441 HIS A C 1
ATOM 3305 O O . HIS A 1 441 ? -23.427 36.196 21.864 1.00 49.78 441 HIS A O 1
ATOM 3311 N N . ARG A 1 442 ? -24.285 36.613 19.842 1.00 49.72 442 ARG A N 1
ATOM 3312 C CA . ARG A 1 442 ? -25.674 36.806 20.319 1.00 49.72 442 ARG A CA 1
ATOM 3313 C C . ARG A 1 442 ? -26.474 35.513 20.514 1.00 49.72 442 ARG A C 1
ATOM 3315 O O . ARG A 1 442 ? -27.490 35.543 21.209 1.00 49.72 442 ARG A O 1
ATOM 3322 N N . VAL A 1 443 ? -26.018 34.382 19.975 1.00 49.47 443 VAL A N 1
ATOM 3323 C CA . VAL A 1 443 ? -26.662 33.069 20.186 1.00 49.47 443 VAL A CA 1
ATOM 3324 C C . VAL A 1 443 ? -26.123 32.369 21.443 1.00 49.47 443 VAL A C 1
ATOM 3326 O O . VAL A 1 443 ? -26.873 31.664 22.118 1.00 49.47 443 VAL A O 1
ATOM 3329 N N . ALA A 1 444 ? -24.878 32.648 21.847 1.00 50.75 444 ALA A N 1
ATOM 3330 C CA . ALA A 1 444 ? -24.277 32.090 23.063 1.00 50.75 444 ALA A CA 1
ATOM 3331 C C . ALA A 1 444 ? -24.776 32.743 24.374 1.00 50.75 444 ALA A C 1
ATOM 3333 O O . ALA A 1 444 ? -24.778 32.096 25.417 1.00 50.75 444 ALA A O 1
ATOM 3334 N N . SER A 1 445 ? -25.278 33.985 24.338 1.00 51.34 445 SER A N 1
ATOM 3335 C CA . SER A 1 445 ? -25.780 34.687 25.540 1.00 51.34 445 SER A CA 1
ATOM 3336 C C . SER A 1 445 ? -27.260 34.432 25.880 1.00 51.34 445 SER A C 1
ATOM 3338 O O . SER A 1 445 ? -27.733 34.877 26.920 1.00 51.34 445 SER A O 1
ATOM 3340 N N . LYS A 1 446 ? -28.017 33.695 25.049 1.00 52.03 446 LYS A N 1
ATOM 3341 C CA . LYS A 1 446 ? -29.448 33.400 25.297 1.00 52.03 446 LYS A CA 1
ATOM 3342 C C . LYS A 1 446 ? -29.744 31.992 25.834 1.00 52.03 446 LYS A C 1
ATOM 3344 O O . LYS A 1 446 ? -30.909 31.672 26.046 1.00 52.03 446 LYS A O 1
ATOM 3349 N N . LYS A 1 447 ? -28.725 31.164 26.099 1.00 51.12 447 LYS A N 1
ATOM 3350 C CA . LYS A 1 447 ? -28.898 29.815 26.682 1.00 51.12 447 LYS A CA 1
ATOM 3351 C C . LYS A 1 447 ? -28.541 29.690 28.174 1.00 51.12 447 LYS A C 1
ATOM 3353 O O . LYS A 1 447 ? -28.671 28.597 28.703 1.00 51.12 447 LYS A O 1
ATOM 3358 N N . ASN A 1 448 ? -28.187 30.783 28.861 1.00 50.25 448 ASN A N 1
ATOM 3359 C CA . ASN A 1 448 ? -27.834 30.771 30.295 1.00 50.25 448 ASN A CA 1
ATOM 3360 C C . ASN A 1 448 ? -28.793 31.543 31.227 1.00 50.25 448 ASN A C 1
ATOM 3362 O O . ASN A 1 448 ? -28.446 31.812 32.370 1.00 50.25 448 ASN A O 1
ATOM 3366 N N . LEU A 1 449 ? -30.017 31.859 30.791 1.00 49.00 449 LEU A N 1
ATOM 3367 C CA . LEU A 1 449 ? -31.093 32.308 31.689 1.00 49.00 449 LEU A CA 1
ATOM 3368 C C . LEU A 1 449 ? -32.305 31.379 31.546 1.00 49.00 449 LEU A C 1
ATOM 3370 O O . LEU A 1 449 ? -33.237 31.672 30.801 1.00 49.00 449 LEU A O 1
ATOM 3374 N N . LYS A 1 450 ? -32.242 30.228 32.218 1.00 50.47 450 LYS A N 1
ATOM 3375 C CA . LYS A 1 450 ? -33.379 29.438 32.724 1.00 50.47 450 LYS A CA 1
ATOM 3376 C C . LYS A 1 450 ? -32.819 28.308 33.600 1.00 50.47 450 LYS A C 1
ATOM 3378 O O . LYS A 1 450 ? -32.696 27.169 33.159 1.00 50.47 450 LYS A O 1
ATOM 3383 N N . ALA A 1 451 ? -32.443 28.685 34.816 1.00 41.66 451 ALA A N 1
ATOM 3384 C CA . ALA A 1 451 ? -32.366 27.851 36.010 1.00 41.66 451 ALA A CA 1
ATOM 3385 C C . ALA A 1 451 ? -32.754 28.750 37.186 1.00 41.66 451 ALA A C 1
ATOM 3387 O O . ALA A 1 451 ? -32.266 29.907 37.191 1.00 41.66 451 ALA A O 1
#

InterPro domains:
  IPR006549 HAD-superfamily hydrolase,subfamily IIIA [TIGR01662] (136-292)
  IPR006551 Polynucleotide 3'-phosphatase [TIGR01664] (129-299)
  IPR010996 Crossover junction endonuclease MUS81-like, HHH domain [PF14716] (317-385)
  IPR013954 Polynucleotide kinase 3 phosphatase [PF08645] (136-299)
  IPR023214 HAD superfamily [G3DSA:3.40.50.1000] (115-306)
  IPR027421 DNA polymerase lambda lyase domain superfamily [G3DSA:1.10.150.110] (307-392)
  IPR027421 DNA polymerase lambda lyase domain superfamily [SSF47802] (318-390)
  IPR036412 HAD-like superfamily [SSF56784] (116-303)

Sequence (451 aa):
MAPKRKAKRADSEEDAGELSEDYEPSVGDDDSGSDYALEDEEDDEDVKPKKKKAPAKKAPAAKAPAKRTPAKKKAKAGSDDDEAGSSGKGKAKAKAAPKRPKPQKITEPTTLDDGWTLHPPSLLYKTNPKAQGGTKIACFDFDGTLVGTKFGGEFPRSADDWRWFSRTVPNKLRELHQEGYQLLVISNQGGVKSALAGAMSEKVRGRADQMVATLNREGPEVPVQVLMATNKDEYRKPERGMWDFFVQHMNAGVAPDIGQSFFCGDMAGREGDKGDGQASDREFANNVGLRFSTPEEHFGKSELNDPLAHSTDSAGKNDELATVFRKLAEIVAGEHFKVAAYKKVADAIDAFPHKITSAAQLKNTPGVGKSSLAKITEWLTTGTLAMLEEAGVGVNAPPEDKKAESSHSPSPSTMLPAAAAVAVAPLAASASFVAVAEALHRVASKKNLKA

Foldseek 3Di:
DDDDDDDDDDDDDDDDDDDDDDDDDDDDDDDDDDDDDDDDDDDDDDDDDDDDDDDDDDDDDDDDDDDDDDDDDDDDDDDDDDDDDDDDDDDDDDPDDPDDPDPDQDPDWDADPVQWIQHPPFKIKHFDPPQQAAQAAAEEEDDLFQKHALVLDPDHPFLPRIDGQAPQNLVLLVVCVVVGYQAEYAYEAQVCPRDCDDRSNCSVVSNVVVSQCLSQVDDDRHTYIYMYGHHPDQSGFVHQVVVVCCCVPPRNVDHYDQANYAYEYALCLDDPQDDDRSRRRVSNCVVSVHHYDYSCRRRNHGCSPPNPRPPDRDPQLQQLVLVVLCVVLVLVVVPVVSVVLSNLVSVQSNPDPHRDLALVSCPPPPSQDPVNNVQSRCCNPPVDGPSCVVVVHDRDGDDDDDDDDDDDDDDDDDDDDDDDDDDDDDDDDDDDPPVPVVVVVVVVVPPPPDD

pLDDT: mean 71.06, std 26.82, range [26.94, 98.94]